Protein AF-A0A0G4I458-F1 (afdb_monomer_lite)

Structure (mmCIF, N/CA/C/O backbone):
data_AF-A0A0G4I458-F1
#
_entry.id   AF-A0A0G4I458-F1
#
loop_
_atom_site.group_PDB
_atom_site.id
_atom_site.type_symbol
_atom_site.label_atom_id
_atom_site.label_alt_id
_atom_site.label_comp_id
_atom_site.label_asym_id
_atom_site.label_entity_id
_atom_site.label_seq_id
_atom_site.pdbx_PDB_ins_code
_atom_site.Cartn_x
_atom_site.Cartn_y
_atom_site.Cartn_z
_atom_site.occupancy
_atom_site.B_iso_or_equiv
_atom_site.auth_seq_id
_atom_site.auth_comp_id
_atom_site.auth_asym_id
_atom_site.auth_atom_id
_atom_site.pdbx_PDB_model_num
ATOM 1 N N . MET A 1 1 ? -36.396 -2.769 13.447 1.00 34.28 1 MET A N 1
ATOM 2 C CA . MET A 1 1 ? -35.258 -3.711 13.504 1.00 34.28 1 MET A CA 1
ATOM 3 C C . MET A 1 1 ? -35.013 -4.013 14.973 1.00 34.28 1 MET A C 1
ATOM 5 O O . MET A 1 1 ? -35.301 -3.110 15.757 1.00 34.28 1 MET A O 1
ATOM 9 N N . PRO A 1 2 ? -34.596 -5.228 15.372 1.00 37.91 2 PRO A N 1
ATOM 10 C CA . PRO A 1 2 ? -34.142 -5.431 16.746 1.00 37.91 2 PRO A CA 1
ATOM 11 C C . PRO A 1 2 ? -33.061 -4.385 17.047 1.00 37.91 2 PRO A C 1
ATOM 13 O O . PRO A 1 2 ? -32.221 -4.089 16.198 1.00 37.91 2 PRO A O 1
ATOM 16 N N . ILE A 1 3 ? -33.201 -3.714 18.185 1.00 51.31 3 ILE A N 1
ATOM 17 C CA . ILE A 1 3 ? -32.282 -2.664 18.613 1.00 51.31 3 ILE A CA 1
ATOM 18 C C . ILE A 1 3 ? -31.000 -3.384 19.039 1.00 51.31 3 ILE A C 1
ATOM 20 O O . ILE A 1 3 ? -31.070 -4.309 19.843 1.00 51.31 3 ILE A O 1
ATOM 24 N N . SER A 1 4 ? -29.851 -3.032 18.452 1.00 72.88 4 SER A N 1
ATOM 25 C CA . SER A 1 4 ? -28.587 -3.673 18.834 1.00 72.88 4 SER A CA 1
ATOM 26 C C . SER A 1 4 ? -28.303 -3.411 20.320 1.00 72.88 4 SER A C 1
ATOM 28 O O . SER A 1 4 ? -28.588 -2.319 20.821 1.00 72.88 4 SER A O 1
ATOM 30 N N . CYS A 1 5 ? -27.695 -4.372 21.021 1.00 86.88 5 CYS A N 1
ATOM 31 C CA . CYS A 1 5 ? -27.302 -4.229 22.431 1.00 86.88 5 CYS A CA 1
ATOM 32 C C . CYS A 1 5 ? -26.432 -2.977 22.687 1.00 86.88 5 CYS A C 1
ATOM 34 O O . CYS A 1 5 ? -26.461 -2.394 23.773 1.00 86.88 5 CYS A O 1
ATOM 36 N N . LEU A 1 6 ? -25.694 -2.526 21.667 1.00 92.31 6 LEU A N 1
ATOM 37 C CA . LEU A 1 6 ? -24.929 -1.281 21.660 1.00 92.31 6 LEU A CA 1
ATOM 38 C C . LEU A 1 6 ? -25.853 -0.061 21.723 1.00 92.31 6 LEU A C 1
ATOM 40 O O . LEU A 1 6 ? -25.668 0.807 22.572 1.00 92.31 6 LEU A O 1
ATOM 44 N N . THR A 1 7 ? -26.875 0.003 20.869 1.00 89.69 7 THR A N 1
ATOM 45 C CA . THR A 1 7 ? -27.849 1.106 20.866 1.00 89.69 7 THR A CA 1
ATOM 46 C C . THR A 1 7 ? -28.587 1.197 22.202 1.00 89.69 7 THR A C 1
ATOM 48 O O . THR A 1 7 ? -28.723 2.292 22.751 1.00 89.69 7 THR A O 1
ATOM 51 N N . ASP A 1 8 ? -28.988 0.055 22.770 1.00 92.12 8 ASP A N 1
ATOM 52 C CA . ASP A 1 8 ? -29.615 -0.007 24.096 1.00 92.12 8 ASP A CA 1
ATOM 53 C C . ASP A 1 8 ? -28.680 0.501 25.196 1.00 92.12 8 ASP A C 1
ATOM 55 O O . ASP A 1 8 ? -29.097 1.249 26.086 1.00 92.12 8 ASP A O 1
ATOM 59 N N . ARG A 1 9 ? -27.390 0.150 25.123 1.00 95.44 9 ARG A N 1
ATOM 60 C CA . ARG A 1 9 ? -26.390 0.627 26.079 1.00 95.44 9 ARG A CA 1
ATOM 61 C C . ARG A 1 9 ? -26.231 2.146 26.017 1.00 95.44 9 ARG A C 1
ATOM 63 O O . ARG A 1 9 ? -26.295 2.786 27.064 1.00 95.44 9 ARG A O 1
ATOM 70 N N . PHE A 1 10 ? -26.105 2.736 24.827 1.00 96.00 10 PHE A N 1
ATOM 71 C CA . PHE A 1 10 ? -26.054 4.197 24.670 1.00 96.00 10 PHE A CA 1
ATOM 72 C C . PHE A 1 10 ? -27.336 4.878 25.175 1.00 96.00 10 PHE A C 1
ATOM 74 O O . PHE A 1 10 ? -27.265 5.901 25.861 1.00 96.00 10 PHE A O 1
ATOM 81 N N . ALA A 1 11 ? -28.508 4.303 24.889 1.00 94.38 11 ALA A N 1
ATOM 82 C CA . ALA A 1 11 ? -29.784 4.814 25.384 1.00 94.38 11 ALA A CA 1
ATOM 83 C C . ALA A 1 11 ? -29.857 4.788 26.920 1.00 94.38 11 ALA A C 1
ATOM 85 O O . ALA A 1 11 ? -30.306 5.762 27.530 1.00 94.38 11 ALA A O 1
ATOM 86 N N . LYS A 1 12 ? -29.354 3.719 27.552 1.00 95.25 12 LYS A N 1
ATOM 87 C CA . LYS A 1 12 ? -29.251 3.607 29.012 1.00 95.25 12 LYS A CA 1
ATOM 88 C C . LYS A 1 12 ? -28.327 4.674 29.602 1.00 95.25 12 LYS A C 1
ATOM 90 O O . LYS A 1 12 ? -28.746 5.375 30.518 1.00 95.25 12 LYS A O 1
ATOM 95 N N . CYS A 1 13 ? -27.120 4.858 29.059 1.00 95.88 13 CYS A N 1
ATOM 96 C CA . CYS A 1 13 ? -26.201 5.905 29.526 1.00 95.88 13 CYS A CA 1
ATOM 97 C C . CYS A 1 13 ? -26.860 7.291 29.450 1.00 95.88 13 CYS A C 1
ATOM 99 O O . CYS A 1 13 ? -26.828 8.058 30.414 1.00 95.88 13 CYS A O 1
ATOM 101 N N . LYS A 1 14 ? -27.541 7.581 28.333 1.00 94.19 14 LYS A N 1
ATOM 102 C CA . LYS A 1 14 ? -28.271 8.837 28.139 1.00 94.19 14 LYS A CA 1
ATOM 103 C C . LYS A 1 14 ? -29.393 9.027 29.164 1.00 94.19 14 LYS A C 1
ATOM 105 O O . LYS A 1 14 ? -29.543 10.130 29.683 1.00 94.19 14 LYS A O 1
ATOM 110 N N . ALA A 1 15 ? -30.151 7.975 29.483 1.00 94.69 15 ALA A N 1
ATOM 111 C CA . ALA A 1 15 ? -31.188 8.009 30.519 1.00 94.69 15 ALA A CA 1
ATOM 112 C C . ALA A 1 15 ? -30.614 8.268 31.926 1.00 94.69 15 ALA A C 1
ATOM 114 O O . ALA A 1 15 ? -31.266 8.899 32.753 1.00 94.69 15 ALA A O 1
ATOM 115 N N . GLU A 1 16 ? -29.375 7.844 32.176 1.00 94.31 16 GLU A N 1
ATOM 116 C CA . GLU A 1 16 ? -28.619 8.137 33.400 1.00 94.31 16 GLU A CA 1
ATOM 117 C C . GLU A 1 16 ? -27.947 9.526 33.386 1.00 94.31 16 GLU A C 1
ATOM 119 O O . GLU A 1 16 ? -27.228 9.876 34.324 1.00 94.31 16 GLU A O 1
ATOM 124 N N . GLY A 1 17 ? -28.154 10.324 32.332 1.00 94.06 17 GLY A N 1
ATOM 125 C CA . GLY A 1 17 ? -27.543 11.644 32.179 1.00 94.06 17 GLY A CA 1
ATOM 126 C C . GLY A 1 17 ? -26.034 11.590 31.932 1.00 94.06 17 GLY A C 1
ATOM 127 O O . GLY A 1 17 ? -25.322 12.521 32.307 1.00 94.06 17 GLY A O 1
ATOM 128 N N . LYS A 1 18 ? -25.523 10.507 31.333 1.00 95.88 18 LYS A N 1
ATOM 129 C CA . LYS A 1 18 ? -24.092 10.297 31.080 1.00 95.88 18 LYS A CA 1
ATOM 130 C C . LYS A 1 18 ? -23.820 9.944 29.621 1.00 95.88 18 LYS A C 1
ATOM 132 O O . LYS A 1 18 ? -24.577 9.213 28.991 1.00 95.88 18 LYS A O 1
ATOM 137 N N . ALA A 1 19 ? -22.689 10.403 29.104 1.00 96.94 19 ALA A N 1
ATOM 138 C CA . ALA A 1 19 ? -22.132 9.896 27.862 1.00 96.94 19 ALA A CA 1
ATOM 139 C C . ALA A 1 19 ? -21.605 8.462 28.059 1.00 96.94 19 ALA A C 1
ATOM 141 O O . ALA A 1 19 ? -21.102 8.110 29.138 1.00 96.94 19 ALA A O 1
ATOM 142 N N . ALA A 1 20 ? -21.727 7.637 27.019 1.00 98.00 20 ALA A N 1
ATOM 143 C CA . ALA A 1 20 ? -21.199 6.277 27.010 1.00 98.00 20 ALA A CA 1
ATOM 144 C C . ALA A 1 20 ? -19.664 6.292 26.934 1.00 98.00 20 ALA A C 1
ATOM 146 O O . ALA A 1 20 ? -19.082 7.004 26.115 1.00 98.00 20 ALA A O 1
ATOM 147 N N . PHE A 1 21 ? -19.005 5.505 27.779 1.00 98.06 21 PHE A N 1
ATOM 148 C CA . PHE A 1 21 ? -17.562 5.315 27.751 1.00 98.06 21 PHE A CA 1
ATOM 149 C C . PHE A 1 21 ? -17.222 4.047 26.964 1.00 98.06 21 PHE A C 1
ATOM 151 O O . PHE A 1 21 ? -17.558 2.942 27.388 1.00 98.06 21 PHE A O 1
ATOM 158 N N . VAL A 1 22 ? -16.531 4.211 25.838 1.00 98.06 22 VAL A N 1
ATOM 159 C CA . VAL A 1 22 ? -15.992 3.110 25.041 1.00 98.06 22 VAL A CA 1
ATOM 160 C C . VAL A 1 22 ? -14.493 2.973 25.326 1.00 98.06 22 VAL A C 1
ATOM 162 O O . VAL A 1 22 ? -13.706 3.878 25.035 1.00 98.06 22 VAL A O 1
ATOM 165 N N . ALA A 1 23 ? -14.085 1.867 25.942 1.00 97.88 23 ALA A N 1
ATOM 166 C CA . ALA A 1 23 ? -12.686 1.614 26.286 1.00 97.88 23 ALA A CA 1
ATOM 167 C C . ALA A 1 23 ? -12.037 0.691 25.252 1.00 97.88 23 ALA A C 1
ATOM 169 O O . ALA A 1 23 ? -12.555 -0.392 25.004 1.00 97.88 23 ALA A O 1
ATOM 170 N N . TYR A 1 24 ? -10.897 1.085 24.684 1.00 96.94 24 TYR A N 1
ATOM 171 C CA . TYR A 1 24 ? -10.135 0.240 23.762 1.00 96.94 24 TYR A CA 1
ATOM 172 C C . TYR A 1 24 ? -8.975 -0.466 24.475 1.00 96.94 24 TYR A C 1
ATOM 174 O O . TYR A 1 24 ? -8.211 0.172 25.202 1.00 96.94 24 TYR A O 1
ATOM 182 N N . LEU A 1 25 ? -8.795 -1.761 24.207 1.00 96.56 25 LEU A N 1
ATOM 183 C CA . LEU A 1 25 ? -7.683 -2.583 24.689 1.00 96.56 25 LEU A CA 1
ATOM 184 C C . LEU A 1 25 ? -7.138 -3.466 23.558 1.00 96.56 25 LEU A C 1
ATOM 186 O O . LEU A 1 25 ? -7.892 -4.217 22.949 1.00 96.56 25 LEU A O 1
ATOM 190 N N . THR A 1 26 ? -5.825 -3.453 23.319 1.00 97.56 26 THR A N 1
ATOM 191 C CA . THR A 1 26 ? -5.187 -4.409 22.396 1.00 97.56 26 THR A CA 1
ATOM 192 C C . THR A 1 26 ? -5.166 -5.811 23.018 1.00 97.56 26 THR A C 1
ATOM 194 O O . THR A 1 26 ? -4.577 -6.008 24.082 1.00 97.56 26 THR A O 1
ATOM 197 N N . ALA A 1 27 ? -5.783 -6.795 22.360 1.00 97.88 27 ALA A N 1
ATOM 198 C CA . ALA A 1 27 ? -5.809 -8.176 22.834 1.00 97.88 27 ALA A CA 1
ATOM 199 C C . ALA A 1 27 ? -4.397 -8.760 22.935 1.00 97.88 27 ALA A C 1
ATOM 201 O O . ALA A 1 27 ? -3.596 -8.630 22.014 1.00 97.88 27 ALA A O 1
ATOM 202 N N . GLY A 1 28 ? -4.103 -9.444 24.039 1.00 96.62 28 GLY A N 1
ATOM 203 C CA . GLY A 1 28 ? -2.816 -10.093 24.273 1.00 96.62 28 GLY A CA 1
ATOM 204 C C . GLY A 1 28 ? -1.656 -9.161 24.621 1.00 96.62 28 GLY A C 1
ATOM 205 O O . GLY A 1 28 ? -0.514 -9.623 24.663 1.00 96.62 28 GLY A O 1
ATOM 206 N N . PHE A 1 29 ? -1.944 -7.885 24.886 1.00 95.50 29 PHE A N 1
ATOM 207 C CA . PHE A 1 29 ? -1.009 -6.923 25.457 1.00 95.50 29 PHE A CA 1
ATOM 208 C C . PHE A 1 29 ? -1.325 -6.691 26.945 1.00 95.50 29 PHE A C 1
ATOM 210 O O . PHE A 1 29 ? -2.469 -6.434 27.310 1.00 95.50 29 PHE A O 1
ATOM 217 N N . ASP A 1 30 ? -0.369 -6.719 27.873 1.00 91.44 30 ASP A N 1
ATOM 218 C CA . ASP A 1 30 ? 1.082 -6.974 27.759 1.00 91.44 30 ASP A CA 1
ATOM 219 C C . ASP A 1 30 ? 1.429 -8.471 27.601 1.00 91.44 30 ASP A C 1
ATOM 221 O O . ASP A 1 30 ? 2.392 -8.844 26.935 1.00 91.44 30 ASP A O 1
ATOM 225 N N . THR A 1 31 ? 0.580 -9.344 28.149 1.00 93.94 31 THR A N 1
ATOM 226 C CA . THR A 1 31 ? 0.625 -10.801 27.952 1.00 93.94 31 THR A CA 1
ATOM 227 C C . THR A 1 31 ? -0.756 -11.318 27.557 1.00 93.94 31 THR A C 1
ATOM 229 O O . THR A 1 31 ? -1.763 -10.619 27.705 1.00 93.94 31 THR A O 1
ATOM 232 N N . ARG A 1 32 ? -0.838 -12.567 27.082 1.00 95.56 32 ARG A N 1
ATOM 233 C CA . ARG A 1 32 ? -2.116 -13.195 26.703 1.00 95.56 32 ARG A CA 1
ATOM 234 C C . ARG A 1 32 ? -3.088 -13.260 27.880 1.00 95.56 32 ARG A C 1
ATOM 236 O O . ARG A 1 32 ? -4.260 -12.920 27.729 1.00 95.56 32 ARG A O 1
ATOM 243 N N . GLU A 1 33 ? -2.581 -13.649 29.046 1.00 92.75 33 GLU A N 1
ATOM 244 C CA . GLU A 1 33 ? -3.345 -13.924 30.265 1.00 92.75 33 GLU A CA 1
ATOM 245 C C . GLU A 1 33 ? -3.986 -12.660 30.845 1.00 92.75 33 GLU A C 1
ATOM 247 O O . GLU A 1 33 ? -5.056 -12.740 31.445 1.00 92.75 33 GLU A O 1
ATOM 252 N N . LEU A 1 34 ? -3.367 -11.491 30.634 1.00 96.06 34 LEU A N 1
ATOM 253 C CA . LEU A 1 34 ? -3.886 -10.217 31.130 1.00 96.06 34 LEU A CA 1
ATOM 254 C C . LEU A 1 34 ? -5.216 -9.832 30.471 1.00 96.06 34 LEU A C 1
ATOM 256 O O . LEU A 1 34 ? -6.039 -9.188 31.115 1.00 96.06 34 LEU A O 1
ATOM 260 N N . THR A 1 35 ? -5.431 -10.218 29.208 1.00 97.62 35 THR A N 1
ATOM 261 C CA . THR A 1 35 ? -6.538 -9.714 28.378 1.00 97.62 35 THR A CA 1
ATOM 262 C C . THR A 1 35 ? -7.884 -9.842 29.079 1.00 97.62 35 THR A C 1
ATOM 264 O O . THR A 1 35 ? -8.575 -8.848 29.258 1.00 97.62 35 THR A O 1
ATOM 267 N N . VAL A 1 36 ? -8.243 -11.049 29.521 1.00 98.31 36 VAL A N 1
ATOM 268 C CA . VAL A 1 36 ? -9.568 -11.331 30.093 1.00 98.31 36 VAL A CA 1
ATOM 269 C C . VAL A 1 36 ? -9.812 -10.529 31.372 1.00 98.31 36 VAL A C 1
ATOM 271 O O . VAL A 1 36 ? -10.872 -9.926 31.526 1.00 98.31 36 VAL A O 1
ATOM 274 N N . ASP A 1 37 ? -8.830 -10.486 32.272 1.00 98.06 37 ASP A N 1
ATOM 275 C CA . ASP A 1 37 ? -8.970 -9.771 33.542 1.00 98.06 37 ASP A CA 1
ATOM 276 C C . ASP A 1 37 ? -8.947 -8.244 33.332 1.00 98.06 37 ASP A C 1
ATOM 278 O O . ASP A 1 37 ? -9.628 -7.512 34.046 1.00 98.06 37 ASP A O 1
ATOM 282 N N . ALA A 1 38 ? -8.243 -7.753 32.306 1.00 97.88 38 ALA A N 1
ATOM 283 C CA . ALA A 1 38 ? -8.285 -6.350 31.902 1.00 97.88 38 ALA A CA 1
ATOM 284 C C . ALA A 1 38 ? -9.655 -5.941 31.333 1.00 97.88 38 ALA A C 1
ATOM 286 O O . ALA A 1 38 ? -10.118 -4.844 31.639 1.00 97.88 38 ALA A O 1
ATOM 287 N N . LEU A 1 39 ? -10.337 -6.808 30.569 1.00 98.50 39 LEU A N 1
ATOM 288 C CA . LEU A 1 39 ? -11.711 -6.543 30.109 1.00 98.50 39 LEU A CA 1
ATOM 289 C C . LEU A 1 39 ? -12.666 -6.360 31.298 1.00 98.50 39 LEU A C 1
ATOM 291 O O . LEU A 1 39 ? -13.428 -5.397 31.338 1.00 98.50 39 LEU A O 1
ATOM 295 N N . LEU A 1 40 ? -12.585 -7.251 32.290 1.00 98.56 40 LEU A N 1
ATOM 296 C CA . LEU A 1 40 ? -13.398 -7.168 33.508 1.00 98.56 40 LEU A CA 1
ATOM 297 C C . LEU A 1 40 ? -13.055 -5.921 34.337 1.00 98.56 40 LEU A C 1
ATOM 299 O O . LEU A 1 40 ? -13.953 -5.233 34.812 1.00 98.56 40 LEU A O 1
ATOM 303 N N . GLY A 1 41 ? -11.767 -5.583 34.462 1.00 98.12 41 GLY A N 1
ATOM 304 C CA . GLY A 1 41 ? -11.326 -4.373 35.160 1.00 98.12 41 GLY A CA 1
ATOM 305 C C . GLY A 1 41 ? -11.792 -3.075 34.495 1.00 98.12 41 GLY A C 1
ATOM 306 O O . GLY A 1 41 ? -12.094 -2.104 35.184 1.00 98.12 41 GLY A O 1
ATOM 307 N N . LEU A 1 42 ? -11.897 -3.045 33.162 1.00 98.38 42 LEU A N 1
ATOM 308 C CA . LEU A 1 42 ? -12.470 -1.906 32.439 1.00 98.38 42 LEU A CA 1
ATOM 309 C C . LEU A 1 42 ? -13.981 -1.770 32.689 1.00 98.38 42 LEU A C 1
ATOM 311 O O . LEU A 1 42 ? -14.450 -0.648 32.888 1.00 98.38 42 LEU A O 1
ATOM 315 N N . GLU A 1 43 ? -14.733 -2.879 32.729 1.00 98.38 43 GLU A N 1
ATOM 316 C CA . GLU A 1 43 ? -16.162 -2.872 33.094 1.00 98.38 43 GLU A CA 1
ATOM 317 C C . GLU A 1 43 ? -16.372 -2.382 34.536 1.00 98.38 43 GLU A C 1
ATOM 319 O O . GLU A 1 43 ? -17.146 -1.451 34.754 1.00 98.38 43 GLU A O 1
ATOM 324 N N . GLU A 1 44 ? -15.628 -2.922 35.507 1.00 98.19 44 GLU A N 1
ATOM 325 C CA . GLU A 1 44 ? -15.647 -2.461 36.909 1.00 98.19 44 GLU A CA 1
ATOM 326 C C . GLU A 1 44 ? -15.211 -0.988 37.031 1.00 98.19 44 GLU A C 1
ATOM 328 O O . GLU A 1 44 ? -15.670 -0.224 37.886 1.00 98.19 44 GLU A O 1
ATOM 333 N N . GLY A 1 45 ? -14.349 -0.556 36.111 1.00 96.94 45 GLY A N 1
ATOM 334 C CA . GLY A 1 45 ? -13.925 0.822 35.934 1.00 96.94 45 GLY A CA 1
ATOM 335 C C . GLY A 1 45 ? -15.023 1.771 35.431 1.00 96.94 45 GLY A C 1
ATOM 336 O O . GLY A 1 45 ? -14.862 2.991 35.492 1.00 96.94 45 GLY A O 1
ATOM 337 N N . GLY A 1 46 ? -16.148 1.240 34.948 1.00 97.00 46 GLY A N 1
ATOM 338 C CA . GLY A 1 46 ? -17.270 2.006 34.412 1.00 97.00 46 GLY A CA 1
ATOM 339 C C . GLY A 1 46 ? -17.251 2.192 32.894 1.00 97.00 46 GLY A C 1
ATOM 340 O O . GLY A 1 46 ? -17.905 3.117 32.403 1.00 97.00 46 GLY A O 1
ATOM 341 N N . ALA A 1 47 ? -16.509 1.362 32.150 1.00 98.06 47 ALA A N 1
ATOM 342 C CA . ALA A 1 47 ? -16.692 1.254 30.705 1.00 98.06 47 ALA A CA 1
ATOM 343 C C . ALA A 1 47 ? -18.111 0.755 30.390 1.00 98.06 47 ALA A C 1
ATOM 345 O O . ALA A 1 47 ? -18.632 -0.142 31.048 1.00 98.06 47 ALA A O 1
ATOM 346 N N . ASP A 1 48 ? -18.744 1.340 29.378 1.00 98.38 48 ASP A N 1
ATOM 347 C CA . ASP A 1 48 ? -20.075 0.938 28.917 1.00 98.38 48 ASP A CA 1
ATOM 348 C C . ASP A 1 48 ? -20.005 0.010 27.707 1.00 98.38 48 ASP A C 1
ATOM 350 O O . ASP A 1 48 ? -20.925 -0.773 27.491 1.00 98.38 48 ASP A O 1
ATOM 354 N N . VAL A 1 49 ? -18.932 0.114 26.921 1.00 98.38 49 VAL A N 1
ATOM 355 C CA . VAL A 1 49 ? -18.607 -0.721 25.760 1.00 98.38 49 VAL A CA 1
ATOM 356 C C . VAL A 1 49 ? -17.095 -0.952 25.766 1.00 98.38 49 VAL A C 1
ATOM 358 O O . VAL A 1 49 ? -16.339 -0.047 26.127 1.00 98.38 49 VAL A O 1
ATOM 361 N N . ILE A 1 50 ? -16.642 -2.136 25.353 1.00 98.44 50 ILE A N 1
ATOM 362 C CA . ILE A 1 50 ? -15.213 -2.403 25.144 1.00 98.44 50 ILE A CA 1
ATOM 363 C C . ILE A 1 50 ? -14.924 -2.662 23.666 1.00 98.44 50 ILE A C 1
ATOM 365 O O . ILE A 1 50 ? -15.575 -3.484 23.031 1.00 98.44 50 ILE A O 1
ATOM 369 N N . GLU A 1 51 ? -13.904 -1.996 23.139 1.00 97.50 51 GLU A N 1
ATOM 370 C CA . GLU A 1 51 ? -13.278 -2.291 21.854 1.00 97.50 51 GLU A CA 1
ATOM 371 C C . GLU A 1 51 ? -12.027 -3.144 22.089 1.00 97.50 51 GLU A C 1
ATOM 373 O O . GLU A 1 51 ? -11.050 -2.709 22.697 1.00 97.50 51 GLU A O 1
ATOM 378 N N . VAL A 1 52 ? -12.040 -4.380 21.606 1.00 98.50 52 VAL A N 1
ATOM 379 C CA . VAL A 1 52 ? -10.884 -5.273 21.641 1.00 98.50 52 VAL A CA 1
ATOM 380 C C . VAL A 1 52 ? -10.132 -5.138 20.323 1.00 98.50 52 VAL A C 1
ATOM 382 O O . VAL A 1 52 ? -10.617 -5.543 19.267 1.00 98.50 52 VAL A O 1
ATOM 385 N N . GLY A 1 53 ? -8.938 -4.561 20.388 1.00 97.94 53 GLY A N 1
ATOM 386 C CA . GLY A 1 53 ? -8.030 -4.429 19.259 1.00 97.94 53 GLY A CA 1
ATOM 387 C C . GLY A 1 53 ? -7.423 -5.769 18.872 1.00 97.94 53 GLY A C 1
ATOM 388 O O . GLY A 1 53 ? -6.703 -6.383 19.662 1.00 97.94 53 GLY A O 1
ATOM 389 N N . VAL A 1 54 ? -7.699 -6.216 17.651 1.00 98.19 54 VAL A N 1
ATOM 390 C CA . VAL A 1 54 ? -7.086 -7.405 17.057 1.00 98.19 54 VAL A CA 1
ATOM 391 C C . VAL A 1 54 ? -5.738 -6.997 16.456 1.00 98.19 54 VAL A C 1
ATOM 393 O O . VAL A 1 54 ? -5.714 -6.109 15.601 1.00 98.19 54 VAL A O 1
ATOM 396 N N . PRO A 1 55 ? -4.620 -7.623 16.859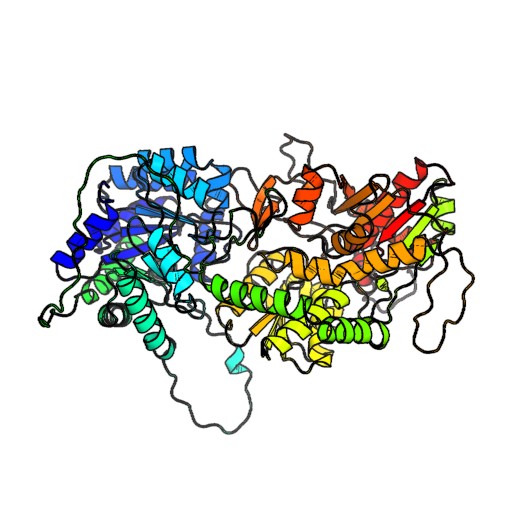 1.00 96.44 55 PRO A N 1
ATOM 397 C CA . PRO A 1 55 ? -3.310 -7.231 16.362 1.00 96.44 55 PRO A CA 1
ATOM 398 C C . PRO A 1 55 ? -3.146 -7.516 14.860 1.00 96.44 55 PRO A C 1
ATOM 400 O O . PRO A 1 55 ? -3.580 -8.553 14.347 1.00 96.44 55 PRO A O 1
ATOM 403 N N . PHE A 1 56 ? -2.489 -6.592 14.159 1.00 95.38 56 PHE A N 1
ATOM 404 C CA . PHE A 1 56 ? -2.245 -6.656 12.720 1.00 95.38 56 PHE A CA 1
ATOM 405 C C . PHE A 1 56 ? -0.819 -6.208 12.386 1.00 95.38 56 PHE A C 1
ATOM 407 O O . PHE A 1 56 ? -0.307 -5.278 13.004 1.00 95.38 56 PHE A O 1
ATOM 414 N N . SER A 1 57 ? -0.168 -6.883 11.435 1.00 91.25 57 SER A N 1
ATOM 415 C CA . SER A 1 57 ? 1.258 -6.700 11.119 1.00 91.25 57 SER A CA 1
ATOM 416 C C . SER A 1 57 ? 1.575 -5.469 10.265 1.00 91.25 57 SER A C 1
ATOM 418 O O . SER A 1 57 ? 2.749 -5.122 10.087 1.00 91.25 57 SER A O 1
ATOM 420 N N . ASP A 1 58 ? 0.551 -4.804 9.727 1.00 88.38 58 ASP A N 1
ATOM 421 C CA . ASP A 1 58 ? 0.712 -3.589 8.929 1.00 88.38 58 ASP A CA 1
ATOM 422 C C . ASP A 1 58 ? -0.375 -2.535 9.215 1.00 88.38 58 ASP A C 1
ATOM 424 O O . ASP A 1 58 ? -1.208 -2.223 8.363 1.00 88.38 58 ASP A O 1
ATOM 428 N N . PRO A 1 59 ? -0.433 -1.996 10.445 1.00 86.75 59 PRO A N 1
ATOM 429 C CA . PRO A 1 59 ? -1.536 -1.141 10.840 1.00 86.75 59 PRO A CA 1
ATOM 430 C C . PRO A 1 59 ? -1.386 0.294 10.303 1.00 86.75 59 PRO A C 1
ATOM 432 O O . PRO A 1 59 ? -0.540 1.075 10.753 1.00 86.75 59 PRO A O 1
ATOM 435 N N . MET A 1 60 ? -2.259 0.665 9.362 1.00 82.00 60 MET A N 1
ATOM 436 C CA . MET A 1 60 ? -2.289 1.994 8.731 1.00 82.00 60 MET A CA 1
ATOM 437 C C . MET A 1 60 ? -2.968 3.083 9.582 1.00 82.00 60 MET A C 1
ATOM 439 O O . MET A 1 60 ? -2.622 4.259 9.465 1.00 82.00 60 MET A O 1
ATOM 443 N N . ALA A 1 61 ? -3.953 2.717 10.405 1.00 84.25 61 ALA A N 1
ATOM 444 C CA . ALA A 1 61 ? -4.745 3.645 11.219 1.00 84.25 61 ALA A CA 1
ATOM 445 C C . ALA A 1 61 ? -4.191 3.826 12.643 1.00 84.25 61 ALA A C 1
ATOM 447 O O . ALA A 1 61 ? -4.532 4.798 13.325 1.00 84.25 61 ALA A O 1
ATOM 448 N N . ASP A 1 62 ? -3.348 2.901 13.101 1.00 85.94 62 ASP A N 1
ATOM 449 C CA . ASP A 1 62 ? -2.916 2.858 14.493 1.00 85.94 62 ASP A CA 1
ATOM 450 C C . ASP A 1 62 ? -1.847 3.919 14.764 1.00 85.94 62 ASP A C 1
ATOM 452 O O . ASP A 1 62 ? -0.887 4.101 14.012 1.00 85.94 62 ASP A O 1
ATOM 456 N N . GLY A 1 63 ? -1.993 4.616 15.892 1.00 81.56 63 GLY A N 1
ATOM 457 C CA . GLY A 1 63 ? -0.934 5.476 16.405 1.00 81.56 63 GLY A CA 1
ATOM 458 C C . GLY A 1 63 ? 0.239 4.655 16.967 1.00 81.56 63 GLY A C 1
ATOM 459 O O . GLY A 1 63 ? 0.050 3.496 17.344 1.00 81.56 63 GLY A O 1
ATOM 460 N N . PRO A 1 64 ? 1.426 5.263 17.160 1.00 82.25 64 PRO A N 1
ATOM 461 C CA . PRO A 1 64 ? 2.640 4.540 17.561 1.00 82.25 64 PRO A CA 1
ATOM 462 C C . PRO A 1 64 ? 2.517 3.717 18.852 1.00 82.25 64 PRO A C 1
ATOM 464 O O . PRO A 1 64 ? 3.220 2.729 19.027 1.00 82.25 64 PRO A O 1
ATOM 467 N N . VAL A 1 65 ? 1.662 4.137 19.792 1.00 88.12 65 VAL A N 1
ATOM 468 C CA . VAL A 1 65 ? 1.416 3.408 21.053 1.00 88.12 65 VAL A CA 1
ATOM 469 C C . VAL A 1 65 ? 0.637 2.116 20.800 1.00 88.12 65 VAL A C 1
ATOM 471 O O . VAL A 1 65 ? 1.010 1.066 21.315 1.00 88.12 65 VAL A O 1
ATOM 474 N N . ILE A 1 66 ? -0.423 2.186 19.991 1.00 91.06 66 ILE A N 1
ATOM 475 C CA . ILE A 1 66 ? -1.260 1.027 19.665 1.00 91.06 66 ILE A CA 1
ATOM 476 C C . ILE A 1 66 ? -0.483 0.062 18.766 1.00 91.06 66 ILE A C 1
ATOM 478 O O . ILE A 1 66 ? -0.496 -1.134 19.036 1.00 91.06 66 ILE A O 1
ATOM 482 N N . GLU A 1 67 ? 0.279 0.575 17.795 1.00 89.31 67 GLU A N 1
ATOM 483 C CA . GLU A 1 67 ? 1.162 -0.237 16.948 1.00 89.31 67 GLU A CA 1
ATOM 484 C C . GLU A 1 67 ? 2.171 -1.041 17.785 1.00 89.31 67 GLU A C 1
ATOM 486 O O . GLU A 1 67 ? 2.323 -2.245 17.583 1.00 89.31 67 GLU A O 1
ATOM 491 N N . ARG A 1 68 ? 2.835 -0.415 18.772 1.00 90.44 68 ARG A N 1
ATOM 492 C CA . ARG A 1 68 ? 3.753 -1.136 19.673 1.00 90.44 68 ARG A CA 1
ATOM 493 C C . ARG A 1 68 ? 3.045 -2.246 20.445 1.00 90.44 68 ARG A C 1
ATOM 495 O O . ARG A 1 68 ? 3.561 -3.359 20.497 1.00 90.44 68 ARG A O 1
ATOM 502 N N . ALA A 1 69 ? 1.875 -1.960 21.016 1.00 94.88 69 ALA A N 1
ATOM 503 C CA . ALA A 1 69 ? 1.083 -2.968 21.717 1.00 94.88 69 ALA A CA 1
ATOM 504 C C . ALA A 1 69 ? 0.649 -4.110 20.782 1.00 94.88 69 ALA A C 1
ATOM 506 O O . ALA A 1 69 ? 0.706 -5.275 21.170 1.00 94.88 69 ALA A O 1
ATOM 507 N N . GLY A 1 70 ? 0.276 -3.788 19.540 1.00 95.62 70 GLY A N 1
ATOM 508 C CA . GLY A 1 70 ? -0.042 -4.758 18.495 1.00 95.62 70 GLY A CA 1
ATOM 509 C C . GLY A 1 70 ? 1.144 -5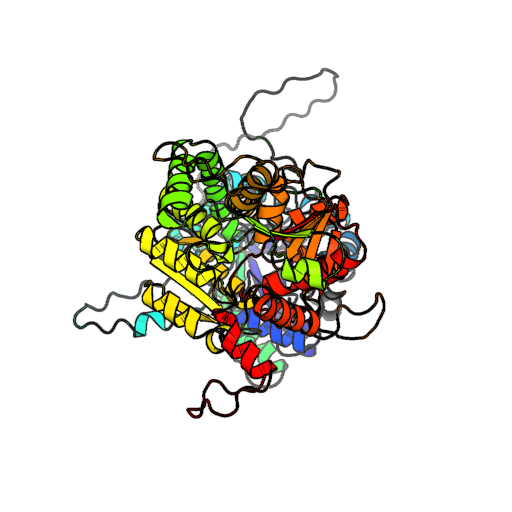.664 18.171 1.00 95.62 70 GLY A C 1
ATOM 510 O O . GLY A 1 70 ? 0.991 -6.880 18.155 1.00 95.62 70 GLY A O 1
ATOM 511 N N . ASN A 1 71 ? 2.345 -5.102 18.017 1.00 93.38 71 ASN A N 1
ATOM 512 C CA . ASN A 1 71 ? 3.568 -5.874 17.778 1.00 93.38 71 ASN A CA 1
ATOM 513 C C . ASN A 1 71 ? 3.899 -6.828 18.937 1.00 93.38 71 ASN A C 1
ATOM 515 O O . ASN A 1 71 ? 4.279 -7.973 18.696 1.00 93.38 71 ASN A O 1
ATOM 519 N N . VAL A 1 72 ? 3.715 -6.394 20.189 1.00 95.69 72 VAL A N 1
ATOM 520 C CA . VAL A 1 72 ? 3.864 -7.272 21.365 1.00 95.69 72 VAL A CA 1
ATOM 521 C C . VAL A 1 72 ? 2.825 -8.397 21.337 1.00 95.69 72 VAL A C 1
ATOM 523 O O . VAL A 1 72 ? 3.170 -9.560 21.530 1.00 95.69 72 VAL A O 1
ATOM 526 N N . ALA A 1 73 ? 1.567 -8.087 21.023 1.00 97.19 73 ALA A N 1
ATOM 527 C CA . ALA A 1 73 ? 0.514 -9.090 20.901 1.00 97.19 73 ALA A CA 1
ATOM 528 C C . ALA A 1 73 ? 0.780 -10.109 19.771 1.00 97.19 73 ALA A C 1
ATOM 530 O O . ALA A 1 73 ? 0.586 -11.310 19.972 1.00 97.19 73 ALA A O 1
ATOM 531 N N . LEU A 1 74 ? 1.292 -9.669 18.614 1.00 95.62 74 LEU A N 1
ATOM 532 C CA . LEU A 1 74 ? 1.735 -10.563 17.534 1.00 95.62 74 LEU A CA 1
ATOM 533 C C . LEU A 1 74 ? 2.897 -11.456 17.979 1.00 95.62 74 LEU A C 1
ATOM 535 O O . LEU A 1 74 ? 2.890 -12.652 17.691 1.00 95.62 74 LEU A O 1
ATOM 539 N N . ALA A 1 75 ? 3.871 -10.909 18.715 1.00 95.19 75 ALA A N 1
ATOM 540 C CA . ALA A 1 75 ? 4.974 -11.686 19.283 1.00 95.19 75 ALA A CA 1
ATOM 541 C C . ALA A 1 75 ? 4.484 -12.723 20.312 1.00 95.19 75 ALA A C 1
ATOM 543 O O . ALA A 1 75 ? 5.024 -13.826 20.387 1.00 95.19 75 ALA A O 1
ATOM 544 N N . ASN A 1 76 ? 3.398 -12.413 21.025 1.00 96.44 76 ASN A N 1
ATOM 545 C CA . ASN A 1 76 ? 2.664 -13.341 21.889 1.00 96.44 76 ASN A CA 1
ATOM 546 C C . ASN A 1 76 ? 1.786 -14.343 21.100 1.00 96.44 76 ASN A C 1
ATOM 548 O O . ASN A 1 76 ? 1.016 -15.107 21.690 1.00 96.44 76 ASN A O 1
ATOM 552 N N . GLY A 1 77 ? 1.861 -14.353 19.766 1.00 95.94 77 GLY A N 1
ATOM 553 C CA . GLY A 1 77 ? 1.143 -15.283 18.894 1.00 95.94 77 GLY A CA 1
ATOM 554 C C . GLY A 1 77 ? -0.372 -15.083 18.880 1.00 95.94 77 GLY A C 1
ATOM 555 O O . GLY A 1 77 ? -1.101 -16.043 18.640 1.00 95.94 77 GLY A O 1
ATOM 556 N N . VAL A 1 78 ? -0.857 -13.883 19.208 1.00 97.88 78 VAL A N 1
ATOM 557 C CA . VAL A 1 78 ? -2.292 -13.576 19.274 1.00 97.88 78 VAL A CA 1
ATOM 558 C C . VAL A 1 78 ? -2.861 -13.429 17.868 1.00 97.88 78 VAL A C 1
ATOM 560 O O . VAL A 1 78 ? -2.313 -12.714 17.030 1.00 97.88 78 VAL A O 1
ATOM 563 N N . LYS A 1 79 ? -3.984 -14.102 17.626 1.00 96.50 79 LYS A N 1
ATOM 564 C CA . LYS A 1 79 ? -4.724 -14.109 16.360 1.00 96.50 79 LYS A CA 1
ATOM 565 C C . LYS A 1 79 ? -6.169 -13.661 16.562 1.00 96.50 79 LYS A C 1
ATOM 567 O O . LYS A 1 79 ? -6.676 -13.660 17.681 1.00 96.50 79 LYS A O 1
ATOM 572 N N . LEU A 1 80 ? -6.886 -13.402 15.465 1.00 97.88 80 LEU A N 1
ATOM 573 C CA . LEU A 1 80 ? -8.327 -13.114 15.506 1.00 97.88 80 LEU A CA 1
ATOM 574 C C . LEU A 1 80 ? -9.124 -14.213 16.238 1.00 97.88 80 LEU A C 1
ATOM 576 O O . LEU A 1 80 ? -10.007 -13.910 17.037 1.00 97.88 80 LEU A O 1
ATOM 580 N N . ALA A 1 81 ? -8.775 -15.486 16.019 1.00 97.81 81 ALA A N 1
ATOM 581 C CA . ALA A 1 81 ? -9.400 -16.616 16.707 1.00 97.81 81 ALA A CA 1
ATOM 582 C C . ALA A 1 81 ? -9.248 -16.550 18.239 1.00 97.81 81 ALA A C 1
ATOM 584 O O . ALA A 1 81 ? -10.184 -16.889 18.964 1.00 97.81 81 ALA A O 1
ATOM 585 N N . ASP A 1 82 ? -8.091 -16.089 18.723 1.00 98.25 82 ASP A N 1
ATOM 586 C CA . ASP A 1 82 ? -7.829 -15.923 20.153 1.00 98.25 82 ASP A CA 1
ATOM 587 C C . ASP A 1 82 ? -8.667 -14.787 20.740 1.00 98.25 82 ASP A C 1
ATOM 589 O O . ASP A 1 82 ? -9.166 -14.913 21.853 1.00 98.25 82 ASP A O 1
ATOM 593 N N . CYS A 1 83 ? -8.881 -13.702 19.986 1.00 98.56 83 CYS A N 1
ATOM 594 C CA . CYS A 1 83 ? -9.730 -12.595 20.425 1.00 98.56 83 CYS A CA 1
ATOM 595 C C . CYS A 1 83 ? -11.164 -13.060 20.711 1.00 98.56 83 CYS A C 1
ATOM 597 O O . CYS A 1 83 ? -11.730 -12.687 21.737 1.00 98.56 83 CYS A O 1
ATOM 599 N N . PHE A 1 84 ? -11.733 -13.928 19.867 1.00 98.69 84 PHE A N 1
ATOM 600 C CA . PHE A 1 84 ? -13.034 -14.545 20.147 1.00 98.69 84 PHE A CA 1
ATOM 601 C C . PHE A 1 84 ? -13.018 -15.360 21.444 1.00 98.69 84 PHE A C 1
ATOM 603 O O . PHE A 1 84 ? -13.944 -15.272 22.248 1.00 98.69 84 PHE A O 1
ATOM 610 N N . GLU A 1 85 ? -11.957 -16.131 21.670 1.00 98.56 85 GLU A N 1
ATOM 611 C CA . GLU A 1 85 ? -11.821 -16.951 22.870 1.00 98.56 85 GLU A CA 1
ATOM 612 C C . GLU A 1 85 ? -11.646 -16.098 24.138 1.00 98.56 85 GLU A C 1
ATOM 614 O O . GLU A 1 85 ? -12.277 -16.383 25.154 1.00 98.56 85 GLU A O 1
ATOM 619 N N . PHE A 1 86 ? -10.891 -14.996 24.080 1.00 98.69 86 PHE A N 1
ATOM 620 C CA . PHE A 1 86 ? -10.779 -14.049 25.192 1.00 98.69 86 PHE A CA 1
ATOM 621 C C . PHE A 1 86 ? -12.131 -13.436 25.562 1.00 98.69 86 PHE A C 1
ATOM 623 O O . PHE A 1 86 ? -12.475 -13.385 26.743 1.00 98.69 86 PHE A O 1
ATOM 630 N N . VAL A 1 87 ? -12.926 -13.016 24.572 1.00 98.69 87 VAL A N 1
ATOM 631 C CA . VAL A 1 87 ? -14.269 -12.472 24.826 1.00 98.69 87 VAL A CA 1
ATOM 632 C C . VAL A 1 87 ? -15.172 -13.541 25.431 1.00 98.69 87 VAL A C 1
ATOM 634 O O . VAL A 1 87 ? -15.810 -13.293 26.453 1.00 98.69 87 VAL A O 1
ATOM 637 N N . LYS A 1 88 ? -15.159 -14.762 24.890 1.00 98.69 88 LYS A N 1
ATOM 638 C CA . LYS A 1 88 ? -15.933 -15.884 25.431 1.00 98.69 88 LYS A CA 1
ATOM 639 C C . LYS A 1 88 ? -15.575 -16.187 26.890 1.00 98.69 88 LYS A C 1
ATOM 641 O O . LYS A 1 88 ? -16.470 -16.376 27.714 1.00 98.69 88 LYS A O 1
ATOM 646 N N . GLN A 1 89 ? -14.288 -16.195 27.232 1.00 98.62 89 GLN A N 1
ATOM 647 C CA . GLN A 1 89 ? -13.823 -16.388 28.609 1.00 98.62 89 GLN A CA 1
ATOM 648 C C . GLN A 1 89 ? -14.234 -15.230 29.524 1.00 98.62 89 GLN A C 1
ATOM 650 O O . GLN A 1 89 ? -14.655 -15.465 30.656 1.00 98.62 89 GLN A O 1
ATOM 655 N N . ALA A 1 90 ? -14.175 -13.986 29.042 1.00 98.56 90 ALA A N 1
ATOM 656 C CA . ALA A 1 90 ? -14.638 -12.828 29.802 1.00 98.56 90 ALA A CA 1
ATOM 657 C C . ALA A 1 90 ? -16.148 -12.902 30.082 1.00 98.56 90 ALA A C 1
ATOM 659 O O . ALA A 1 90 ? -16.566 -12.696 31.220 1.00 98.56 90 ALA A O 1
ATOM 660 N N . ARG A 1 91 ? -16.963 -13.298 29.091 1.00 98.19 91 ARG A N 1
ATOM 661 C CA . ARG A 1 91 ? -18.405 -13.556 29.266 1.00 98.19 91 ARG A CA 1
ATOM 662 C C . ARG A 1 91 ? -18.661 -14.622 30.334 1.00 98.19 91 ARG A C 1
ATOM 664 O O . ARG A 1 91 ? -19.496 -14.417 31.209 1.00 98.19 91 ARG A O 1
ATOM 671 N N . GLN A 1 92 ? -17.911 -15.728 30.319 1.00 98.38 92 GLN A N 1
ATOM 672 C CA . GLN A 1 92 ? -18.017 -16.791 31.333 1.00 98.38 92 GLN A CA 1
ATOM 673 C C . GLN A 1 92 ? -17.636 -16.323 32.744 1.00 98.38 92 GLN A C 1
ATOM 675 O O . GLN A 1 92 ? -18.187 -16.824 33.722 1.00 98.38 92 GLN A O 1
ATOM 680 N N . LYS A 1 93 ? -16.715 -15.360 32.853 1.00 98.19 93 LYS A N 1
ATOM 681 C CA . LYS A 1 93 ? -16.320 -14.728 34.119 1.00 98.19 93 LYS A CA 1
ATOM 682 C C . LYS A 1 93 ? -17.230 -13.568 34.549 1.00 98.19 93 LYS A C 1
ATOM 684 O O . LYS A 1 93 ? -17.007 -13.013 35.620 1.00 98.19 93 LYS A O 1
ATOM 689 N N . GLY A 1 94 ? -18.256 -13.231 33.765 1.00 97.94 94 GLY A N 1
ATOM 690 C CA . GLY A 1 94 ? -19.289 -12.268 34.149 1.00 97.94 94 GLY A CA 1
ATOM 691 C C . GLY A 1 94 ? -19.295 -10.946 33.386 1.00 97.94 94 GLY A C 1
ATOM 692 O O . GLY A 1 94 ? -20.071 -10.080 33.767 1.00 97.94 94 GLY A O 1
ATOM 693 N N . LEU A 1 95 ? -18.505 -10.782 32.316 1.00 98.25 95 LEU A N 1
ATOM 694 C CA . LEU A 1 95 ? -18.531 -9.561 31.501 1.00 98.25 95 LEU A CA 1
ATOM 695 C C . LEU A 1 95 ? -19.928 -9.342 30.891 1.00 98.25 95 LEU A C 1
ATOM 697 O O . LEU A 1 95 ? -20.386 -10.179 30.109 1.00 98.25 95 LEU A O 1
ATOM 701 N N . THR A 1 96 ? -20.585 -8.211 31.163 1.00 97.31 96 THR A N 1
ATOM 702 C CA . THR A 1 96 ? -21.976 -7.952 30.720 1.00 97.31 96 THR A CA 1
ATOM 703 C C . THR A 1 96 ? -22.127 -6.845 29.679 1.00 97.31 96 THR A C 1
ATOM 705 O O . THR A 1 96 ? -23.125 -6.801 28.957 1.00 97.31 96 THR A O 1
ATOM 708 N N . ILE A 1 97 ? -21.166 -5.928 29.592 1.00 97.75 97 ILE A N 1
ATOM 709 C CA . ILE A 1 97 ? -21.191 -4.815 28.634 1.00 97.75 97 ILE A CA 1
ATOM 710 C C . ILE A 1 97 ? -20.901 -5.268 27.192 1.00 97.75 97 ILE A C 1
ATOM 712 O O . ILE A 1 97 ? -20.172 -6.244 27.007 1.00 97.75 97 ILE A O 1
ATOM 716 N N . PRO A 1 98 ? -21.437 -4.593 26.156 1.00 98.12 98 PRO A N 1
ATOM 717 C CA . PRO A 1 98 ? -21.141 -4.927 24.763 1.00 98.12 98 PRO A CA 1
ATOM 718 C C . PRO A 1 98 ? -19.642 -4.899 24.428 1.00 98.12 98 PRO A C 1
ATOM 720 O O . PRO A 1 98 ? -18.901 -4.057 24.943 1.00 98.12 98 PRO A O 1
ATOM 723 N N . VAL A 1 99 ? -19.209 -5.802 23.547 1.00 98.44 99 VAL A N 1
ATOM 724 C CA . VAL A 1 99 ? -17.821 -5.933 23.084 1.00 98.44 99 VAL A CA 1
ATOM 725 C C . VAL A 1 99 ? -17.744 -5.870 21.562 1.00 98.44 99 VAL A C 1
ATOM 727 O O . VAL A 1 99 ? -18.413 -6.621 20.857 1.00 98.44 99 VAL A O 1
ATOM 730 N N . LEU A 1 100 ? -16.871 -5.008 21.054 1.00 97.94 100 LEU A N 1
ATOM 731 C CA . LEU A 1 100 ? -16.549 -4.856 19.640 1.00 97.94 100 LEU A CA 1
ATOM 732 C C . LEU A 1 100 ? -15.151 -5.408 19.361 1.00 97.94 100 LEU A C 1
ATOM 734 O O . LEU A 1 100 ? -14.264 -5.263 20.198 1.00 97.94 100 LEU A O 1
ATOM 738 N N . LEU A 1 101 ? -14.921 -5.969 18.174 1.00 98.44 101 LEU A N 1
ATOM 739 C CA . LEU A 1 101 ? -13.566 -6.215 17.676 1.00 98.44 101 LEU A CA 1
ATOM 740 C C . LEU A 1 101 ? -13.157 -5.110 16.698 1.00 98.44 101 LEU A C 1
ATOM 742 O O . LEU A 1 101 ? -13.749 -4.969 15.627 1.00 98.44 101 LEU A O 1
ATOM 746 N N . MET A 1 102 ? -12.127 -4.344 17.050 1.00 97.44 102 MET A N 1
ATOM 747 C CA . MET A 1 102 ? -11.510 -3.358 16.161 1.00 97.44 102 MET A CA 1
ATOM 748 C C . MET A 1 102 ? -10.327 -4.010 15.446 1.00 97.44 102 MET A C 1
ATOM 750 O O . MET A 1 102 ? -9.444 -4.575 16.091 1.00 97.44 102 MET A O 1
ATOM 754 N N . THR A 1 103 ? -10.334 -4.011 14.115 1.00 96.12 103 THR A N 1
ATOM 755 C CA . THR A 1 103 ? -9.381 -4.787 13.307 1.00 96.12 103 THR A CA 1
ATOM 756 C C . THR A 1 103 ? -9.188 -4.182 11.913 1.00 96.12 103 THR A C 1
ATOM 758 O O . THR A 1 103 ? -9.749 -3.136 11.600 1.00 96.12 103 THR A O 1
ATOM 761 N N . TYR A 1 104 ? -8.393 -4.853 11.085 1.00 96.00 104 TYR A N 1
ATOM 762 C CA . TYR A 1 104 ? -8.239 -4.599 9.654 1.00 96.00 104 TYR A CA 1
ATOM 763 C C . TYR A 1 104 ? -8.988 -5.683 8.874 1.00 96.00 104 TYR A C 1
ATOM 765 O O . TYR A 1 104 ? -9.280 -6.759 9.406 1.00 96.00 104 TYR A O 1
ATOM 773 N N . LEU A 1 105 ? -9.316 -5.427 7.611 1.00 96.38 105 LEU A N 1
ATOM 774 C CA . LEU A 1 105 ? -10.193 -6.315 6.853 1.00 96.38 105 LEU A CA 1
ATOM 775 C C . LEU A 1 105 ? -9.565 -7.695 6.575 1.00 96.38 105 LEU A C 1
ATOM 777 O O . LEU A 1 105 ? -10.287 -8.691 6.521 1.00 96.38 105 LEU A O 1
ATOM 781 N N . ASN A 1 106 ? -8.237 -7.791 6.453 1.00 97.00 106 ASN A N 1
ATOM 782 C CA . ASN A 1 106 ? -7.552 -9.045 6.105 1.00 97.00 106 ASN A CA 1
ATOM 783 C C . ASN A 1 106 ? -7.820 -10.203 7.072 1.00 97.00 106 ASN A C 1
ATOM 785 O O . ASN A 1 106 ? -8.279 -11.240 6.595 1.00 97.00 106 ASN A O 1
ATOM 789 N N . PRO A 1 107 ? -7.616 -10.067 8.399 1.00 97.31 107 PRO A N 1
ATOM 790 C CA . PRO A 1 107 ? -7.997 -11.112 9.345 1.00 97.31 107 PRO A CA 1
ATOM 791 C C . PRO A 1 107 ? -9.435 -11.619 9.162 1.00 97.31 107 PRO A C 1
ATOM 793 O O . PRO A 1 107 ? -9.675 -12.823 9.238 1.00 97.31 107 PRO A O 1
ATOM 796 N N . ILE A 1 108 ? -10.391 -10.730 8.863 1.00 97.75 108 ILE A N 1
ATOM 797 C CA . ILE A 1 108 ? -11.793 -11.102 8.612 1.00 97.75 108 ILE A CA 1
ATOM 798 C C . ILE A 1 108 ? -11.922 -11.876 7.288 1.00 97.75 108 ILE A C 1
ATOM 800 O O . ILE A 1 108 ? -12.608 -12.899 7.243 1.00 97.75 108 ILE A O 1
ATOM 804 N N . LEU A 1 109 ? -11.265 -11.420 6.215 1.00 96.44 109 LEU A N 1
ATOM 805 C CA . LEU A 1 109 ? -11.283 -12.086 4.907 1.00 96.44 109 LEU A CA 1
ATOM 806 C C . LEU A 1 109 ? -10.665 -13.485 4.967 1.00 96.44 109 LEU A C 1
ATOM 808 O O . LEU A 1 109 ? -11.269 -14.429 4.458 1.00 96.44 109 LEU A O 1
ATOM 812 N N . SER A 1 110 ? -9.517 -13.633 5.629 1.00 95.75 110 SER A N 1
ATOM 813 C CA . SER A 1 110 ? -8.828 -14.916 5.794 1.00 95.75 110 SER A CA 1
ATOM 814 C C . SER A 1 110 ? -9.627 -15.900 6.651 1.00 95.75 110 SER A C 1
ATOM 816 O O . SER A 1 110 ? -9.647 -17.095 6.360 1.00 95.75 110 SER A O 1
ATOM 818 N N . PHE A 1 111 ? -10.353 -15.410 7.663 1.00 96.94 111 PHE A N 1
ATOM 819 C CA . PHE A 1 111 ? -11.280 -16.230 8.454 1.00 96.94 111 PHE A CA 1
ATOM 820 C C . PHE A 1 111 ? -12.550 -16.612 7.663 1.00 96.94 111 PHE A C 1
ATOM 822 O O . PHE A 1 111 ? -13.164 -17.659 7.895 1.00 96.94 111 PHE A O 1
ATOM 829 N N . GLY A 1 112 ? -12.931 -15.764 6.705 1.00 97.19 112 GLY A N 1
ATOM 830 C CA . GLY A 1 112 ? -14.150 -15.836 5.908 1.00 97.19 112 GLY A CA 1
ATOM 831 C C . GLY A 1 112 ? -15.278 -15.011 6.529 1.00 97.19 112 GLY A C 1
ATOM 832 O O . GLY A 1 112 ? -15.651 -15.241 7.676 1.00 97.19 112 GLY A O 1
ATOM 833 N N . LEU A 1 113 ? -15.866 -14.091 5.751 1.00 96.44 113 LEU A N 1
ATOM 834 C CA . LEU A 1 113 ? -16.828 -13.081 6.231 1.00 96.44 113 LEU A CA 1
ATOM 835 C C . LEU A 1 113 ? -17.964 -13.666 7.089 1.00 96.44 113 LEU A C 1
ATOM 837 O O . LEU A 1 113 ? -18.158 -13.256 8.232 1.00 96.44 113 LEU A O 1
ATOM 841 N N . GLU A 1 114 ? -18.699 -14.651 6.560 1.00 97.56 114 GLU A N 1
ATOM 842 C CA . GLU A 1 114 ? -19.828 -15.257 7.277 1.00 97.56 114 GLU A CA 1
ATOM 843 C C . GLU A 1 114 ? -19.379 -16.067 8.497 1.00 97.56 114 GLU A C 1
ATOM 845 O O . GLU A 1 114 ? -19.952 -15.913 9.572 1.00 97.56 114 GLU A O 1
ATOM 850 N N . LYS A 1 115 ? -18.326 -16.884 8.354 1.00 98.00 115 LYS A N 1
ATOM 851 C CA . LYS A 1 115 ? -17.774 -17.690 9.457 1.00 98.00 115 LYS A CA 1
ATOM 852 C C . LYS A 1 115 ? -17.262 -16.809 10.593 1.00 98.00 115 LYS A C 1
ATOM 854 O O . LYS A 1 115 ? -17.406 -17.162 11.759 1.00 98.00 115 LYS A O 1
ATOM 859 N N . CYS A 1 116 ? -16.670 -15.669 10.252 1.00 97.94 116 CYS A N 1
ATOM 860 C CA . CYS A 1 116 ? -16.185 -14.681 11.202 1.00 97.94 116 CYS A CA 1
ATOM 861 C C . CYS A 1 116 ? -17.351 -14.066 11.988 1.00 97.94 116 CYS A C 1
ATOM 863 O O . CYS A 1 116 ? -17.311 -14.042 13.216 1.00 97.94 116 CYS A O 1
ATOM 865 N N . CYS A 1 117 ? -18.427 -13.656 11.304 1.00 97.88 117 CYS A N 1
ATOM 866 C CA . CYS A 1 117 ? -19.625 -13.109 11.951 1.00 97.88 117 CYS A CA 1
ATOM 867 C C . CYS A 1 117 ? -20.357 -14.148 12.816 1.00 97.88 117 CYS A C 1
ATOM 869 O O . CYS A 1 117 ? -20.778 -13.840 13.929 1.00 97.88 117 CYS A O 1
ATOM 871 N N . GLU A 1 118 ? -20.468 -15.393 12.348 1.00 98.19 118 GLU A N 1
ATOM 872 C CA . GLU A 1 118 ? -21.025 -16.498 13.133 1.00 98.19 118 GLU A CA 1
ATOM 873 C C . GLU A 1 118 ? -20.208 -16.744 14.407 1.00 98.19 118 GLU A C 1
ATOM 875 O O . GLU A 1 118 ? -20.754 -16.792 15.510 1.00 98.19 118 GLU A O 1
ATOM 880 N N . LYS A 1 119 ? -18.878 -16.826 14.270 1.00 98.31 119 LYS A N 1
ATOM 881 C CA . LYS A 1 119 ? -17.974 -17.034 15.401 1.00 98.31 119 LYS A CA 1
ATOM 882 C C . LYS A 1 119 ? -18.009 -15.871 16.392 1.00 98.31 119 LYS A C 1
ATOM 884 O O . LYS A 1 119 ? -17.933 -16.120 17.597 1.00 98.31 119 LYS A O 1
ATOM 889 N N . ALA A 1 120 ? -18.136 -14.638 15.905 1.00 98.00 120 ALA A N 1
ATOM 890 C CA . ALA A 1 120 ? -18.309 -13.447 16.728 1.00 98.00 120 ALA A CA 1
ATOM 891 C C . ALA A 1 120 ? -19.554 -13.574 17.615 1.00 98.00 120 ALA A C 1
ATOM 893 O O . ALA A 1 120 ? -19.432 -13.535 18.842 1.00 98.00 120 ALA A O 1
ATOM 894 N N . ARG A 1 121 ? -20.713 -13.855 17.004 1.00 96.81 121 ARG A N 1
ATOM 895 C CA . ARG A 1 121 ? -21.989 -14.055 17.708 1.00 96.81 121 ARG A CA 1
ATOM 896 C C . ARG A 1 121 ? -21.865 -15.134 18.781 1.00 96.81 121 ARG A C 1
ATOM 898 O O . ARG A 1 121 ? -22.188 -14.902 19.942 1.00 96.81 121 ARG A O 1
ATOM 905 N N . ASP A 1 122 ? -21.342 -16.300 18.408 1.00 97.81 122 ASP A N 1
ATOM 906 C CA . ASP A 1 122 ? -21.239 -17.461 19.302 1.00 97.81 122 ASP A CA 1
ATOM 907 C C . ASP A 1 122 ? -20.258 -17.247 20.467 1.00 97.81 122 ASP A C 1
ATOM 909 O O . ASP A 1 122 ? -20.312 -17.953 21.476 1.00 97.81 122 ASP A O 1
ATOM 913 N N . SER A 1 123 ? -19.348 -16.282 20.330 1.00 98.00 123 SER A N 1
ATOM 914 C CA . SER A 1 123 ? -18.358 -15.931 21.352 1.00 98.00 123 SER A CA 1
ATOM 915 C C . SER A 1 123 ? -18.789 -14.734 22.209 1.00 98.00 123 SER A C 1
ATOM 917 O O . SER A 1 123 ? -18.093 -14.395 23.163 1.00 98.00 123 SER A O 1
ATOM 919 N N . GLY A 1 124 ? -19.936 -14.115 21.905 1.00 97.38 124 GLY A N 1
ATOM 920 C CA . GLY A 1 124 ? -20.457 -12.947 22.619 1.00 97.38 124 GLY A CA 1
ATOM 921 C C . GLY A 1 124 ? -19.808 -11.619 22.218 1.00 97.38 124 GLY A C 1
ATOM 922 O O . GLY A 1 124 ? -19.767 -10.706 23.045 1.00 97.38 124 GLY A O 1
ATOM 923 N N . VAL A 1 125 ? -19.276 -11.541 20.992 1.00 98.06 125 VAL A N 1
ATOM 924 C CA . VAL A 1 125 ? -18.882 -10.292 20.324 1.00 98.06 125 VAL A CA 1
ATOM 925 C C . VAL A 1 125 ? -20.114 -9.692 19.652 1.00 98.06 125 VAL A C 1
ATOM 927 O O . VAL A 1 125 ? -20.836 -10.383 18.940 1.00 98.06 125 VAL A O 1
ATOM 930 N N . ASP A 1 126 ? -20.314 -8.395 19.847 1.00 97.31 126 ASP A N 1
ATOM 931 C CA . ASP A 1 126 ? -21.514 -7.659 19.448 1.00 97.31 126 ASP A CA 1
ATOM 932 C C . ASP A 1 126 ? -21.325 -6.851 18.151 1.00 97.31 126 ASP A C 1
ATOM 934 O O . ASP A 1 126 ? -22.288 -6.379 17.541 1.00 97.31 126 ASP A O 1
ATOM 938 N N . GLY A 1 127 ? -20.082 -6.670 17.705 1.00 96.69 127 GLY A N 1
ATOM 939 C CA . GLY A 1 127 ? -19.801 -5.909 16.496 1.00 96.69 127 GLY A CA 1
ATOM 940 C C . GLY A 1 127 ? -18.339 -5.861 16.082 1.00 96.69 127 GLY A C 1
ATOM 941 O O . GLY A 1 127 ? -17.444 -6.312 16.796 1.00 96.69 127 GLY A O 1
ATOM 942 N N . PHE A 1 128 ? -18.114 -5.266 14.918 1.00 97.50 128 PHE A N 1
ATOM 943 C CA . PHE A 1 128 ? -16.803 -5.045 14.328 1.00 97.50 128 PHE A CA 1
ATOM 944 C C . PHE A 1 128 ? -16.578 -3.576 13.976 1.00 97.50 128 PHE A C 1
ATOM 946 O O . PHE A 1 128 ? -17.513 -2.844 13.637 1.00 97.50 128 PHE A O 1
ATOM 953 N N . ILE A 1 129 ? -15.302 -3.193 13.991 1.00 96.50 129 ILE A N 1
ATOM 954 C CA . ILE A 1 129 ? -14.786 -1.944 13.433 1.00 96.50 129 ILE A CA 1
ATOM 955 C C . ILE A 1 129 ? -13.593 -2.286 12.519 1.00 96.50 129 ILE A C 1
ATOM 957 O O . ILE A 1 129 ? -12.457 -2.318 13.001 1.00 96.50 129 ILE A O 1
ATOM 961 N N . PRO A 1 130 ? -13.808 -2.592 11.225 1.00 95.19 130 PRO A N 1
ATOM 962 C CA . PRO A 1 130 ? -12.721 -2.728 10.262 1.00 95.19 130 PRO A CA 1
ATOM 963 C C . PRO A 1 130 ? -12.261 -1.332 9.823 1.00 95.19 130 PRO A C 1
ATOM 965 O O . PRO A 1 130 ? -12.958 -0.631 9.090 1.00 95.19 130 PRO A O 1
ATOM 968 N N . VAL A 1 131 ? -11.105 -0.893 10.317 1.00 93.69 131 VAL A N 1
ATOM 969 C CA . VAL A 1 131 ? -10.668 0.514 10.222 1.00 93.69 131 VAL A CA 1
ATOM 970 C C . VAL A 1 131 ? -10.252 0.949 8.816 1.00 93.69 131 VAL A C 1
ATOM 972 O O . VAL A 1 131 ? -10.164 2.143 8.541 1.00 93.69 131 VAL A O 1
ATOM 975 N N . ASP A 1 132 ? -9.995 -0.015 7.939 1.00 93.38 132 ASP A N 1
ATOM 976 C CA . ASP A 1 132 ? -9.616 0.130 6.537 1.00 93.38 132 ASP A CA 1
ATOM 977 C C . ASP A 1 132 ? -10.773 -0.194 5.573 1.00 93.38 132 ASP A C 1
ATOM 979 O O . ASP A 1 132 ? -10.565 -0.227 4.364 1.00 93.38 132 ASP A O 1
ATOM 983 N N . LEU A 1 133 ? -11.997 -0.407 6.072 1.00 94.19 133 LEU A N 1
ATOM 984 C CA . LEU A 1 133 ? -13.189 -0.604 5.244 1.00 94.19 133 LEU A CA 1
ATOM 985 C C . LEU A 1 133 ? -14.139 0.599 5.376 1.00 94.19 133 LEU A C 1
ATOM 987 O O . LEU A 1 133 ? -15.025 0.603 6.235 1.00 94.19 133 LEU A O 1
ATOM 991 N N . PRO A 1 134 ? -13.981 1.642 4.543 1.00 91.56 134 PRO A N 1
ATOM 992 C CA . PRO A 1 134 ? -14.863 2.796 4.586 1.00 91.56 134 PRO A CA 1
ATOM 993 C C . PRO A 1 134 ? -16.274 2.405 4.141 1.00 91.56 134 PRO A C 1
ATOM 995 O O . PRO A 1 134 ? -16.485 1.895 3.043 1.00 91.56 134 PRO A O 1
ATOM 998 N N . HIS A 1 135 ? -17.258 2.706 4.985 1.00 91.81 135 HIS A N 1
ATOM 999 C CA . HIS A 1 135 ? -18.658 2.406 4.697 1.00 91.81 135 HIS A CA 1
ATOM 1000 C C . HIS A 1 135 ? -19.214 3.252 3.543 1.00 91.81 135 HIS A C 1
ATOM 1002 O O . HIS A 1 135 ? -18.766 4.379 3.314 1.00 91.81 135 HIS A O 1
ATOM 1008 N N . GLY A 1 136 ? -20.247 2.755 2.863 1.00 86.88 136 GLY A N 1
ATOM 1009 C CA . GLY A 1 136 ? -20.997 3.519 1.861 1.00 86.88 136 GLY A CA 1
ATOM 1010 C C . GLY A 1 136 ? -20.237 3.755 0.553 1.00 86.88 136 GLY A C 1
ATOM 1011 O O . GLY A 1 136 ? -20.552 4.708 -0.165 1.00 86.88 136 GLY A O 1
ATOM 1012 N N . GLU A 1 137 ? -19.240 2.913 0.270 1.00 85.62 137 GLU A N 1
ATOM 1013 C CA . GLU A 1 137 ? -18.487 2.876 -0.994 1.00 85.62 137 GLU A CA 1
ATOM 1014 C C . GLU A 1 137 ? -18.846 1.650 -1.860 1.00 85.62 137 GLU A C 1
ATOM 1016 O O . GLU A 1 137 ? -18.330 1.496 -2.967 1.00 85.62 137 GLU A O 1
ATOM 1021 N N . GLY A 1 138 ? -19.714 0.757 -1.369 1.00 84.50 138 GLY A N 1
ATOM 1022 C CA . GLY A 1 138 ? -20.157 -0.465 -2.053 1.00 84.50 138 GLY A CA 1
ATOM 1023 C C . GLY A 1 138 ? -19.180 -1.639 -1.915 1.00 84.50 138 GLY A C 1
ATOM 1024 O O . GLY A 1 138 ? -19.562 -2.792 -2.091 1.00 84.50 138 GLY A O 1
ATOM 1025 N N . GLN A 1 139 ? -17.924 -1.377 -1.540 1.00 87.88 139 GLN A N 1
ATOM 1026 C CA . GLN A 1 139 ? -16.923 -2.411 -1.218 1.00 87.88 139 GLN A CA 1
ATOM 1027 C C . GLN A 1 139 ? -17.238 -3.136 0.101 1.00 87.88 139 GLN A C 1
ATOM 1029 O O . GLN A 1 139 ? -16.785 -4.254 0.333 1.00 87.88 139 GLN A O 1
ATOM 1034 N N . ASP A 1 140 ? -18.037 -2.504 0.955 1.00 90.38 140 ASP A N 1
ATOM 1035 C CA . ASP A 1 140 ? -18.491 -2.982 2.253 1.00 90.38 140 ASP A CA 1
ATOM 1036 C C . ASP A 1 140 ? -19.739 -3.878 2.179 1.00 90.38 140 ASP A C 1
ATOM 1038 O O . ASP A 1 140 ? -20.030 -4.588 3.140 1.00 90.38 140 ASP A O 1
ATOM 1042 N N . ASP A 1 141 ? -20.440 -3.926 1.040 1.00 91.69 141 ASP A N 1
ATOM 1043 C CA . ASP A 1 141 ? -21.739 -4.601 0.889 1.00 91.69 141 ASP A CA 1
ATOM 1044 C C . ASP A 1 141 ? -21.724 -6.069 1.343 1.00 91.69 141 ASP A C 1
ATOM 1046 O O . ASP A 1 141 ? -22.629 -6.522 2.054 1.00 91.69 141 ASP A O 1
ATOM 1050 N N . ALA A 1 142 ? -20.689 -6.825 0.962 1.00 93.19 142 ALA A N 1
ATOM 1051 C CA . ALA A 1 142 ? -20.552 -8.231 1.339 1.00 93.19 142 ALA A CA 1
ATOM 1052 C C . ALA A 1 142 ? -20.336 -8.400 2.852 1.00 93.19 142 ALA A C 1
ATOM 1054 O O . ALA A 1 142 ? -20.912 -9.299 3.470 1.00 93.19 142 ALA A O 1
ATOM 1055 N N . PHE A 1 143 ? -19.544 -7.513 3.457 1.00 95.06 143 PHE A N 1
ATOM 1056 C CA . PHE A 1 143 ? -19.286 -7.516 4.892 1.00 95.06 143 PHE A CA 1
ATOM 1057 C C . PHE A 1 143 ? -20.530 -7.104 5.685 1.00 95.06 143 PHE A C 1
ATOM 1059 O O . PHE A 1 143 ? -20.948 -7.828 6.586 1.00 95.06 143 PHE A O 1
ATOM 1066 N N . LEU A 1 144 ? -21.192 -6.010 5.297 1.00 94.38 144 LEU A N 1
ATOM 1067 C CA . LEU A 1 144 ? -22.429 -5.549 5.932 1.00 94.38 144 LEU A CA 1
ATOM 1068 C C . LEU A 1 144 ? -23.554 -6.583 5.821 1.00 94.38 144 LEU A C 1
ATOM 1070 O O . LEU A 1 144 ? -24.315 -6.777 6.770 1.00 94.38 144 LEU A O 1
ATOM 1074 N N . SER A 1 145 ? -23.641 -7.286 4.689 1.00 95.06 145 SER A N 1
ATOM 1075 C CA . SER A 1 145 ? -24.602 -8.378 4.502 1.00 95.06 145 SER A CA 1
ATOM 1076 C C . SER A 1 145 ? -24.333 -9.546 5.452 1.00 95.06 145 SER A C 1
ATOM 1078 O O . SER A 1 145 ? -25.277 -10.073 6.047 1.00 95.06 145 SER A O 1
ATOM 1080 N N . ALA A 1 146 ? -23.064 -9.925 5.642 1.00 96.31 146 ALA A N 1
ATOM 1081 C CA . ALA A 1 146 ? -22.676 -10.946 6.612 1.00 96.31 146 ALA A CA 1
ATOM 1082 C C . ALA A 1 146 ? -22.991 -10.500 8.051 1.00 96.31 146 ALA A C 1
ATOM 1084 O O . ALA A 1 146 ? -23.660 -11.232 8.778 1.00 96.31 146 ALA A O 1
ATOM 1085 N N . CYS A 1 147 ? -22.620 -9.277 8.434 1.00 95.81 147 CYS A N 1
ATOM 1086 C CA . CYS A 1 147 ? -22.934 -8.703 9.743 1.00 95.81 147 CYS A CA 1
ATOM 1087 C C . CYS A 1 147 ? -24.443 -8.743 10.035 1.00 95.81 147 CYS A C 1
ATOM 1089 O O . CYS A 1 147 ? -24.877 -9.298 11.044 1.00 95.81 147 CYS A O 1
ATOM 1091 N N . LYS A 1 148 ? -25.266 -8.274 9.088 1.00 94.31 148 LYS A N 1
ATOM 1092 C CA . LYS A 1 148 ? -26.732 -8.293 9.197 1.00 94.31 148 LYS A CA 1
ATOM 1093 C C . LYS A 1 148 ? -27.304 -9.705 9.346 1.00 94.31 148 LYS A C 1
ATOM 1095 O O . LYS A 1 148 ? -28.264 -9.895 10.088 1.00 94.31 148 LYS A O 1
ATOM 1100 N N . LYS A 1 149 ? -26.751 -10.694 8.637 1.00 95.44 149 LYS A N 1
ATOM 1101 C CA . LYS A 1 149 ? -27.207 -12.095 8.688 1.00 95.44 149 LYS A CA 1
ATOM 1102 C C . LYS A 1 149 ? -27.051 -12.709 10.083 1.00 95.44 149 LYS A C 1
ATOM 1104 O O . LYS A 1 149 ? -27.881 -13.529 10.468 1.00 95.44 149 LYS A O 1
ATOM 1109 N N . PHE A 1 150 ? -26.012 -12.322 10.820 1.00 95.25 150 PHE A N 1
ATOM 1110 C CA . PHE A 1 150 ? -25.682 -12.884 12.134 1.00 95.25 150 PHE A CA 1
ATOM 1111 C C . PHE A 1 150 ? -25.984 -11.946 13.310 1.00 95.25 150 PHE A C 1
ATOM 1113 O O . PHE A 1 150 ? -25.600 -12.265 14.430 1.00 95.25 150 PHE A O 1
ATOM 1120 N N . ASP A 1 151 ? -26.697 -10.841 13.061 1.00 92.62 151 ASP A N 1
ATOM 1121 C CA . ASP A 1 151 ? -27.027 -9.810 14.058 1.00 92.62 151 ASP A CA 1
ATOM 1122 C C . ASP A 1 151 ? -25.783 -9.200 14.732 1.00 92.62 151 ASP A C 1
ATOM 1124 O O . ASP A 1 151 ? -25.749 -8.929 15.928 1.00 92.62 151 ASP A O 1
ATOM 1128 N N . ILE A 1 152 ? -24.731 -9.002 13.936 1.00 95.38 152 ILE A N 1
ATOM 1129 C CA . ILE A 1 152 ? -23.483 -8.360 14.341 1.00 95.38 152 ILE A CA 1
ATOM 1130 C C . ILE A 1 152 ? -23.504 -6.910 13.864 1.00 95.38 152 ILE A C 1
ATOM 1132 O O . ILE A 1 152 ? -23.814 -6.627 12.705 1.00 95.38 152 ILE A O 1
ATOM 1136 N N . SER A 1 153 ? -23.158 -5.971 14.742 1.00 95.00 153 SER A N 1
ATOM 1137 C CA . SER A 1 153 ? -23.056 -4.563 14.364 1.00 95.00 153 SER A CA 1
ATOM 1138 C C . SER A 1 153 ? -21.796 -4.293 13.535 1.00 95.00 153 SER A C 1
ATOM 1140 O O . SER A 1 153 ? -20.714 -4.765 13.870 1.00 95.00 153 SER A O 1
ATOM 1142 N N . SER A 1 154 ? -21.899 -3.428 12.524 1.00 94.38 154 SER A N 1
ATOM 1143 C CA . SER A 1 154 ? -20.734 -2.789 11.895 1.00 94.38 154 SER A CA 1
ATOM 1144 C C . SER A 1 154 ? -20.743 -1.309 12.239 1.00 94.38 154 SER A C 1
ATOM 1146 O O . SER A 1 154 ? -21.708 -0.616 11.913 1.00 94.38 154 SER A O 1
ATOM 1148 N N . VAL A 1 155 ? -19.715 -0.829 12.937 1.00 95.38 155 VAL A N 1
ATOM 1149 C CA . VAL A 1 155 ? -19.645 0.572 13.372 1.00 95.38 155 VAL A CA 1
ATOM 1150 C C . VAL A 1 155 ? -18.914 1.394 12.308 1.00 95.38 155 VAL A C 1
ATOM 1152 O O . VAL A 1 155 ? -17.706 1.218 12.138 1.00 95.38 155 VAL A O 1
ATOM 1155 N N . PRO A 1 156 ? -19.599 2.308 11.598 1.00 94.81 156 PRO A N 1
ATOM 1156 C CA . PRO A 1 156 ? -18.932 3.192 10.657 1.00 94.81 156 PRO A CA 1
ATOM 1157 C C . PRO A 1 156 ? -18.087 4.251 11.364 1.00 94.81 156 PRO A C 1
ATOM 1159 O O . PRO A 1 156 ? -18.464 4.775 12.419 1.00 94.81 156 PRO A O 1
ATOM 1162 N N . LEU A 1 157 ? -16.999 4.646 10.703 1.00 94.12 157 LEU A N 1
ATOM 1163 C CA . LEU A 1 157 ? -16.197 5.802 11.081 1.00 94.12 157 LEU A CA 1
ATOM 1164 C C . LEU A 1 157 ? -16.580 7.030 10.240 1.00 94.12 157 LEU A C 1
ATOM 1166 O O . LEU A 1 157 ? -16.844 6.921 9.045 1.00 94.12 157 LEU A O 1
ATOM 1170 N N . LEU A 1 158 ? -16.568 8.206 10.866 1.00 92.56 158 LEU A N 1
ATOM 1171 C CA . LEU A 1 158 ? -16.630 9.528 10.234 1.00 92.56 158 LEU A CA 1
ATOM 1172 C C . LEU A 1 158 ? -15.533 10.426 10.806 1.00 92.56 158 LEU A C 1
ATOM 1174 O O . LEU A 1 158 ? -15.106 10.243 11.945 1.00 92.56 158 LEU A O 1
ATOM 1178 N N . SER A 1 159 ? -15.079 11.409 10.029 1.00 88.19 159 SER A N 1
ATOM 1179 C CA . SER A 1 159 ? -14.012 12.330 10.433 1.00 88.19 159 SER A CA 1
ATOM 1180 C C . SER A 1 159 ? -14.395 13.799 10.212 1.00 88.19 159 SER A C 1
ATOM 1182 O O . SER A 1 159 ? -15.336 14.082 9.466 1.00 88.19 159 SER A O 1
ATOM 1184 N N . PRO A 1 160 ? -13.664 14.768 10.797 1.00 83.75 160 PRO A N 1
ATOM 1185 C CA . PRO A 1 160 ? -13.959 16.185 10.609 1.00 83.75 160 PRO A CA 1
ATOM 1186 C C . PRO A 1 160 ? -13.707 16.686 9.183 1.00 83.75 160 PRO A C 1
ATOM 1188 O O . PRO A 1 160 ? -14.174 17.761 8.814 1.00 83.75 160 PRO A O 1
ATOM 1191 N N . THR A 1 161 ? -12.977 15.915 8.373 1.00 82.44 161 THR A N 1
ATOM 1192 C CA . THR A 1 161 ? -12.736 16.205 6.956 1.00 82.44 161 THR A CA 1
ATOM 1193 C C . THR A 1 161 ? -13.833 15.641 6.049 1.00 82.44 161 THR A C 1
ATOM 1195 O O . THR A 1 161 ? -13.904 16.027 4.882 1.00 82.44 161 THR A O 1
ATOM 1198 N N . SER A 1 162 ? -14.713 14.770 6.558 1.00 86.56 162 SER A N 1
ATOM 1199 C CA . SER A 1 162 ? -15.809 14.178 5.788 1.00 86.56 162 SER A CA 1
ATOM 1200 C C . SER A 1 162 ? -16.832 15.261 5.397 1.00 86.56 162 SER A C 1
ATOM 1202 O O . SER A 1 162 ? -17.361 15.979 6.246 1.00 86.56 162 SER A O 1
ATOM 1204 N N . GLY A 1 163 ? -17.115 15.391 4.096 1.00 84.31 163 GLY A N 1
ATOM 1205 C CA . GLY A 1 163 ? -18.115 16.334 3.575 1.00 84.31 163 GLY A CA 1
ATOM 1206 C C . GLY A 1 163 ? -19.561 15.891 3.839 1.00 84.31 163 GLY A C 1
ATOM 1207 O O . GLY A 1 163 ? -19.805 14.731 4.165 1.00 84.31 163 GLY A O 1
ATOM 1208 N N . GLU A 1 164 ? -20.534 16.791 3.651 1.00 85.12 164 GLU A N 1
ATOM 1209 C CA . GLU A 1 164 ? -21.956 16.523 3.952 1.00 85.12 164 GLU A CA 1
ATOM 1210 C C . GLU A 1 164 ? -22.501 15.276 3.234 1.00 85.12 164 GLU A C 1
ATOM 1212 O O . GLU A 1 164 ? -23.095 14.409 3.876 1.00 85.12 164 GLU A O 1
ATOM 1217 N N . ASP A 1 165 ? -22.222 15.123 1.936 1.00 87.12 165 ASP A N 1
ATOM 1218 C CA . ASP A 1 165 ? -22.667 13.957 1.162 1.00 87.12 165 ASP A CA 1
ATOM 1219 C C . ASP A 1 165 ? -22.079 12.643 1.699 1.00 87.12 165 ASP A C 1
ATOM 1221 O O . ASP A 1 165 ? -22.755 11.613 1.710 1.00 87.12 165 ASP A O 1
ATOM 1225 N N . ARG A 1 166 ? -20.814 12.663 2.145 1.00 90.12 166 ARG A N 1
ATOM 1226 C CA . ARG A 1 166 ? -20.134 11.499 2.737 1.00 90.12 166 ARG A CA 1
ATOM 1227 C C . ARG A 1 166 ? -20.777 11.144 4.074 1.00 90.12 166 ARG A C 1
ATOM 1229 O O . ARG A 1 166 ? -21.115 9.983 4.285 1.00 90.12 166 ARG A O 1
ATOM 1236 N N . ILE A 1 167 ? -21.011 12.144 4.927 1.00 90.62 167 ILE A N 1
ATOM 1237 C CA . ILE A 1 167 ? -21.693 11.974 6.216 1.00 90.62 167 ILE A CA 1
ATOM 1238 C C . ILE A 1 167 ? -23.065 11.332 6.010 1.00 90.62 167 ILE A C 1
ATOM 1240 O O . ILE A 1 167 ? -23.365 10.344 6.672 1.00 90.62 167 ILE A O 1
ATOM 1244 N N . ALA A 1 168 ? -23.873 11.836 5.073 1.00 87.88 168 ALA A N 1
ATOM 1245 C CA . ALA A 1 168 ? -25.202 11.294 4.802 1.00 87.88 168 ALA A CA 1
ATOM 1246 C C . ALA A 1 168 ? -25.160 9.830 4.325 1.00 87.88 168 ALA A C 1
ATOM 1248 O O . ALA A 1 168 ? -25.931 9.005 4.818 1.00 87.88 168 ALA A O 1
ATOM 1249 N N . ARG A 1 169 ? -24.241 9.483 3.408 1.00 89.25 169 ARG A N 1
ATOM 1250 C CA . ARG A 1 169 ? -24.077 8.099 2.925 1.00 89.25 169 ARG A CA 1
ATOM 1251 C C . ARG A 1 169 ? -23.656 7.148 4.040 1.00 89.25 169 ARG A C 1
ATOM 1253 O O . ARG A 1 169 ? -24.283 6.111 4.220 1.00 89.25 169 ARG A O 1
ATOM 1260 N N . VAL A 1 170 ? -22.625 7.509 4.802 1.00 91.00 170 VAL A N 1
ATOM 1261 C CA . VAL A 1 170 ? -22.102 6.669 5.887 1.00 91.00 170 VAL A CA 1
ATOM 1262 C C . VAL A 1 170 ? -23.136 6.520 7.005 1.00 91.00 170 VAL A C 1
ATOM 1264 O O . VAL A 1 170 ? -23.391 5.405 7.459 1.00 91.00 170 VAL A O 1
ATOM 1267 N N . ALA A 1 171 ? -23.799 7.611 7.395 1.00 88.25 171 ALA A N 1
ATOM 1268 C CA . ALA A 1 171 ? -24.853 7.603 8.406 1.00 88.25 171 ALA A CA 1
ATOM 1269 C C . ALA A 1 171 ? -26.013 6.657 8.063 1.00 88.25 171 ALA A C 1
ATOM 1271 O O . ALA A 1 171 ? -26.576 6.045 8.969 1.00 88.25 171 ALA A O 1
ATOM 1272 N N . ALA A 1 172 ? -26.349 6.505 6.778 1.00 87.06 172 ALA A N 1
ATOM 1273 C CA . ALA A 1 172 ? -27.397 5.592 6.326 1.00 87.06 172 ALA A CA 1
ATOM 1274 C C . ALA A 1 172 ? -27.037 4.103 6.500 1.00 87.06 172 ALA A C 1
ATOM 1276 O O . ALA A 1 172 ? -27.930 3.259 6.504 1.00 87.06 172 ALA A O 1
ATOM 1277 N N . THR A 1 173 ? -25.749 3.777 6.654 1.00 88.44 173 THR A N 1
ATOM 1278 C CA . THR A 1 173 ? -25.269 2.401 6.893 1.00 88.44 173 THR A CA 1
ATOM 1279 C C . THR A 1 173 ? -25.144 2.051 8.378 1.00 88.44 173 THR A C 1
ATOM 1281 O O . THR A 1 173 ? -24.996 0.880 8.717 1.00 88.44 173 THR A O 1
ATOM 1284 N N . ALA A 1 174 ? -25.179 3.049 9.268 1.00 88.50 174 ALA A N 1
ATOM 1285 C CA . ALA A 1 174 ? -24.947 2.860 10.695 1.00 88.50 174 ALA A CA 1
ATOM 1286 C C . ALA A 1 174 ? -26.079 2.049 11.346 1.00 88.50 174 ALA A C 1
ATOM 1288 O O . ALA A 1 174 ? -27.252 2.404 11.231 1.00 88.50 174 ALA A O 1
ATOM 1289 N N . THR A 1 175 ? -25.727 0.985 12.071 1.00 85.94 175 THR A N 1
ATOM 1290 C CA . THR A 1 175 ? -26.702 0.109 12.748 1.00 85.94 175 THR A CA 1
ATOM 1291 C C . THR A 1 175 ? -26.759 0.292 14.261 1.00 85.94 175 THR A C 1
ATOM 1293 O O . THR A 1 175 ? -27.733 -0.138 14.876 1.00 85.94 175 THR A O 1
ATOM 1296 N N . SER A 1 176 ? -25.734 0.896 14.872 1.00 93.06 176 SER A N 1
ATOM 1297 C CA . SER A 1 176 ? -25.618 1.007 16.333 1.00 93.06 176 SER A CA 1
ATOM 1298 C C . SER A 1 176 ? -25.259 2.408 16.820 1.00 93.06 176 SER A C 1
ATOM 1300 O O . SER A 1 176 ? -26.079 3.050 17.473 1.00 93.06 176 SER A O 1
ATOM 1302 N N . PHE A 1 177 ? -24.053 2.873 16.504 1.00 95.25 177 PHE A N 1
ATOM 1303 C CA . PHE A 1 177 ? -23.559 4.229 16.723 1.00 95.25 177 PHE A CA 1
ATOM 1304 C C . PHE A 1 177 ? -22.571 4.595 15.610 1.00 95.25 177 PHE A C 1
ATOM 1306 O O . PHE A 1 177 ? -22.137 3.740 14.838 1.00 95.25 177 PHE A O 1
ATOM 1313 N N . ILE A 1 178 ? -22.234 5.875 15.514 1.00 95.44 178 ILE A N 1
ATOM 1314 C CA . ILE A 1 178 ? -21.236 6.396 14.581 1.00 95.44 178 ILE A CA 1
ATOM 1315 C C . ILE A 1 178 ? -19.986 6.760 15.378 1.00 95.44 178 ILE A C 1
ATOM 1317 O O . ILE A 1 178 ? -20.056 7.561 16.317 1.00 95.44 178 ILE A O 1
ATOM 1321 N N . TYR A 1 179 ? -18.841 6.206 14.985 1.00 95.38 179 TYR A N 1
ATOM 1322 C CA . TYR A 1 179 ? -17.548 6.575 15.545 1.00 95.38 179 TYR A CA 1
ATOM 1323 C C . TYR A 1 179 ? -17.037 7.827 14.823 1.00 95.38 179 TYR A C 1
ATOM 1325 O O . TYR A 1 179 ? -16.615 7.773 13.671 1.00 95.38 179 TYR A O 1
ATOM 1333 N N . CYS A 1 180 ? -17.018 8.973 15.499 1.00 92.81 180 CYS A N 1
ATOM 1334 C CA . CYS A 1 180 ? -16.384 10.187 14.996 1.00 92.81 180 CYS A CA 1
ATOM 1335 C C . CYS A 1 180 ? -14.928 10.256 15.478 1.00 92.81 180 CYS A C 1
ATOM 1337 O O . CYS A 1 180 ? -14.663 10.457 16.665 1.00 92.81 180 CYS A O 1
ATOM 1339 N N . VAL A 1 181 ? -13.958 10.122 14.576 1.00 86.88 181 VAL A N 1
ATOM 1340 C CA . VAL A 1 181 ? -12.548 10.350 14.927 1.00 86.88 181 VAL A CA 1
ATOM 1341 C C . VAL A 1 181 ? -12.327 11.848 15.172 1.00 86.88 181 VAL A C 1
ATOM 1343 O O . VAL A 1 181 ? -12.812 12.678 14.413 1.00 86.88 181 VAL A O 1
ATOM 1346 N N . SER A 1 182 ? -11.635 12.233 16.245 1.00 67.75 182 SER A N 1
ATOM 1347 C CA . SER A 1 182 ? -11.452 13.651 16.622 1.00 67.75 182 SER A CA 1
ATOM 1348 C C . SER A 1 182 ? -10.379 14.380 15.813 1.00 67.75 182 SER A C 1
ATOM 1350 O O . SER A 1 182 ? -10.203 15.593 15.942 1.00 67.75 182 SER A O 1
ATOM 1352 N N . LEU A 1 183 ? -9.616 13.635 15.019 1.00 61.62 183 LEU A N 1
ATOM 1353 C CA . LEU A 1 183 ? -8.332 14.077 14.524 1.00 61.62 183 LEU A CA 1
ATOM 1354 C C . LEU A 1 183 ? -8.387 14.699 13.136 1.00 61.62 183 LEU A C 1
ATOM 1356 O O . LEU A 1 183 ? -8.977 14.161 12.202 1.00 61.62 183 LEU A O 1
ATOM 1360 N N . THR A 1 184 ? -7.588 15.756 13.014 1.00 49.62 184 THR A N 1
ATOM 1361 C CA . THR A 1 184 ? -6.856 16.130 11.800 1.00 49.62 184 THR A CA 1
ATOM 1362 C C . THR A 1 184 ? -5.374 15.680 11.866 1.00 49.62 184 THR A C 1
ATOM 1364 O O . THR A 1 184 ? -4.539 16.331 11.257 1.00 49.62 184 THR A O 1
ATOM 1367 N N . GLY A 1 185 ? -5.011 14.640 12.647 1.00 40.06 185 GLY A N 1
ATOM 1368 C CA . GLY A 1 185 ? -3.659 14.023 12.748 1.00 40.06 185 GLY A CA 1
ATOM 1369 C C . GLY A 1 185 ? -3.417 13.109 13.974 1.00 40.06 185 GLY A C 1
ATOM 1370 O O . GLY A 1 185 ? -3.996 13.357 15.016 1.00 40.06 185 GLY A O 1
ATOM 1371 N N . VAL A 1 186 ? -2.584 12.056 13.898 1.00 34.88 186 VAL A N 1
ATOM 1372 C CA . VAL A 1 186 ? -2.440 10.992 14.941 1.00 34.88 186 VAL A CA 1
ATOM 1373 C C . VAL A 1 186 ? -1.936 11.459 16.323 1.00 34.88 186 VAL A C 1
ATOM 1375 O O . VAL A 1 186 ? -1.093 12.345 16.455 1.00 34.88 186 VAL A O 1
ATOM 1378 N N . THR A 1 187 ? -2.415 10.811 17.395 1.00 33.19 187 THR A N 1
ATOM 1379 C CA . THR A 1 187 ? -2.030 11.116 18.785 1.00 33.19 187 THR A CA 1
ATOM 1380 C C . THR A 1 187 ? -0.580 10.736 19.098 1.00 33.19 187 THR A C 1
ATOM 1382 O O . THR A 1 187 ? -0.221 9.564 18.995 1.00 33.19 187 THR A O 1
ATOM 1385 N N . GLY A 1 188 ? 0.213 11.689 19.603 1.00 35.00 188 GLY A N 1
ATOM 1386 C CA . GLY A 1 188 ? 1.440 11.401 20.364 1.00 35.00 188 GLY A CA 1
ATOM 1387 C C . GLY A 1 188 ? 2.773 11.819 19.735 1.00 35.00 188 GLY A C 1
ATOM 1388 O O . GLY A 1 188 ? 3.789 11.737 20.421 1.00 35.00 188 GLY A O 1
ATOM 1389 N N . MET A 1 189 ? 2.812 12.324 18.497 1.00 27.59 189 MET A N 1
ATOM 1390 C CA . MET A 1 189 ? 4.053 12.881 17.944 1.00 27.59 189 MET A CA 1
ATOM 1391 C C . MET A 1 189 ? 4.267 14.329 18.400 1.00 27.59 189 MET A C 1
ATOM 1393 O O . MET A 1 189 ? 3.767 15.275 17.799 1.00 27.59 189 MET A O 1
ATOM 1397 N N . LYS A 1 190 ? 5.094 14.513 19.433 1.00 26.38 190 LYS A N 1
ATOM 1398 C CA . LYS A 1 190 ? 6.024 15.648 19.435 1.00 26.38 190 LYS A CA 1
ATOM 1399 C C . LYS A 1 190 ? 7.185 15.237 18.539 1.00 26.38 190 LYS A C 1
ATOM 1401 O O . LYS A 1 190 ? 8.060 14.494 18.974 1.00 26.38 190 LYS A O 1
ATOM 1406 N N . THR A 1 191 ? 7.187 15.650 17.280 1.00 26.59 191 THR A N 1
ATOM 1407 C CA . THR A 1 191 ? 8.385 15.503 16.457 1.00 26.59 191 THR A CA 1
ATOM 1408 C C . THR A 1 191 ? 9.484 16.388 17.044 1.00 26.59 191 THR A C 1
ATOM 1410 O O . THR A 1 191 ? 9.281 17.576 17.293 1.00 26.59 191 THR A O 1
ATOM 1413 N N . ASN A 1 192 ? 10.693 15.840 17.181 1.00 26.75 192 ASN A N 1
ATOM 1414 C CA . ASN A 1 192 ? 11.949 16.574 17.409 1.00 26.75 192 ASN A CA 1
ATOM 1415 C C . ASN A 1 192 ? 12.260 17.627 16.308 1.00 26.75 192 ASN A C 1
ATOM 1417 O O . ASN A 1 192 ? 13.373 18.137 16.223 1.00 26.75 192 ASN A O 1
ATOM 1421 N N . SER A 1 193 ? 11.301 17.965 15.439 1.00 31.72 193 SER A N 1
ATOM 1422 C CA . SER A 1 193 ? 11.431 18.938 14.356 1.00 31.72 193 SER A CA 1
ATOM 1423 C C . SER A 1 193 ? 11.444 20.389 14.835 1.00 31.72 193 SER A C 1
ATOM 1425 O O . SER A 1 193 ? 11.991 21.230 14.128 1.00 31.72 193 SER A O 1
ATOM 1427 N N . ASP A 1 194 ? 10.898 20.686 16.019 1.00 27.31 194 ASP A N 1
ATOM 1428 C CA . ASP A 1 194 ? 10.929 22.047 16.574 1.00 27.31 194 ASP A CA 1
ATOM 1429 C C . ASP A 1 194 ? 12.267 22.393 17.248 1.00 27.31 194 ASP A C 1
ATOM 1431 O O . ASP A 1 194 ? 12.609 23.567 17.355 1.00 27.31 194 ASP A O 1
ATOM 1435 N N . GLN A 1 195 ? 13.082 21.399 17.628 1.00 26.69 195 GLN A N 1
ATOM 1436 C CA . GLN A 1 195 ? 14.385 21.643 18.268 1.00 26.69 195 GLN A CA 1
ATOM 1437 C C . GLN A 1 195 ? 15.512 22.019 17.292 1.00 26.69 195 GLN A C 1
ATOM 1439 O O . GLN A 1 195 ? 16.570 22.457 17.731 1.00 26.69 195 GLN A O 1
ATOM 1444 N N . LEU A 1 196 ? 15.301 21.906 15.976 1.00 29.47 196 LEU A N 1
ATOM 1445 C CA . LEU A 1 196 ? 16.298 22.291 14.964 1.00 29.47 196 LEU A CA 1
ATOM 1446 C C . LEU A 1 196 ? 16.085 23.703 14.395 1.00 29.47 196 LEU A C 1
ATOM 1448 O O . LEU A 1 196 ? 16.849 24.143 13.538 1.00 29.47 196 LEU A O 1
ATOM 1452 N N . ARG A 1 197 ? 15.093 24.456 14.891 1.00 32.12 197 ARG A N 1
ATOM 1453 C CA . ARG A 1 197 ? 14.947 25.893 14.605 1.00 32.12 197 ARG A CA 1
ATOM 1454 C C . ARG A 1 197 ? 15.821 26.721 15.552 1.00 32.12 197 ARG A C 1
ATOM 1456 O O . ARG A 1 197 ? 15.328 27.485 16.373 1.00 32.12 197 ARG A O 1
ATOM 1463 N N . GLY A 1 198 ? 17.136 26.563 15.433 1.00 29.56 198 GLY A N 1
ATOM 1464 C CA . GLY A 1 198 ? 18.108 27.476 16.031 1.00 29.56 198 GLY A CA 1
ATOM 1465 C C . GLY A 1 198 ? 18.255 28.728 15.168 1.00 29.56 198 GLY A C 1
ATOM 1466 O O . GLY A 1 198 ? 19.071 28.751 14.253 1.00 29.56 198 GLY A O 1
ATOM 1467 N N . GLY A 1 199 ? 17.449 29.753 15.445 1.00 25.88 199 GLY A N 1
ATOM 1468 C CA . GLY A 1 199 ? 17.593 31.100 14.893 1.00 25.88 199 GLY A CA 1
ATOM 1469 C C . GLY A 1 199 ? 17.195 32.116 15.958 1.00 25.88 199 GLY A C 1
ATOM 1470 O O . GLY A 1 199 ? 16.070 32.083 16.453 1.00 25.88 199 GLY A O 1
ATOM 1471 N N . GLU A 1 200 ? 18.144 32.955 16.362 1.00 32.16 200 GLU A N 1
ATOM 1472 C CA . GLU A 1 200 ? 18.014 33.918 17.455 1.00 32.16 200 GLU A CA 1
ATOM 1473 C C . GLU A 1 200 ? 16.858 34.911 17.234 1.00 32.16 200 GLU A C 1
ATOM 1475 O O . GLU A 1 200 ? 16.742 35.532 16.180 1.00 32.16 200 GLU A O 1
ATOM 1480 N N . GLY A 1 201 ? 16.032 35.096 18.272 1.00 35.31 201 GLY A N 1
ATOM 1481 C CA . GLY A 1 201 ? 15.076 36.202 18.383 1.00 35.31 201 GLY A CA 1
ATOM 1482 C C . GLY A 1 201 ? 13.631 35.873 17.989 1.00 35.31 201 GLY A C 1
ATOM 1483 O O . GLY A 1 201 ? 13.174 36.222 16.906 1.00 35.31 201 GLY A O 1
ATOM 1484 N N . GLY A 1 202 ? 12.849 35.299 18.908 1.00 25.16 202 GLY A N 1
ATOM 1485 C CA . GLY A 1 202 ? 11.407 35.127 18.711 1.00 25.16 202 GLY A CA 1
ATOM 1486 C C . GLY A 1 202 ? 10.671 34.881 20.021 1.00 25.16 202 GLY A C 1
ATOM 1487 O O . GLY A 1 202 ? 10.924 33.894 20.699 1.00 25.16 202 GLY A O 1
ATOM 1488 N N . LYS A 1 203 ? 9.769 35.800 20.379 1.00 26.25 203 LYS A N 1
ATOM 1489 C CA . LYS A 1 203 ? 8.910 35.748 21.569 1.00 26.25 203 LYS A CA 1
ATOM 1490 C C . LYS A 1 203 ? 8.225 34.385 21.709 1.00 26.25 203 LYS A C 1
ATOM 1492 O O . LYS A 1 203 ? 7.656 33.879 20.743 1.00 26.25 203 LYS A O 1
ATOM 1497 N N . GLU A 1 204 ? 8.244 33.862 22.929 1.00 27.06 204 GLU A N 1
ATOM 1498 C CA . GLU A 1 204 ? 7.541 32.664 23.385 1.00 27.06 204 GLU A CA 1
ATOM 1499 C C . GLU A 1 204 ? 6.055 32.750 22.984 1.00 27.06 204 GLU A C 1
ATOM 1501 O O . GLU A 1 204 ? 5.253 33.468 23.584 1.00 27.06 204 GLU A O 1
ATOM 1506 N N . LYS A 1 205 ? 5.685 32.096 21.877 1.00 28.38 205 LYS A N 1
ATOM 1507 C CA . LYS A 1 205 ? 4.287 31.969 21.459 1.00 28.38 205 LYS A CA 1
ATOM 1508 C C . LYS A 1 205 ? 3.659 30.948 22.400 1.00 28.38 205 LYS A C 1
ATOM 1510 O O . LYS A 1 205 ? 4.051 29.785 22.377 1.00 28.38 205 LYS A O 1
ATOM 1515 N N . ALA A 1 206 ? 2.715 31.392 23.229 1.00 27.20 206 ALA A N 1
ATOM 1516 C CA . ALA A 1 206 ? 1.946 30.517 24.105 1.00 27.20 206 ALA A CA 1
ATOM 1517 C C . ALA A 1 206 ? 1.425 29.303 23.315 1.00 27.20 206 ALA A C 1
ATOM 1519 O O . ALA A 1 206 ? 0.746 29.453 22.296 1.00 27.20 206 ALA A O 1
ATOM 1520 N N . LEU A 1 207 ? 1.803 28.111 23.775 1.00 29.14 207 LEU A N 1
ATOM 1521 C CA . LEU A 1 207 ? 1.404 26.824 23.218 1.00 29.14 207 LEU A CA 1
ATOM 1522 C C . LEU A 1 207 ? -0.120 26.692 23.311 1.00 29.14 207 LEU A C 1
ATOM 1524 O O . LEU A 1 207 ? -0.672 26.524 24.396 1.00 29.14 207 LEU A O 1
ATOM 1528 N N . VAL A 1 208 ? -0.805 26.776 22.173 1.00 35.69 208 VAL A N 1
ATOM 1529 C CA . VAL A 1 208 ? -2.214 26.388 22.081 1.00 35.69 208 VAL A CA 1
ATOM 1530 C C . VAL A 1 208 ? -2.251 24.864 22.138 1.00 35.69 208 VAL A C 1
ATOM 1532 O O . VAL A 1 208 ? -1.621 24.205 21.314 1.00 35.69 208 VAL A O 1
ATOM 1535 N N . ASP A 1 209 ? -2.959 24.306 23.120 1.00 44.19 209 ASP A N 1
ATOM 1536 C CA . ASP A 1 209 ? -3.233 22.868 23.203 1.00 44.19 209 ASP A CA 1
ATOM 1537 C C . ASP A 1 209 ? -3.775 22.377 21.842 1.00 44.19 209 ASP A C 1
ATOM 1539 O O . ASP A 1 209 ? -4.773 22.941 21.377 1.00 44.19 209 ASP A O 1
ATOM 1543 N N . PRO A 1 210 ? -3.155 21.377 21.179 1.00 44.22 210 PRO A N 1
ATOM 1544 C CA . PRO A 1 210 ? -3.592 20.879 19.872 1.00 44.22 210 PRO A CA 1
ATOM 1545 C C . PRO A 1 210 ? -5.061 20.432 19.856 1.00 44.22 210 PRO A C 1
ATOM 1547 O O . PRO A 1 210 ? -5.709 20.495 18.813 1.00 44.22 210 PRO A O 1
ATOM 1550 N N . PHE A 1 211 ? -5.634 20.086 21.013 1.00 51.50 211 PHE A N 1
ATOM 1551 C CA . PHE A 1 211 ? -7.058 19.786 21.133 1.00 51.50 211 PHE A CA 1
ATOM 1552 C C . PHE A 1 211 ? -7.959 21.024 20.917 1.00 51.50 211 PHE A C 1
ATOM 1554 O O . PHE A 1 211 ? -9.127 20.902 20.548 1.00 51.50 211 PHE A O 1
ATOM 1561 N N . THR A 1 212 ? -7.433 22.244 21.089 1.00 50.09 212 THR A N 1
ATOM 1562 C CA . THR A 1 212 ? -8.214 23.490 21.076 1.00 50.09 212 THR A CA 1
ATOM 1563 C C . THR A 1 212 ? -8.570 24.009 19.688 1.00 50.09 212 THR A C 1
ATOM 1565 O O . THR A 1 212 ? -9.702 24.451 19.494 1.00 50.09 212 THR A O 1
ATOM 1568 N N . ALA A 1 213 ? -7.675 23.893 18.705 1.00 48.34 213 ALA A N 1
ATOM 1569 C CA . ALA A 1 213 ? -7.972 24.276 17.321 1.00 48.34 213 ALA A CA 1
ATOM 1570 C C . ALA A 1 213 ? -8.944 23.295 16.629 1.00 48.34 213 ALA A C 1
ATOM 1572 O O . ALA A 1 213 ? -9.788 23.720 15.844 1.00 48.34 213 ALA A O 1
ATOM 1573 N N . ALA A 1 214 ? -8.891 22.004 16.982 1.00 60.97 214 ALA A N 1
ATOM 1574 C CA . ALA A 1 214 ? -9.749 20.954 16.419 1.00 60.97 214 ALA A CA 1
ATOM 1575 C C . ALA A 1 214 ? -11.207 20.984 16.934 1.00 60.97 214 ALA A C 1
ATOM 1577 O O . ALA A 1 214 ? -12.112 20.433 16.311 1.00 60.97 214 ALA A O 1
ATOM 1578 N N . THR A 1 215 ? -11.463 21.660 18.058 1.00 69.75 215 THR A N 1
ATOM 1579 C CA . THR A 1 215 ? -12.755 21.627 18.771 1.00 69.75 215 THR A CA 1
ATOM 1580 C C . THR A 1 215 ? -13.919 22.211 17.962 1.00 69.75 215 THR A C 1
ATOM 1582 O O . THR A 1 215 ? -15.030 21.689 18.021 1.00 69.75 215 THR A O 1
ATOM 1585 N N . ALA A 1 216 ? -13.688 23.285 17.198 1.00 73.69 216 ALA A N 1
ATOM 1586 C CA . ALA A 1 216 ? -14.753 23.944 16.437 1.00 73.69 216 ALA A CA 1
ATOM 1587 C C . ALA A 1 216 ? -15.187 23.133 15.205 1.00 73.69 216 ALA A C 1
ATOM 1589 O O . ALA A 1 216 ? -16.377 23.074 14.902 1.00 73.69 216 ALA A O 1
ATOM 1590 N N . GLU A 1 217 ? -14.241 22.508 14.496 1.00 77.06 217 GLU A N 1
ATOM 1591 C CA . GLU A 1 217 ? -14.560 21.618 13.372 1.00 77.06 217 GLU A CA 1
ATOM 1592 C C . GLU A 1 217 ? -15.262 20.358 13.874 1.00 77.06 217 GLU A C 1
ATOM 1594 O O . GLU A 1 217 ? -16.323 20.010 13.364 1.00 77.06 217 GLU A O 1
ATOM 1599 N N . LEU A 1 218 ? -14.750 19.758 14.950 1.00 83.50 218 LEU A N 1
ATOM 1600 C CA . LEU A 1 218 ? -15.357 18.592 15.582 1.00 83.50 218 LEU A CA 1
ATOM 1601 C C . LEU A 1 218 ? -16.809 18.848 16.022 1.00 83.50 218 LEU A C 1
ATOM 1603 O O . LEU A 1 218 ? -17.690 18.048 15.717 1.00 83.50 218 LEU A O 1
ATOM 1607 N N . GLY A 1 219 ? -17.091 19.985 16.671 1.00 86.88 219 GLY A N 1
ATOM 1608 C CA . GLY A 1 219 ? -18.457 20.359 17.055 1.00 86.88 219 GLY A CA 1
ATOM 1609 C C . GLY A 1 219 ? -19.405 20.518 15.860 1.00 86.88 219 GLY A C 1
ATOM 1610 O O . GLY A 1 219 ? -20.561 20.089 15.918 1.00 86.88 219 GLY A O 1
ATOM 1611 N N . LYS A 1 220 ? -18.914 21.077 14.742 1.00 86.12 220 LYS A N 1
ATOM 1612 C CA . LYS A 1 220 ? -19.681 21.148 13.487 1.00 86.12 220 LYS A CA 1
ATOM 1613 C C . LYS A 1 220 ? -19.968 19.753 12.947 1.00 86.12 220 LYS A C 1
ATOM 1615 O O . LYS A 1 220 ? -21.117 19.472 12.627 1.00 86.12 220 LYS A O 1
ATOM 1620 N N . THR A 1 221 ? -18.966 18.880 12.884 1.00 87.38 221 THR A N 1
ATOM 1621 C CA . THR A 1 221 ? -19.122 17.504 12.396 1.00 87.38 221 THR A CA 1
ATOM 1622 C C . THR A 1 221 ? -20.136 16.725 13.226 1.00 87.38 221 THR A C 1
ATOM 1624 O O . THR A 1 221 ? -21.057 16.154 12.651 1.00 87.38 221 THR A O 1
ATOM 1627 N N . ILE A 1 222 ? -20.054 16.775 14.561 1.00 91.06 222 ILE A N 1
ATOM 1628 C CA . ILE A 1 222 ? -21.041 16.139 15.453 1.00 91.06 222 ILE A CA 1
ATOM 1629 C C . ILE A 1 222 ? -22.450 16.669 15.158 1.00 91.06 222 ILE A C 1
ATOM 1631 O O . ILE A 1 222 ? -23.384 15.889 14.973 1.00 91.06 222 ILE A O 1
ATOM 1635 N N . SER A 1 223 ? -22.601 17.992 15.052 1.00 89.50 223 SER A N 1
ATOM 1636 C CA . SER A 1 223 ? -23.889 18.625 14.745 1.00 89.50 223 SER A CA 1
ATOM 1637 C C . SER A 1 223 ? -24.439 18.189 13.383 1.00 89.50 223 SER A C 1
ATOM 1639 O O . SER A 1 223 ? -25.634 17.925 13.249 1.00 89.50 223 SER A O 1
ATOM 1641 N N . PHE A 1 224 ? -23.578 18.074 12.369 1.00 86.50 224 PHE A N 1
ATOM 1642 C CA . PHE A 1 224 ? -23.962 17.614 11.036 1.00 86.50 224 PHE A CA 1
ATOM 1643 C C . PHE A 1 224 ? -24.354 16.142 11.011 1.00 86.50 224 PHE A C 1
ATOM 1645 O O . PHE A 1 224 ? -25.355 15.810 10.375 1.00 86.50 224 PHE A O 1
ATOM 1652 N N . ILE A 1 225 ? -23.622 15.276 11.716 1.00 90.38 225 ILE A N 1
ATOM 1653 C CA . ILE A 1 225 ? -23.984 13.863 11.863 1.00 90.38 225 ILE A CA 1
ATOM 1654 C C . ILE A 1 225 ? -25.375 13.762 12.494 1.00 90.38 225 ILE A C 1
ATOM 1656 O O . ILE A 1 225 ? -26.264 13.145 11.914 1.00 90.38 225 ILE A O 1
ATOM 1660 N N . LYS A 1 226 ? -25.609 14.463 13.610 1.00 91.12 226 LYS A N 1
ATOM 1661 C CA . LYS A 1 226 ? -26.898 14.471 14.326 1.00 91.12 226 LYS A CA 1
ATOM 1662 C C . LYS A 1 226 ? -28.061 15.079 13.539 1.00 91.12 226 LYS A C 1
ATOM 1664 O O . LYS A 1 226 ? -29.220 14.838 13.860 1.00 91.12 226 LYS A O 1
ATOM 1669 N N . LYS A 1 227 ? -27.778 15.886 12.514 1.00 89.31 227 LYS A N 1
ATOM 1670 C CA . LYS A 1 227 ? -28.797 16.403 11.590 1.00 89.31 227 LYS A CA 1
ATOM 1671 C C . LYS A 1 227 ? -29.247 15.347 10.572 1.00 89.31 227 LYS A C 1
ATOM 1673 O O . LYS A 1 227 ? -30.379 15.419 10.103 1.00 89.31 227 LYS A O 1
ATOM 1678 N N . HIS A 1 228 ? -28.373 14.402 10.223 1.00 86.00 228 HIS A N 1
ATOM 1679 C CA . HIS A 1 228 ? -28.603 13.399 9.175 1.00 86.00 228 HIS A CA 1
ATOM 1680 C C . HIS A 1 228 ? -28.786 11.974 9.714 1.00 86.00 228 HIS A C 1
ATOM 1682 O O . HIS A 1 228 ? -29.115 11.073 8.948 1.00 86.00 228 HIS A O 1
ATOM 1688 N N . SER A 1 229 ? -28.582 11.763 11.014 1.00 87.88 229 SER A N 1
ATOM 1689 C CA . SER A 1 229 ? -28.741 10.479 11.684 1.00 87.88 229 SER A CA 1
ATOM 1690 C C . SER A 1 229 ? -29.299 10.670 13.086 1.00 87.88 229 SER A C 1
ATOM 1692 O O . SER A 1 229 ? -28.869 11.566 13.811 1.00 87.88 229 SER A O 1
ATOM 1694 N N . ASP A 1 230 ? -30.200 9.777 13.486 1.00 89.00 230 ASP A N 1
ATOM 1695 C CA . ASP A 1 230 ? -30.632 9.640 14.881 1.00 89.00 230 ASP A CA 1
ATOM 1696 C C . ASP A 1 230 ? -29.692 8.718 15.690 1.00 89.00 230 ASP A C 1
ATOM 1698 O O . ASP A 1 230 ? -29.920 8.496 16.881 1.00 89.00 230 ASP A O 1
ATOM 1702 N N . MET A 1 231 ? -28.642 8.169 15.063 1.00 91.94 231 MET A N 1
ATOM 1703 C CA . MET A 1 231 ? -27.685 7.290 15.736 1.00 91.94 231 MET A CA 1
ATOM 1704 C C . MET A 1 231 ? -26.814 8.064 16.738 1.00 91.94 231 MET A C 1
ATOM 1706 O O . MET A 1 231 ? -26.411 9.197 16.451 1.00 91.94 231 MET A O 1
ATOM 1710 N N . PRO A 1 232 ? -26.470 7.459 17.892 1.00 95.25 232 PRO A N 1
ATOM 1711 C CA . PRO A 1 232 ? -25.514 8.039 18.826 1.00 95.25 232 PRO A CA 1
ATOM 1712 C C . PRO A 1 232 ? -24.163 8.314 18.161 1.00 95.25 232 PRO A C 1
ATOM 1714 O O . PRO A 1 232 ? -23.706 7.539 17.318 1.00 95.25 232 PRO A O 1
ATOM 1717 N N . VAL A 1 233 ? -23.498 9.390 18.577 1.00 95.56 233 VAL A N 1
ATOM 1718 C CA . VAL A 1 233 ? -22.153 9.743 18.106 1.00 95.56 233 VAL A CA 1
ATOM 1719 C C . VAL A 1 233 ? -21.145 9.546 19.231 1.00 95.56 233 VAL A C 1
ATOM 1721 O O . VAL A 1 233 ? -21.207 10.241 20.248 1.00 95.56 233 VAL A O 1
ATOM 1724 N N . ALA A 1 234 ? -20.198 8.627 19.039 1.00 96.00 234 ALA A N 1
ATOM 1725 C CA . ALA A 1 234 ? -19.073 8.429 19.946 1.00 96.00 234 ALA A CA 1
ATOM 1726 C C . ALA A 1 234 ? -17.821 9.097 19.377 1.00 96.00 234 ALA A C 1
ATOM 1728 O O . ALA A 1 234 ? -17.442 8.831 18.240 1.00 96.00 234 ALA A O 1
ATOM 1729 N N . VAL A 1 235 ? -17.178 9.971 20.148 1.00 93.50 235 VAL A N 1
ATOM 1730 C CA . VAL A 1 235 ? -15.977 10.686 19.699 1.00 93.50 235 VAL A CA 1
ATOM 1731 C C . VAL A 1 235 ? -14.728 10.009 20.241 1.00 93.50 235 VAL A C 1
ATOM 1733 O O . VAL A 1 235 ? -14.560 9.901 21.453 1.00 93.50 235 VAL A O 1
ATOM 1736 N N . GLY A 1 236 ? -13.829 9.591 19.357 1.00 87.44 236 GLY A N 1
ATOM 1737 C CA . GLY A 1 236 ? -12.567 8.955 19.733 1.00 87.44 236 GLY A CA 1
ATOM 1738 C C . GLY A 1 236 ? -11.330 9.751 19.349 1.00 87.44 236 GLY A C 1
ATOM 1739 O O . GLY A 1 236 ? -11.419 10.738 18.629 1.00 87.44 236 GLY A O 1
ATOM 1740 N N . PHE A 1 237 ? -10.164 9.255 19.774 1.00 68.31 237 PHE A N 1
ATOM 1741 C CA . PHE A 1 237 ? -8.822 9.831 19.589 1.00 68.31 237 PHE A CA 1
ATOM 1742 C C . PHE A 1 237 ? -8.525 11.092 20.420 1.00 68.31 237 PHE A C 1
ATOM 1744 O O . PHE A 1 237 ? -9.330 12.008 20.549 1.00 68.31 237 PHE A O 1
ATOM 1751 N N . GLY A 1 238 ? -7.325 11.146 21.003 1.00 70.81 238 GLY A N 1
ATOM 1752 C CA . GLY A 1 238 ? -6.829 12.307 21.757 1.00 70.81 238 GLY A CA 1
ATOM 1753 C C . GLY A 1 238 ? -7.456 12.507 23.141 1.00 70.81 238 GLY A C 1
ATOM 1754 O O . GLY A 1 238 ? -7.131 13.481 23.815 1.00 70.81 238 GLY A O 1
ATOM 1755 N N . ILE A 1 239 ? -8.324 11.599 23.587 1.00 84.19 239 ILE A N 1
ATOM 1756 C CA . ILE A 1 239 ? -8.937 11.623 24.917 1.00 84.19 239 ILE A CA 1
ATOM 1757 C C . ILE A 1 239 ? -8.063 10.797 25.857 1.00 84.19 239 ILE A C 1
ATOM 1759 O O . ILE A 1 239 ? -7.840 9.612 25.629 1.00 84.19 239 ILE A O 1
ATOM 1763 N N . SER A 1 240 ? -7.523 11.433 26.892 1.00 87.56 240 SER A N 1
ATOM 1764 C CA . SER A 1 240 ? -6.662 10.769 27.881 1.00 87.56 240 SER A CA 1
ATOM 1765 C C . SER A 1 240 ? -6.878 11.249 29.311 1.00 87.56 240 SER A C 1
ATOM 1767 O O . SER A 1 240 ? -6.309 10.675 30.237 1.00 87.56 240 SER A O 1
ATOM 1769 N N . LYS A 1 241 ? -7.686 12.297 29.497 1.00 89.75 241 LYS A N 1
ATOM 1770 C CA . LYS A 1 241 ? -7.944 12.927 30.789 1.00 89.75 241 LYS A CA 1
ATOM 1771 C C . LYS A 1 241 ? -9.417 13.321 30.928 1.00 89.75 241 LYS A C 1
ATOM 1773 O O . LYS A 1 241 ? -10.074 13.534 29.902 1.00 89.75 241 LYS A O 1
ATOM 1778 N N . PRO A 1 242 ? -9.926 13.470 32.163 1.00 93.06 242 PRO A N 1
ATOM 1779 C CA . PRO A 1 242 ? -11.301 13.897 32.427 1.00 93.06 242 PRO A CA 1
ATOM 1780 C C . PRO A 1 242 ? -11.696 15.211 31.732 1.00 93.06 242 PRO A C 1
ATOM 1782 O O . PRO A 1 242 ? -12.825 15.350 31.266 1.00 93.06 242 PRO A O 1
ATOM 1785 N N . GLU A 1 243 ? -10.773 16.165 31.585 1.00 90.12 243 GLU A N 1
ATOM 1786 C CA . GLU A 1 243 ? -11.052 17.448 30.924 1.00 90.12 243 GLU A CA 1
ATOM 1787 C C . GLU A 1 243 ? -11.364 17.268 29.431 1.00 90.12 243 GLU A C 1
ATOM 1789 O O . GLU A 1 243 ? -12.246 17.938 28.889 1.00 90.12 243 GLU A O 1
ATOM 1794 N N . ASN A 1 244 ? -10.684 16.326 28.768 1.00 89.19 244 ASN A N 1
ATOM 1795 C CA . ASN A 1 244 ? -10.936 15.980 27.370 1.00 89.19 244 ASN A CA 1
ATOM 1796 C C . ASN A 1 244 ? -12.325 15.346 27.214 1.00 89.19 244 ASN A C 1
ATOM 1798 O O . ASN A 1 244 ? -13.039 15.684 26.271 1.00 89.19 244 ASN A O 1
ATOM 1802 N N . VAL A 1 245 ? -12.714 14.469 28.152 1.00 91.81 245 VAL A N 1
ATOM 1803 C CA . VAL A 1 245 ? -14.048 13.842 28.192 1.00 91.81 245 VAL A CA 1
ATOM 1804 C C . VAL A 1 245 ? -15.122 14.916 28.304 1.00 91.81 245 VAL A C 1
ATOM 1806 O O . VAL A 1 245 ? -16.002 14.999 27.448 1.00 91.81 245 VAL A O 1
ATOM 1809 N N . LYS A 1 246 ? -15.005 15.801 29.302 1.00 90.69 246 LYS A N 1
ATOM 1810 C CA . LYS A 1 246 ? -15.959 16.895 29.493 1.00 90.69 246 LYS A CA 1
ATOM 1811 C C . LYS A 1 246 ? -16.099 17.745 28.229 1.00 90.69 246 LYS A C 1
ATOM 1813 O O . LYS A 1 246 ? -17.206 18.079 27.825 1.00 90.69 246 LYS A O 1
ATOM 1818 N N . ARG A 1 247 ? -14.984 18.052 27.571 1.00 88.50 247 ARG A N 1
ATOM 1819 C CA . ARG A 1 247 ? -14.972 18.881 26.367 1.00 88.50 247 ARG A CA 1
ATOM 1820 C C . ARG A 1 247 ? -15.715 18.255 25.188 1.00 88.50 247 ARG A C 1
ATOM 1822 O O . ARG A 1 247 ? -16.461 18.965 24.525 1.00 88.50 247 ARG A O 1
ATOM 1829 N N . VAL A 1 248 ? -15.532 16.962 24.908 1.00 89.94 248 VAL A N 1
ATOM 1830 C CA . VAL A 1 248 ? -16.266 16.306 23.804 1.00 89.94 248 VAL A CA 1
ATOM 1831 C C . VAL A 1 248 ? -17.748 16.128 24.129 1.00 89.94 248 VAL A C 1
ATOM 1833 O O . VAL A 1 248 ? -18.589 16.251 23.241 1.00 89.94 248 VAL A O 1
ATOM 1836 N N . VAL A 1 249 ? -18.078 15.920 25.405 1.00 91.81 249 VAL A N 1
ATOM 1837 C CA . VAL A 1 249 ? -19.464 15.874 25.882 1.00 91.81 249 VAL A CA 1
ATOM 1838 C C . VAL A 1 249 ? -20.144 17.238 25.735 1.00 91.81 249 VAL A C 1
ATOM 1840 O O . VAL A 1 249 ? -21.254 17.309 25.212 1.00 91.81 249 VAL A O 1
ATOM 1843 N N . ASP A 1 250 ? -19.462 18.327 26.097 1.00 90.31 250 ASP A N 1
ATOM 1844 C CA . ASP A 1 250 ? -19.966 19.698 25.942 1.00 90.31 250 ASP A CA 1
ATOM 1845 C C . ASP A 1 250 ? -20.172 20.081 24.455 1.00 90.31 250 ASP A C 1
ATOM 1847 O O . ASP A 1 250 ? -21.009 20.927 24.147 1.00 90.31 250 ASP A O 1
ATOM 1851 N N . LEU A 1 251 ? -19.464 19.433 23.516 1.00 90.12 251 LEU A N 1
ATOM 1852 C CA . LEU A 1 251 ? -19.702 19.555 22.065 1.00 90.12 251 LEU A CA 1
ATOM 1853 C C . LEU A 1 251 ? -20.914 18.753 21.563 1.00 90.12 251 LEU A C 1
ATOM 1855 O O . LEU A 1 251 ? -21.259 18.834 20.383 1.00 90.12 251 LEU A O 1
ATOM 1859 N N . GLY A 1 252 ? -21.551 17.973 22.435 1.00 91.62 252 GLY A N 1
ATOM 1860 C CA . GLY A 1 252 ? -22.731 17.182 22.120 1.00 91.62 252 GLY A CA 1
ATOM 1861 C C . GLY A 1 252 ? -22.442 15.744 21.698 1.00 91.62 252 GLY A C 1
ATOM 1862 O O . GLY A 1 252 ? -23.299 15.157 21.044 1.00 91.62 252 GLY A O 1
ATOM 1863 N N . ALA A 1 253 ? -21.289 15.157 22.029 1.00 94.06 253 ALA A N 1
ATOM 1864 C CA . ALA A 1 253 ? -21.067 13.721 21.834 1.00 94.06 253 ALA A CA 1
ATOM 1865 C C . ALA A 1 253 ? -21.961 12.878 22.770 1.00 94.06 253 ALA A C 1
ATOM 1867 O O . ALA A 1 253 ? -22.141 13.223 23.937 1.00 94.06 253 ALA A O 1
ATOM 1868 N N . ASP A 1 254 ? -22.506 11.763 22.274 1.00 96.44 254 ASP A N 1
ATOM 1869 C CA . ASP A 1 254 ? -23.289 10.808 23.082 1.00 96.44 254 ASP A CA 1
ATOM 1870 C C . ASP A 1 254 ? -22.391 9.767 23.772 1.00 96.44 254 ASP A C 1
ATOM 1872 O O . ASP A 1 254 ? -22.803 9.111 24.729 1.00 96.44 254 ASP A O 1
ATOM 1876 N N . GLY A 1 255 ? -21.150 9.628 23.303 1.00 96.62 255 GLY A N 1
ATOM 1877 C CA . GLY A 1 255 ? -20.119 8.801 23.915 1.00 96.62 255 GLY A CA 1
ATOM 1878 C C . GLY A 1 255 ? -18.709 9.283 23.592 1.00 96.62 255 GLY A C 1
ATOM 1879 O O . GLY A 1 255 ? -18.505 10.160 22.751 1.00 96.62 255 GLY A O 1
ATOM 1880 N N . PHE A 1 256 ? -17.724 8.697 24.260 1.00 96.06 256 PHE A N 1
ATOM 1881 C CA . PHE A 1 256 ? -16.311 8.991 24.059 1.00 96.06 256 PHE A CA 1
ATOM 1882 C C . PHE A 1 256 ? -15.481 7.706 24.056 1.00 96.06 256 PHE A C 1
ATOM 1884 O O . PHE A 1 256 ? -15.759 6.787 24.827 1.00 96.06 256 PHE A O 1
ATOM 1891 N N . VAL A 1 257 ? -14.459 7.658 23.199 1.00 95.62 257 VAL A N 1
ATOM 1892 C CA . VAL A 1 257 ? -13.600 6.482 23.008 1.00 95.62 257 VAL A CA 1
ATOM 1893 C C . VAL A 1 257 ? -12.181 6.759 23.494 1.00 95.62 257 VAL A C 1
ATOM 1895 O O . VAL A 1 257 ? -11.569 7.766 23.118 1.00 95.62 257 VAL A O 1
ATOM 1898 N N . VAL A 1 258 ? -11.634 5.857 24.313 1.00 94.69 258 VAL A N 1
ATOM 1899 C CA . VAL A 1 258 ? -10.286 5.979 24.891 1.00 94.69 258 VAL A CA 1
ATOM 1900 C C . VAL A 1 258 ? -9.473 4.714 24.633 1.00 94.69 258 VAL A C 1
ATOM 1902 O O . VAL A 1 258 ? -9.720 3.684 25.250 1.00 94.69 258 VAL A O 1
ATOM 1905 N N . GLY A 1 259 ? -8.464 4.816 23.762 1.00 92.69 259 GLY A N 1
ATOM 1906 C CA . GLY A 1 259 ? -7.526 3.721 23.472 1.00 92.69 259 GLY A CA 1
ATOM 1907 C C . GLY A 1 259 ? -6.107 3.982 23.951 1.00 92.69 259 GLY A C 1
ATOM 1908 O O . GLY A 1 259 ? -5.635 3.333 24.878 1.00 92.69 259 GLY A O 1
ATOM 1909 N N . THR A 1 260 ? -5.425 4.979 23.379 1.00 90.50 260 THR A N 1
ATOM 1910 C CA . THR A 1 260 ? -4.009 5.268 23.680 1.00 90.50 260 THR A CA 1
ATOM 1911 C C . THR A 1 260 ? -3.710 5.397 25.178 1.00 90.50 260 THR A C 1
ATOM 1913 O O . THR A 1 260 ? -2.681 4.909 25.631 1.00 90.50 260 THR A O 1
ATOM 1916 N N . ALA A 1 261 ? -4.595 6.024 25.964 1.00 92.62 261 ALA A N 1
ATOM 1917 C CA . ALA A 1 261 ? -4.396 6.170 27.409 1.00 92.62 261 ALA A CA 1
ATOM 1918 C C . ALA A 1 261 ? -4.564 4.849 28.179 1.00 92.62 261 ALA A C 1
ATOM 1920 O O . ALA A 1 261 ? -3.833 4.618 29.137 1.00 92.62 261 ALA A O 1
ATOM 1921 N N . VAL A 1 262 ? -5.477 3.976 27.738 1.00 94.50 262 VAL A N 1
ATOM 1922 C CA . VAL A 1 262 ? -5.677 2.633 28.306 1.00 94.50 262 VAL A CA 1
ATOM 1923 C C . VAL A 1 262 ? -4.441 1.773 28.042 1.00 94.50 262 VAL A C 1
ATOM 1925 O O . VAL A 1 262 ? -3.856 1.232 28.977 1.00 94.50 262 VAL A O 1
ATOM 1928 N N . VAL A 1 263 ? -3.964 1.734 26.793 1.00 93.88 263 VAL A N 1
ATOM 1929 C CA . VAL A 1 263 ? -2.742 1.000 26.420 1.00 93.88 263 VAL A CA 1
ATOM 1930 C C . VAL A 1 263 ? -1.519 1.543 27.169 1.00 93.88 263 VAL A C 1
ATOM 1932 O O . VAL A 1 263 ? -0.771 0.776 27.769 1.00 93.88 263 VAL A O 1
ATOM 1935 N N . ALA A 1 264 ? -1.344 2.867 27.216 1.00 93.94 264 ALA A N 1
ATOM 1936 C CA . ALA A 1 264 ? -0.238 3.488 27.944 1.00 93.94 264 ALA A CA 1
ATOM 1937 C C . ALA A 1 264 ? -0.310 3.237 29.461 1.00 93.94 264 ALA A C 1
ATOM 1939 O O . ALA A 1 264 ? 0.726 3.176 30.117 1.00 93.94 264 ALA A O 1
ATOM 1940 N N . CYS A 1 265 ? -1.503 3.090 30.043 1.00 95.00 265 CYS A N 1
ATOM 1941 C CA . CYS A 1 265 ? -1.655 2.727 31.451 1.00 95.00 265 CYS A CA 1
ATOM 1942 C C . CYS A 1 265 ? -1.096 1.324 31.725 1.00 95.00 265 CYS A C 1
ATOM 1944 O O . CYS A 1 265 ? -0.340 1.149 32.681 1.00 95.00 265 CYS A O 1
ATOM 1946 N N . VAL A 1 266 ? -1.375 0.354 30.849 1.00 94.69 266 VAL A N 1
ATOM 1947 C CA . VAL A 1 266 ? -0.815 -1.009 30.930 1.00 94.69 266 VAL A CA 1
ATOM 1948 C C . VAL A 1 266 ? 0.702 -1.015 30.711 1.00 94.69 266 VAL A C 1
ATOM 1950 O O . VAL A 1 266 ? 1.417 -1.713 31.434 1.00 94.69 266 VAL A O 1
ATOM 1953 N N . GLU A 1 267 ? 1.192 -0.233 29.741 1.00 92.81 267 GLU A N 1
ATOM 1954 C CA . GLU A 1 267 ? 2.623 -0.104 29.406 1.00 92.81 267 GLU A CA 1
ATOM 1955 C C . GLU A 1 267 ? 3.419 0.495 30.581 1.00 92.81 267 GLU A C 1
ATOM 1957 O O . GLU A 1 267 ? 4.477 -0.013 30.943 1.00 92.81 267 GLU A O 1
ATOM 1962 N N . ASN A 1 268 ? 2.888 1.542 31.223 1.00 93.44 268 ASN A N 1
ATOM 1963 C CA . ASN A 1 268 ? 3.592 2.283 32.276 1.00 93.44 268 ASN A CA 1
ATOM 1964 C C . ASN A 1 268 ? 3.400 1.713 33.690 1.00 93.44 268 ASN A C 1
ATOM 1966 O O . ASN A 1 268 ? 4.091 2.137 34.619 1.00 93.44 268 ASN A O 1
ATOM 1970 N N . THR A 1 269 ? 2.473 0.773 33.885 1.00 94.12 269 THR A N 1
ATOM 1971 C CA . THR A 1 269 ? 2.258 0.143 35.192 1.00 94.12 269 THR A CA 1
ATOM 1972 C C . THR A 1 269 ? 3.175 -1.065 35.342 1.00 94.12 269 THR A C 1
ATOM 1974 O O . THR A 1 269 ? 2.955 -2.113 34.736 1.00 94.12 269 THR A O 1
ATOM 1977 N N . ALA A 1 270 ? 4.206 -0.930 36.174 1.00 89.75 270 ALA A N 1
ATOM 1978 C CA . ALA A 1 270 ? 5.070 -2.043 36.549 1.00 89.75 270 ALA A CA 1
ATOM 1979 C C . ALA A 1 270 ? 4.378 -2.974 37.560 1.00 89.75 270 ALA A C 1
ATOM 1981 O O . ALA A 1 270 ? 3.574 -2.535 38.383 1.00 89.75 270 ALA A O 1
ATOM 1982 N N . GLY A 1 271 ? 4.746 -4.256 37.542 1.00 89.31 271 GLY A N 1
ATOM 1983 C CA . GLY A 1 271 ? 4.269 -5.247 38.508 1.00 89.31 271 GLY A CA 1
ATOM 1984 C C . GLY A 1 271 ? 3.383 -6.339 37.896 1.00 89.31 271 GLY A C 1
ATOM 1985 O O . GLY A 1 271 ? 3.309 -6.465 36.673 1.00 89.31 271 GLY A O 1
ATOM 1986 N N . PRO A 1 272 ? 2.753 -7.176 38.743 1.00 92.19 272 PRO A N 1
ATOM 1987 C CA . PRO A 1 272 ? 1.969 -8.326 38.296 1.00 92.19 272 PRO A CA 1
ATOM 1988 C C . PRO A 1 272 ? 0.686 -7.901 37.556 1.00 92.19 272 PRO A C 1
ATOM 1990 O O . PRO A 1 272 ? 0.226 -6.772 37.746 1.00 92.19 272 PRO A O 1
ATOM 1993 N N . PRO A 1 273 ? 0.041 -8.809 36.791 1.00 92.50 273 PRO A N 1
ATOM 1994 C CA . PRO A 1 273 ? -1.205 -8.529 36.068 1.00 92.50 273 PRO A CA 1
ATOM 1995 C C . PRO A 1 273 ? -2.277 -7.817 36.907 1.00 92.50 273 PRO A C 1
ATOM 1997 O O . PRO A 1 273 ? -2.853 -6.832 36.457 1.00 92.50 273 PRO A O 1
ATOM 2000 N N . ALA A 1 274 ? -2.465 -8.226 38.166 1.00 94.06 274 ALA A N 1
ATOM 2001 C CA . ALA A 1 274 ? -3.427 -7.606 39.080 1.00 94.06 274 ALA A CA 1
ATOM 2002 C C . ALA A 1 274 ? -3.177 -6.102 39.321 1.00 94.06 274 ALA A C 1
ATOM 2004 O O . ALA A 1 274 ? -4.129 -5.333 39.427 1.00 94.06 274 ALA A O 1
ATOM 2005 N N . ALA A 1 275 ? -1.913 -5.659 39.368 1.00 95.88 275 ALA A N 1
ATOM 2006 C CA . ALA A 1 275 ? -1.581 -4.242 39.525 1.00 95.88 275 ALA A CA 1
ATOM 2007 C C . ALA A 1 275 ? -1.952 -3.436 38.270 1.00 95.88 275 ALA A C 1
ATOM 2009 O O . ALA A 1 275 ? -2.464 -2.323 38.379 1.00 95.88 275 ALA A O 1
ATOM 2010 N N . LYS A 1 276 ? -1.749 -4.022 37.082 1.00 96.19 276 LYS A N 1
ATOM 2011 C CA . LYS A 1 276 ? -2.146 -3.414 35.804 1.00 96.19 276 LYS A CA 1
ATOM 2012 C C . LYS A 1 276 ? -3.667 -3.299 35.689 1.00 96.19 276 LYS A C 1
ATOM 2014 O O . LYS A 1 276 ? -4.160 -2.244 35.306 1.00 96.19 276 LYS A O 1
ATOM 2019 N N . VAL A 1 277 ? -4.407 -4.339 36.084 1.00 97.25 277 VAL A N 1
ATOM 2020 C CA . VAL A 1 277 ? -5.882 -4.320 36.125 1.00 97.25 277 VAL A CA 1
ATOM 2021 C C . VAL A 1 277 ? -6.395 -3.238 37.081 1.00 97.25 277 VAL A C 1
ATOM 2023 O O . VAL A 1 277 ? -7.245 -2.444 36.692 1.00 97.25 277 VAL A O 1
ATOM 2026 N N . ALA A 1 278 ? -5.830 -3.128 38.288 1.00 97.31 278 ALA A N 1
ATOM 2027 C CA . ALA A 1 278 ? -6.216 -2.082 39.239 1.00 97.31 278 ALA A CA 1
ATOM 2028 C C . ALA A 1 278 ? -5.929 -0.660 38.712 1.00 97.31 278 ALA A C 1
ATOM 2030 O O . ALA A 1 278 ? -6.717 0.261 38.927 1.00 97.31 278 ALA A O 1
ATOM 2031 N N . ALA A 1 279 ? -4.816 -0.470 37.994 1.00 97.00 279 ALA A N 1
ATOM 2032 C CA . ALA A 1 279 ? -4.496 0.808 37.360 1.00 97.00 279 ALA A CA 1
ATOM 2033 C C . ALA A 1 279 ? -5.479 1.158 36.228 1.00 97.00 279 ALA A C 1
ATOM 2035 O O . ALA A 1 279 ? -5.917 2.308 36.132 1.00 97.00 279 ALA A O 1
ATOM 2036 N N . LEU A 1 280 ? -5.871 0.168 35.417 1.00 96.88 280 LEU A N 1
ATOM 2037 C CA . LEU A 1 280 ? -6.899 0.321 34.385 1.00 96.88 280 LEU A CA 1
ATOM 2038 C C . LEU A 1 280 ? -8.249 0.722 34.980 1.00 96.88 280 LEU A C 1
ATOM 2040 O O . LEU A 1 280 ? -8.862 1.679 34.509 1.00 96.88 280 LEU A O 1
ATOM 2044 N N . GLU A 1 281 ? -8.679 0.031 36.033 1.00 97.75 281 GLU A N 1
ATOM 2045 C CA . GLU A 1 281 ? -9.922 0.321 36.747 1.00 97.75 281 GLU A CA 1
ATOM 2046 C C . GLU A 1 281 ? -9.922 1.758 37.297 1.00 97.75 281 GLU A C 1
ATOM 2048 O O . GLU A 1 281 ? -10.887 2.504 37.118 1.00 97.75 281 GLU A O 1
ATOM 2053 N N . ALA A 1 282 ? -8.813 2.192 37.907 1.00 97.50 282 ALA A N 1
ATOM 2054 C CA . ALA A 1 282 ? -8.667 3.547 38.435 1.00 97.50 282 ALA A CA 1
ATOM 2055 C C . ALA A 1 282 ? -8.714 4.623 37.334 1.00 97.50 282 ALA A C 1
ATOM 2057 O O .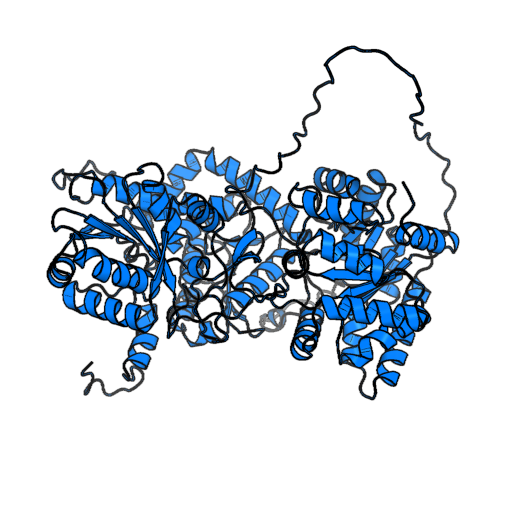 ALA A 1 282 ? -9.387 5.648 37.494 1.00 97.50 282 ALA A O 1
ATOM 2058 N N . LEU A 1 283 ? -8.032 4.395 36.205 1.00 96.75 283 LEU A N 1
ATOM 2059 C CA . LEU A 1 283 ? -8.075 5.292 35.048 1.00 96.75 283 LEU A CA 1
ATOM 2060 C C . LEU A 1 283 ? -9.497 5.389 34.477 1.00 96.75 283 LEU A C 1
ATOM 2062 O O . LEU A 1 283 ? -10.002 6.492 34.261 1.00 96.75 283 LEU A O 1
ATOM 2066 N N . ALA A 1 284 ? -10.148 4.246 34.264 1.00 97.12 284 ALA A N 1
ATOM 2067 C CA . ALA A 1 284 ? -11.512 4.165 33.756 1.00 97.12 284 ALA A CA 1
ATOM 2068 C C . ALA A 1 284 ? -12.501 4.918 34.663 1.00 97.12 284 ALA A C 1
ATOM 2070 O O . ALA A 1 284 ? -13.254 5.762 34.169 1.00 97.12 284 ALA A O 1
ATOM 2071 N N . LYS A 1 285 ? -12.413 4.728 35.990 1.00 97.50 285 LYS A N 1
ATOM 2072 C CA . LYS A 1 285 ? -13.242 5.447 36.977 1.00 97.50 285 LYS A CA 1
ATOM 2073 C C . LYS A 1 285 ? -13.055 6.956 36.881 1.00 97.50 285 LYS A C 1
ATOM 2075 O O . LYS A 1 285 ? -14.034 7.704 36.884 1.00 97.50 285 LYS A O 1
ATOM 2080 N N . SER A 1 286 ? -11.806 7.409 36.758 1.00 96.56 286 SER A N 1
ATOM 2081 C CA . SER A 1 286 ? -11.481 8.831 36.613 1.00 96.56 286 SER A CA 1
ATOM 2082 C C . SER A 1 286 ? -12.106 9.442 35.354 1.00 96.56 286 SER A C 1
ATOM 2084 O O . SER A 1 286 ? -12.702 10.517 35.425 1.00 96.56 286 SER A O 1
ATOM 2086 N N . LEU A 1 287 ? -12.022 8.751 34.216 1.00 95.50 287 LEU A N 1
ATOM 2087 C CA . LEU A 1 287 ? -12.582 9.222 32.948 1.00 95.50 287 LEU A CA 1
ATOM 2088 C C . LEU A 1 287 ? -14.114 9.227 32.972 1.00 95.50 287 LEU A C 1
ATOM 2090 O O . LEU A 1 287 ? -14.736 10.224 32.599 1.00 95.50 287 LEU A O 1
ATOM 2094 N N . LYS A 1 288 ? -14.731 8.146 33.464 1.00 95.31 288 LYS A N 1
ATOM 2095 C CA . LYS A 1 288 ? -16.191 8.013 33.543 1.00 95.31 288 LYS A CA 1
ATOM 2096 C C . LYS A 1 288 ? -16.826 9.061 34.460 1.00 95.31 288 LYS A C 1
ATOM 2098 O O . LYS A 1 288 ? -17.942 9.506 34.189 1.00 95.31 288 LYS A O 1
ATOM 2103 N N . ALA A 1 289 ? -16.124 9.509 35.501 1.00 93.88 289 ALA A N 1
ATOM 2104 C CA . ALA A 1 289 ? -16.603 10.562 36.398 1.00 93.88 289 ALA A CA 1
ATOM 2105 C C . ALA A 1 289 ? -16.842 11.915 35.695 1.00 93.88 289 ALA A C 1
ATOM 2107 O O . ALA A 1 289 ? -17.679 12.693 36.149 1.00 93.88 289 ALA A O 1
ATOM 2108 N N . ALA A 1 290 ? -16.164 12.190 34.575 1.00 92.00 290 ALA A N 1
ATOM 2109 C CA . ALA A 1 290 ? -16.345 13.415 33.789 1.00 92.00 290 ALA A CA 1
ATOM 2110 C C . ALA A 1 290 ? -17.376 13.295 32.652 1.00 92.00 290 ALA A C 1
ATOM 2112 O O . ALA A 1 290 ? -17.535 14.229 31.869 1.00 92.00 290 ALA A O 1
ATOM 2113 N N . ALA A 1 291 ? -18.093 12.171 32.560 1.00 93.00 291 ALA A N 1
ATOM 2114 C CA . ALA A 1 291 ? -19.007 11.871 31.457 1.00 93.00 291 ALA A CA 1
ATOM 2115 C C . ALA A 1 291 ? -20.417 12.480 31.595 1.00 93.00 291 ALA A C 1
ATOM 2117 O O . ALA A 1 291 ? -21.299 12.134 30.812 1.00 93.00 291 ALA A O 1
ATOM 2118 N N . SER A 1 292 ? -20.678 13.326 32.594 1.00 91.94 292 SER A N 1
ATOM 2119 C CA . SER A 1 292 ? -22.012 13.900 32.827 1.00 91.94 292 SER A CA 1
ATOM 2120 C C . SER A 1 292 ? -22.467 14.772 31.653 1.00 91.94 292 SER A C 1
ATOM 2122 O O . SER A 1 292 ? -21.765 15.704 31.261 1.00 91.94 292 SER A O 1
ATOM 2124 N N . LEU A 1 293 ? -23.660 14.494 31.122 1.00 83.06 293 LEU A N 1
ATOM 2125 C CA . LEU A 1 293 ? -24.284 15.289 30.066 1.00 83.06 293 LEU A CA 1
ATOM 2126 C C . LEU A 1 293 ? -24.781 16.636 30.626 1.00 83.06 293 LEU A C 1
ATOM 2128 O O . LEU A 1 293 ? -25.211 16.698 31.783 1.00 83.06 293 LEU A O 1
ATOM 2132 N N . PRO A 1 294 ? -24.775 17.717 29.823 1.00 73.94 294 PRO A N 1
ATOM 2133 C CA . PRO A 1 294 ? -25.403 18.976 30.209 1.00 73.94 294 PRO A CA 1
ATOM 2134 C C . PRO A 1 294 ? -26.895 18.775 30.510 1.00 73.94 294 PRO A C 1
ATOM 2136 O O . PRO A 1 294 ? -27.585 18.041 29.800 1.00 73.94 294 PRO A O 1
ATOM 2139 N N . ILE A 1 295 ? -27.409 19.452 31.540 1.00 61.78 295 ILE A N 1
ATOM 2140 C CA . ILE A 1 295 ? -28.848 19.470 31.831 1.00 61.78 295 ILE A CA 1
ATOM 2141 C C . ILE A 1 295 ? -29.545 20.143 30.645 1.00 61.78 295 ILE A C 1
ATOM 2143 O O . ILE A 1 295 ? -29.261 21.301 30.339 1.00 61.78 295 ILE A O 1
ATOM 2147 N N . ALA A 1 296 ? -30.438 19.421 29.967 1.00 54.09 296 ALA A N 1
ATOM 2148 C CA . ALA A 1 296 ? -31.196 19.966 28.850 1.00 54.09 296 ALA A CA 1
ATOM 2149 C C . ALA A 1 296 ? -32.065 21.140 29.333 1.00 54.09 296 ALA A C 1
ATOM 2151 O O . ALA A 1 296 ? -33.000 20.950 30.108 1.00 54.09 296 ALA A O 1
ATOM 2152 N N . THR A 1 297 ? -31.771 22.356 28.873 1.00 37.62 297 THR A N 1
ATOM 2153 C CA . THR A 1 297 ? -32.734 23.459 28.910 1.00 37.62 297 THR A CA 1
ATOM 2154 C C . THR A 1 297 ? -33.750 23.203 27.803 1.00 37.62 297 THR A C 1
ATOM 2156 O O . THR A 1 297 ? -33.369 23.142 26.635 1.00 37.62 297 THR A O 1
ATOM 2159 N N . GLU A 1 298 ? -35.019 22.999 28.155 1.00 32.62 298 GLU A N 1
ATOM 2160 C CA . GLU A 1 298 ? -36.102 22.824 27.184 1.00 32.62 298 GLU A CA 1
ATOM 2161 C C . GLU A 1 298 ? -36.179 24.039 26.241 1.00 32.62 298 GLU A C 1
ATOM 2163 O O . GLU A 1 298 ? -36.667 25.103 26.620 1.00 32.62 298 GLU A O 1
ATOM 2168 N N . GLU A 1 299 ? -35.715 23.893 24.998 1.00 31.31 299 GLU A N 1
ATOM 2169 C CA . GLU A 1 299 ? -36.143 24.765 23.902 1.00 31.31 299 GLU A CA 1
ATOM 2170 C C . GLU A 1 299 ? -37.445 24.214 23.293 1.00 31.31 299 GLU A C 1
ATOM 2172 O O . GLU A 1 299 ? -37.586 22.994 23.141 1.00 31.31 299 GLU A O 1
ATOM 2177 N N . PRO A 1 300 ? -38.417 25.069 22.917 1.00 32.34 300 PRO A N 1
ATOM 2178 C CA . PRO A 1 300 ? -39.701 24.606 22.410 1.00 32.34 300 PRO A CA 1
ATOM 2179 C C . PRO A 1 300 ? -39.519 23.857 21.089 1.00 32.34 300 PRO A C 1
ATOM 2181 O O . PRO A 1 300 ? -38.920 24.369 20.143 1.00 32.34 300 PRO A O 1
ATOM 2184 N N . ALA A 1 301 ? -40.087 22.655 21.008 1.00 32.94 301 ALA A N 1
ATOM 2185 C CA . ALA A 1 301 ? -40.051 21.808 19.825 1.00 32.94 301 ALA A CA 1
ATOM 2186 C C . ALA A 1 301 ? -40.583 22.538 18.574 1.00 32.94 301 ALA A C 1
ATOM 2188 O O . ALA A 1 301 ? -41.793 22.667 18.367 1.00 32.94 301 ALA A O 1
ATOM 2189 N N . ALA A 1 302 ? -39.683 22.964 17.687 1.00 33.88 302 ALA A N 1
ATOM 2190 C CA . ALA A 1 302 ? -40.049 23.326 16.326 1.00 33.88 302 ALA A CA 1
ATOM 2191 C C . ALA A 1 302 ? -40.513 22.057 15.588 1.00 33.88 302 ALA A C 1
ATOM 2193 O O . ALA A 1 302 ? -39.826 21.034 15.585 1.00 33.88 302 ALA A O 1
ATOM 2194 N N . LYS A 1 303 ? -41.713 22.126 14.997 1.00 31.78 303 LYS A N 1
ATOM 2195 C CA . LYS A 1 303 ? -42.416 21.043 14.287 1.00 31.78 303 LYS A CA 1
ATOM 2196 C C . LYS A 1 303 ? -41.478 20.205 13.401 1.00 31.78 303 LYS A C 1
ATOM 2198 O O . LYS A 1 303 ? -41.196 20.578 12.265 1.00 31.78 303 LYS A O 1
ATOM 2203 N N . ARG A 1 304 ? -41.078 19.024 13.882 1.00 34.22 304 ARG A N 1
ATOM 2204 C CA . ARG A 1 304 ? -40.566 17.937 13.036 1.00 34.22 304 ARG A CA 1
ATOM 2205 C C . ARG A 1 304 ? -41.752 17.342 12.270 1.00 34.22 304 ARG A C 1
ATOM 2207 O O . ARG A 1 304 ? -42.713 16.869 12.878 1.00 34.22 304 ARG A O 1
ATOM 2214 N N . LEU A 1 305 ? -41.712 17.422 10.941 1.00 29.67 305 LEU A N 1
ATOM 2215 C CA . LEU A 1 305 ? -42.698 16.807 10.050 1.00 29.67 305 LEU A CA 1
ATOM 2216 C C . LEU A 1 305 ? -42.706 15.288 10.272 1.00 29.67 305 LEU A C 1
ATOM 2218 O O . LEU A 1 305 ? -41.719 14.608 10.009 1.00 29.67 305 LEU A O 1
ATOM 2222 N N . LYS A 1 306 ? -43.832 14.765 10.765 1.00 26.59 306 LYS A N 1
ATOM 2223 C CA . LYS A 1 306 ? -44.107 13.327 10.819 1.00 26.59 306 LYS A CA 1
ATOM 2224 C C . LYS A 1 306 ? -44.451 12.847 9.411 1.00 26.59 306 LYS A C 1
ATOM 2226 O O . LYS A 1 306 ? -45.487 13.238 8.877 1.00 26.59 306 LYS A O 1
ATOM 2231 N N . ALA A 1 307 ? -43.632 11.974 8.839 1.00 30.50 307 ALA A N 1
ATOM 2232 C CA . ALA A 1 307 ? -44.046 11.154 7.710 1.00 30.50 307 ALA A CA 1
ATOM 2233 C C . ALA A 1 307 ? -44.820 9.945 8.257 1.00 30.50 307 ALA A C 1
ATOM 2235 O O . ALA A 1 307 ? -44.223 8.954 8.657 1.00 30.50 307 ALA A O 1
ATOM 2236 N N . ASN A 1 308 ? -46.149 10.050 8.309 1.00 29.95 308 ASN A N 1
ATOM 2237 C CA . ASN A 1 308 ? -47.033 8.891 8.409 1.00 29.95 308 ASN A CA 1
ATOM 2238 C C . ASN A 1 308 ? -47.974 8.912 7.208 1.00 29.95 308 ASN A C 1
ATOM 2240 O O . ASN A 1 308 ? -48.756 9.845 7.043 1.00 29.95 308 ASN A O 1
ATOM 2244 N N . GLY A 1 309 ? -47.903 7.860 6.402 1.00 27.89 309 GLY A N 1
ATOM 2245 C CA . GLY A 1 309 ? -48.829 7.591 5.315 1.00 27.89 309 GLY A CA 1
ATOM 2246 C C . GLY A 1 309 ? -48.780 6.113 4.962 1.00 27.89 309 GLY A C 1
ATOM 2247 O O . GLY A 1 309 ? -48.022 5.706 4.092 1.00 27.89 309 GLY A O 1
ATOM 2248 N N . THR A 1 310 ? -49.573 5.307 5.661 1.00 29.81 310 THR A N 1
ATOM 2249 C CA . THR A 1 310 ? -49.991 3.979 5.205 1.00 29.81 310 THR A CA 1
ATOM 2250 C C . THR A 1 310 ? -50.952 4.134 4.029 1.00 29.81 310 THR A C 1
ATOM 2252 O O . THR A 1 310 ? -51.939 4.851 4.165 1.00 29.81 310 THR A O 1
ATOM 2255 N N . THR A 1 311 ? -50.716 3.440 2.916 1.00 26.92 311 THR A N 1
ATOM 2256 C CA . THR A 1 311 ? -51.769 3.008 1.977 1.00 26.92 311 THR A CA 1
ATOM 2257 C C . THR A 1 311 ? -51.332 1.733 1.259 1.00 26.92 311 THR A C 1
ATOM 2259 O O . THR A 1 311 ? -50.206 1.616 0.782 1.00 26.92 311 THR A O 1
ATOM 2262 N N . GLU A 1 312 ? -52.242 0.765 1.241 1.00 26.41 312 GLU A N 1
ATOM 2263 C CA . GLU A 1 312 ? -52.170 -0.483 0.492 1.00 26.41 312 GLU A CA 1
ATOM 2264 C C . GLU A 1 312 ? -52.348 -0.250 -1.023 1.00 26.41 312 GLU A C 1
ATOM 2266 O O . GLU A 1 312 ? -53.090 0.635 -1.438 1.00 26.41 312 GLU A O 1
ATOM 2271 N N . GLY A 1 313 ? -51.699 -1.107 -1.822 1.00 29.17 313 GLY A N 1
ATOM 2272 C CA . GLY A 1 313 ? -52.149 -1.631 -3.121 1.00 29.17 313 GLY A CA 1
ATOM 2273 C C . GLY A 1 313 ? -52.526 -0.676 -4.266 1.00 29.17 313 GLY A C 1
ATOM 2274 O O . GLY A 1 313 ? -53.655 -0.208 -4.344 1.00 29.17 313 GLY A O 1
ATOM 2275 N N . SER A 1 314 ? -51.664 -0.566 -5.285 1.00 22.72 314 SER A N 1
ATOM 2276 C CA . SER A 1 314 ? -52.037 -0.790 -6.701 1.00 22.72 314 SER A CA 1
ATOM 2277 C C . SER A 1 314 ? -50.828 -0.688 -7.647 1.00 22.72 314 SER A C 1
ATOM 2279 O O . SER A 1 314 ? -49.902 0.090 -7.436 1.00 22.72 314 SER A O 1
ATOM 2281 N N . ASN A 1 315 ? -50.845 -1.529 -8.685 1.00 30.42 315 ASN A N 1
ATOM 2282 C CA . ASN A 1 315 ? -49.921 -1.557 -9.820 1.00 30.42 315 ASN A CA 1
ATOM 2283 C C . ASN A 1 315 ? -49.813 -0.200 -10.538 1.00 30.42 315 ASN A C 1
ATOM 2285 O O . ASN A 1 315 ? -50.833 0.416 -10.835 1.00 30.42 315 ASN A O 1
ATOM 2289 N N . GLY A 1 316 ? -48.606 0.178 -10.970 1.00 22.89 316 GLY A N 1
ATOM 2290 C CA . GLY A 1 316 ? -48.413 1.250 -11.953 1.00 22.89 316 GLY A CA 1
ATOM 2291 C C . GLY A 1 316 ? -46.973 1.747 -12.000 1.00 22.89 316 GLY A C 1
ATOM 2292 O O . GLY A 1 316 ? -46.463 2.262 -11.014 1.00 22.89 316 GLY A O 1
ATOM 2293 N N . GLY A 1 317 ? -46.303 1.538 -13.131 1.00 24.38 317 GLY A N 1
ATOM 2294 C CA . GLY A 1 317 ? -44.876 1.781 -13.306 1.00 24.38 317 GLY A CA 1
ATOM 2295 C C . GLY A 1 317 ? -44.422 3.245 -13.242 1.00 24.38 317 GLY A C 1
ATOM 2296 O O . GLY A 1 317 ? -45.169 4.171 -13.531 1.00 24.38 317 GLY A O 1
ATOM 2297 N N . ALA A 1 318 ? -43.133 3.369 -12.913 1.00 30.98 318 ALA A N 1
ATOM 2298 C CA . ALA A 1 318 ? -42.159 4.362 -13.364 1.00 30.98 318 ALA A CA 1
ATOM 2299 C C . ALA A 1 318 ? -42.602 5.833 -13.495 1.00 30.98 318 ALA A C 1
ATOM 2301 O O . ALA A 1 318 ? -43.138 6.238 -14.520 1.00 30.98 318 ALA A O 1
ATOM 2302 N N . ALA A 1 319 ? -42.190 6.653 -12.522 1.00 24.98 319 ALA A N 1
ATOM 2303 C CA . ALA A 1 319 ? -41.360 7.849 -12.731 1.00 24.98 319 ALA A CA 1
ATOM 2304 C C . ALA A 1 319 ? -41.155 8.562 -11.382 1.00 24.98 319 ALA A C 1
ATOM 2306 O O . ALA A 1 319 ? -42.098 9.116 -10.823 1.00 24.98 319 ALA A O 1
ATOM 2307 N N . ILE A 1 320 ? -39.921 8.568 -10.863 1.00 26.77 320 ILE A N 1
ATOM 2308 C CA . ILE A 1 320 ? -39.511 9.456 -9.766 1.00 26.77 320 ILE A CA 1
ATOM 2309 C C . ILE A 1 320 ? -38.435 10.412 -10.282 1.00 26.77 320 ILE A C 1
ATOM 2311 O O . ILE A 1 320 ? -37.576 10.067 -11.090 1.00 26.77 320 ILE A O 1
ATOM 2315 N N . VAL A 1 321 ? -38.599 11.640 -9.814 1.00 24.81 321 VAL A N 1
ATOM 2316 C CA . VAL A 1 321 ? -38.019 12.918 -10.201 1.00 24.81 321 VAL A CA 1
ATOM 2317 C C . VAL A 1 321 ? -36.512 12.995 -9.917 1.00 24.81 321 VAL A C 1
ATOM 2319 O O . VAL A 1 321 ? -36.026 12.519 -8.896 1.00 24.81 321 VAL A O 1
ATOM 2322 N N . ASN A 1 322 ? -35.796 13.641 -10.841 1.00 27.06 322 ASN A N 1
ATOM 2323 C CA . ASN A 1 322 ? -34.365 13.941 -10.810 1.00 27.06 322 ASN A CA 1
ATOM 2324 C C . ASN A 1 322 ? -33.942 14.779 -9.587 1.00 27.06 322 ASN A C 1
ATOM 2326 O O . ASN A 1 322 ? -34.331 15.939 -9.461 1.00 27.06 322 ASN A O 1
ATOM 2330 N N . GLY A 1 323 ? -33.046 14.219 -8.772 1.00 23.64 323 GLY A N 1
ATOM 2331 C CA . GLY A 1 323 ? -32.182 14.913 -7.814 1.00 23.64 323 GLY A CA 1
ATOM 2332 C C . GLY A 1 323 ? -30.823 14.212 -7.817 1.00 23.64 323 GLY A C 1
ATOM 2333 O O . GLY A 1 323 ? -30.724 13.047 -7.446 1.00 23.64 323 GLY A O 1
ATOM 2334 N N . GLY A 1 324 ? -29.804 14.877 -8.362 1.00 25.66 324 GLY A N 1
ATOM 2335 C CA . GLY A 1 324 ? -28.531 14.278 -8.762 1.00 25.66 324 GLY A CA 1
ATOM 2336 C C . GLY A 1 324 ? -27.638 13.842 -7.603 1.00 25.66 324 GLY A C 1
ATOM 2337 O O . GLY A 1 324 ? -26.860 14.632 -7.088 1.00 25.66 324 GLY A O 1
ATOM 2338 N N . GLY A 1 325 ? -27.682 12.551 -7.294 1.00 25.84 325 GLY A N 1
ATOM 2339 C CA . GLY A 1 325 ? -26.633 11.809 -6.605 1.00 25.84 325 GLY A CA 1
ATOM 2340 C C . GLY A 1 325 ? -26.666 10.382 -7.131 1.00 25.84 325 GLY A C 1
ATOM 2341 O O . GLY A 1 325 ? -27.388 9.544 -6.599 1.00 25.84 325 GLY A O 1
ATOM 2342 N N . LYS A 1 326 ? -25.969 10.101 -8.240 1.00 28.83 326 LYS A N 1
ATOM 2343 C CA . LYS A 1 326 ? -25.816 8.713 -8.696 1.00 28.83 326 LYS A CA 1
ATOM 2344 C C . LYS A 1 326 ? -25.057 7.966 -7.602 1.00 28.83 326 LYS A C 1
ATOM 2346 O O . LYS A 1 326 ? -23.912 8.315 -7.331 1.00 28.83 326 LYS A O 1
ATOM 2351 N N . ALA A 1 327 ? -25.676 6.943 -7.015 1.00 32.03 327 ALA A N 1
ATOM 2352 C CA . ALA A 1 327 ? -24.933 5.886 -6.347 1.00 32.03 327 ALA A CA 1
ATOM 2353 C C . ALA A 1 327 ? -23.861 5.406 -7.336 1.00 32.03 327 ALA A C 1
ATOM 2355 O O . ALA A 1 327 ? -24.189 4.971 -8.445 1.00 32.03 327 ALA A O 1
ATOM 2356 N N . LEU A 1 328 ? -22.587 5.597 -6.995 1.00 39.22 328 LEU A N 1
ATOM 2357 C CA . LEU A 1 328 ? -21.491 5.025 -7.763 1.00 39.22 328 LEU A CA 1
ATOM 2358 C C . LEU A 1 328 ? -21.679 3.509 -7.666 1.00 39.22 328 LEU A C 1
ATOM 2360 O O . LEU A 1 328 ? -21.655 2.956 -6.573 1.00 39.22 328 LEU A O 1
ATOM 2364 N N . GLY A 1 329 ? -21.992 2.852 -8.785 1.00 38.66 329 GLY A N 1
ATOM 2365 C CA . GLY A 1 329 ? -22.132 1.397 -8.795 1.00 38.66 329 GLY A CA 1
ATOM 2366 C C . GLY A 1 329 ? -20.841 0.739 -8.301 1.00 38.66 329 GLY A C 1
ATOM 2367 O O . GLY A 1 329 ? -19.761 1.288 -8.512 1.00 38.66 329 GLY A O 1
ATOM 2368 N N . ALA A 1 330 ? -20.950 -0.448 -7.703 1.00 45.41 330 ALA A N 1
ATOM 2369 C CA . ALA A 1 330 ? -19.871 -1.192 -7.034 1.00 45.41 330 ALA A CA 1
ATOM 2370 C C . ALA A 1 330 ? -18.582 -1.453 -7.862 1.00 45.41 330 ALA A C 1
ATOM 2372 O O . ALA A 1 330 ? -17.612 -1.981 -7.333 1.00 45.41 330 ALA A O 1
ATOM 2373 N N . ASN A 1 331 ? -18.535 -1.055 -9.140 1.00 55.31 331 ASN A N 1
ATOM 2374 C CA . ASN A 1 331 ? -17.461 -1.353 -10.092 1.00 55.31 331 ASN A CA 1
ATOM 2375 C C . ASN A 1 331 ? -16.721 -0.123 -10.659 1.00 55.31 331 ASN A C 1
ATOM 2377 O O . ASN A 1 331 ? -15.932 -0.282 -11.585 1.00 55.31 331 ASN A O 1
ATOM 2381 N N . VAL A 1 332 ? -16.956 1.110 -10.183 1.00 65.62 332 VAL A N 1
ATOM 2382 C CA . VAL A 1 332 ? -16.361 2.306 -10.837 1.00 65.62 332 VAL A CA 1
ATOM 2383 C C . VAL A 1 332 ? -14.854 2.465 -10.561 1.00 65.62 332 VAL A C 1
ATOM 2385 O O . VAL A 1 332 ? -14.154 3.077 -11.363 1.00 65.62 332 VAL A O 1
ATOM 2388 N N . TRP A 1 333 ? -14.328 1.891 -9.473 1.00 84.31 333 TRP A N 1
ATOM 2389 C CA . TRP A 1 333 ? -12.929 2.074 -9.031 1.00 84.31 333 TRP A CA 1
ATOM 2390 C C . TRP A 1 333 ? -12.095 0.789 -9.013 1.00 84.31 333 TRP A C 1
ATOM 2392 O O . TRP A 1 333 ? -11.026 0.743 -8.394 1.00 84.31 333 TRP A O 1
ATOM 2402 N N . CYS A 1 334 ? -12.595 -0.263 -9.656 1.00 89.31 334 CYS A N 1
ATOM 2403 C CA . CYS A 1 334 ? -11.983 -1.582 -9.638 1.00 89.31 334 CYS A CA 1
ATOM 2404 C C . CYS A 1 334 ? -11.627 -2.049 -11.055 1.00 89.31 334 CYS A C 1
ATOM 2406 O O . CYS A 1 334 ? -12.338 -1.793 -12.025 1.00 89.31 334 CYS A O 1
ATOM 2408 N N . PHE A 1 335 ? -10.523 -2.779 -11.159 1.00 92.69 335 PHE A N 1
ATOM 2409 C CA . PHE A 1 335 ? -10.152 -3.588 -12.309 1.00 92.69 335 PHE A CA 1
ATOM 2410 C C . PHE A 1 335 ? -10.639 -5.012 -12.046 1.00 92.69 335 PHE A C 1
ATOM 2412 O O . PHE A 1 335 ? -9.986 -5.776 -11.334 1.00 92.69 335 PHE A O 1
ATOM 2419 N N . GLY A 1 336 ? -11.818 -5.352 -12.569 1.00 91.00 336 GLY A N 1
ATOM 2420 C CA . GLY A 1 336 ? -12.514 -6.565 -12.142 1.00 91.00 336 GLY A CA 1
ATOM 2421 C C . GLY A 1 336 ? -12.729 -6.532 -10.628 1.00 91.00 336 GLY A C 1
ATOM 2422 O O . GLY A 1 336 ? -13.339 -5.605 -10.107 1.00 91.00 336 GLY A O 1
ATOM 2423 N N . ASP A 1 337 ? -12.148 -7.502 -9.938 1.00 91.62 337 ASP A N 1
ATOM 2424 C CA . ASP A 1 337 ? -12.261 -7.703 -8.495 1.00 91.62 337 ASP A CA 1
ATOM 2425 C C . ASP A 1 337 ? -11.290 -6.855 -7.644 1.00 91.62 337 ASP A C 1
ATOM 2427 O O . ASP A 1 337 ? -11.402 -6.818 -6.416 1.00 91.62 337 ASP A O 1
ATOM 2431 N N . PHE A 1 338 ? -10.315 -6.191 -8.269 1.00 96.62 338 PHE A N 1
ATOM 2432 C CA . PHE A 1 338 ? -9.174 -5.573 -7.586 1.00 96.62 338 PHE A CA 1
ATOM 2433 C C . PHE A 1 338 ? -9.199 -4.049 -7.675 1.00 96.62 338 PHE A C 1
ATOM 2435 O O . PHE A 1 338 ? -9.642 -3.488 -8.669 1.00 96.62 338 PHE A O 1
ATOM 2442 N N . GLY A 1 339 ? -8.651 -3.357 -6.679 1.00 95.69 339 GLY A N 1
ATOM 2443 C CA . GLY A 1 339 ? -8.642 -1.895 -6.604 1.00 95.69 339 GLY A CA 1
ATOM 2444 C C . GLY A 1 339 ? -9.457 -1.391 -5.423 1.00 95.69 339 GLY A C 1
ATOM 2445 O O . GLY A 1 339 ? -9.304 -1.901 -4.314 1.00 95.69 339 GLY A O 1
ATOM 2446 N N . GLY A 1 340 ? -10.291 -0.380 -5.649 1.00 94.19 340 GLY A N 1
ATOM 2447 C CA . GLY A 1 340 ? -11.118 0.216 -4.604 1.00 94.19 340 GLY A CA 1
ATOM 2448 C C . GLY A 1 340 ? -10.371 1.191 -3.689 1.00 94.19 340 GLY A C 1
ATOM 2449 O O . GLY A 1 340 ? -9.329 1.743 -4.049 1.00 94.19 340 GLY A O 1
ATOM 2450 N N . ARG A 1 341 ? -10.954 1.447 -2.518 1.00 93.62 341 ARG A N 1
ATOM 2451 C CA . ARG A 1 341 ? -10.474 2.390 -1.505 1.00 93.62 341 ARG A CA 1
ATOM 2452 C C . ARG A 1 341 ? -10.650 1.763 -0.128 1.00 93.62 341 ARG A C 1
ATOM 2454 O O . ARG A 1 341 ? -11.641 2.005 0.544 1.00 93.62 341 ARG A O 1
ATOM 2461 N N . TYR A 1 342 ? -9.667 0.978 0.279 1.00 94.19 342 TYR A N 1
ATOM 2462 C CA . TYR A 1 342 ? -9.646 0.300 1.571 1.00 94.19 342 TYR A CA 1
ATOM 2463 C C . TYR A 1 342 ? -8.784 1.083 2.564 1.00 94.19 342 TYR A C 1
ATOM 2465 O O . TYR A 1 342 ? -7.694 0.664 2.946 1.00 94.19 342 TYR A O 1
ATOM 2473 N N . ILE A 1 343 ? -9.227 2.296 2.886 1.00 91.44 343 ILE A N 1
ATOM 2474 C CA . ILE A 1 343 ? -8.446 3.286 3.631 1.00 91.44 343 ILE A CA 1
ATOM 2475 C C . ILE A 1 343 ? -9.162 3.747 4.898 1.00 91.44 343 ILE A C 1
ATOM 2477 O O . ILE A 1 343 ? -10.392 3.723 4.945 1.00 91.44 343 ILE A O 1
ATOM 2481 N N . PRO A 1 344 ? -8.412 4.260 5.890 1.00 89.88 344 PRO A N 1
ATOM 2482 C CA . PRO A 1 344 ? -9.001 4.980 7.007 1.00 89.88 344 PRO A CA 1
ATOM 2483 C C . PRO A 1 344 ? -9.880 6.140 6.534 1.00 89.88 344 PRO A C 1
ATOM 2485 O O . PRO A 1 344 ? -9.511 6.888 5.624 1.00 89.88 344 PRO A O 1
ATOM 2488 N N . GLU A 1 345 ? -11.010 6.346 7.211 1.00 89.62 345 GLU A N 1
ATOM 2489 C CA . GLU A 1 345 ? -11.982 7.393 6.862 1.00 89.62 345 GLU A CA 1
ATOM 2490 C C . GLU A 1 345 ? -11.354 8.798 6.794 1.00 89.62 345 GLU A C 1
ATOM 2492 O O . GLU A 1 345 ? -11.758 9.624 5.978 1.00 89.62 345 GLU A O 1
ATOM 2497 N N . THR A 1 346 ? -10.316 9.065 7.594 1.00 86.38 346 THR A N 1
ATOM 2498 C CA . THR A 1 346 ? -9.585 10.344 7.603 1.00 86.38 346 THR A CA 1
ATOM 2499 C C . THR A 1 346 ? -8.964 10.713 6.252 1.00 86.38 346 THR A C 1
ATOM 2501 O O . THR A 1 346 ? -8.742 11.897 5.991 1.00 86.38 346 THR A O 1
ATOM 2504 N N . LEU A 1 347 ? -8.698 9.728 5.386 1.00 88.56 347 LEU A N 1
ATOM 2505 C CA . LEU A 1 347 ? -8.115 9.921 4.057 1.00 88.56 347 LEU A CA 1
ATOM 2506 C C . LEU A 1 347 ? -9.163 10.062 2.943 1.00 88.56 347 LEU A C 1
ATOM 2508 O O . LEU A 1 347 ? -8.823 10.531 1.855 1.00 88.56 347 LEU A O 1
ATOM 2512 N N . MET A 1 348 ? -10.433 9.720 3.192 1.00 90.25 348 MET A N 1
ATOM 2513 C CA . MET A 1 348 ? -11.475 9.694 2.154 1.00 90.25 348 MET A CA 1
ATOM 2514 C C . MET A 1 348 ? -11.634 11.042 1.446 1.00 90.25 348 MET A C 1
ATOM 2516 O O . MET A 1 348 ? -11.666 11.101 0.217 1.00 90.25 348 MET A O 1
ATOM 2520 N N . HIS A 1 349 ? -11.629 12.142 2.204 1.00 87.69 349 HIS A N 1
ATOM 2521 C CA . HIS A 1 349 ? -11.765 13.485 1.640 1.00 87.69 349 HIS A CA 1
ATOM 2522 C C . HIS A 1 349 ? -10.642 13.847 0.656 1.00 87.69 349 HIS A C 1
ATOM 2524 O O . HIS A 1 349 ? -10.902 14.409 -0.407 1.00 87.69 349 HIS A O 1
ATOM 2530 N N . ALA A 1 350 ? -9.392 13.507 0.981 1.00 89.06 350 ALA A N 1
ATOM 2531 C CA . ALA A 1 350 ? -8.261 13.794 0.102 1.00 89.06 350 ALA A CA 1
ATOM 2532 C C . ALA A 1 350 ? -8.306 12.961 -1.178 1.00 89.06 350 ALA A C 1
ATOM 2534 O O . ALA A 1 350 ? -7.940 13.446 -2.247 1.00 89.06 350 ALA A O 1
ATOM 2535 N N . HIS A 1 351 ? -8.799 11.727 -1.079 1.00 92.00 351 HIS A N 1
ATOM 2536 C CA . HIS A 1 351 ? -9.028 10.870 -2.234 1.00 92.00 351 HIS A CA 1
ATOM 2537 C C . HIS A 1 351 ? -10.141 11.394 -3.142 1.00 92.00 351 HIS A C 1
ATOM 2539 O O . HIS A 1 351 ? -9.989 11.361 -4.365 1.00 92.00 351 HIS A O 1
ATOM 2545 N N . ASP A 1 352 ? -11.223 11.929 -2.577 1.00 91.31 352 ASP A N 1
ATOM 2546 C CA . ASP A 1 352 ? -12.282 12.593 -3.341 1.00 91.31 352 ASP A CA 1
ATOM 2547 C C . ASP A 1 352 ? -11.772 13.854 -4.054 1.00 91.31 352 ASP A C 1
ATOM 2549 O O . ASP A 1 352 ? -12.001 14.020 -5.257 1.00 91.31 352 ASP A O 1
ATOM 2553 N N . GLU A 1 353 ? -11.026 14.710 -3.344 1.00 91.75 353 GLU A N 1
ATOM 2554 C CA . GLU A 1 353 ? -10.397 15.914 -3.904 1.00 91.75 353 GLU A CA 1
ATOM 2555 C C . GLU A 1 353 ? -9.447 15.554 -5.059 1.00 91.75 353 GLU A C 1
ATOM 2557 O O . GLU A 1 353 ? -9.547 16.114 -6.157 1.00 91.75 353 GLU A O 1
ATOM 2562 N N . LEU A 1 354 ? -8.571 14.568 -4.838 1.00 94.38 354 LEU A N 1
ATOM 2563 C CA . LEU A 1 354 ? -7.617 14.089 -5.833 1.00 94.38 354 LEU A CA 1
ATOM 2564 C C . LEU A 1 354 ? -8.317 13.490 -7.055 1.00 94.38 354 LEU A C 1
ATOM 2566 O O . LEU A 1 354 ? -7.921 13.787 -8.177 1.00 94.38 354 LEU A O 1
ATOM 2570 N N . THR A 1 355 ? -9.366 12.689 -6.859 1.00 94.75 355 THR A N 1
ATOM 2571 C CA . THR A 1 355 ? -10.115 12.057 -7.961 1.00 94.75 355 THR A CA 1
ATOM 2572 C C . THR A 1 355 ? -10.762 13.110 -8.844 1.00 94.75 355 THR A C 1
ATOM 2574 O O . THR A 1 355 ? -10.584 13.099 -10.060 1.00 94.75 355 THR A O 1
ATOM 2577 N N . LYS A 1 356 ? -11.449 14.085 -8.241 1.00 94.44 356 LYS A N 1
ATOM 2578 C CA . LYS A 1 356 ? -12.078 15.174 -8.992 1.00 94.44 356 LYS A CA 1
ATOM 2579 C C . LYS A 1 356 ? -11.051 15.999 -9.768 1.00 94.44 356 LYS A C 1
ATOM 2581 O O . LYS A 1 356 ? -11.288 16.337 -10.931 1.00 94.44 356 LYS A O 1
ATOM 2586 N N . MET A 1 357 ? -9.923 16.335 -9.141 1.00 95.25 357 MET A N 1
ATOM 2587 C CA . MET A 1 357 ? -8.865 17.092 -9.810 1.00 95.25 357 MET A CA 1
ATOM 2588 C C . MET A 1 357 ? -8.217 16.289 -10.933 1.00 95.25 357 MET A C 1
ATOM 2590 O O . MET A 1 357 ? -7.967 16.837 -12.001 1.00 95.25 357 MET A O 1
ATOM 2594 N N . TYR A 1 358 ? -7.971 15.002 -10.714 1.00 96.19 358 TYR A N 1
ATOM 2595 C CA . TYR A 1 358 ? -7.396 14.127 -11.720 1.00 96.19 358 TYR A CA 1
ATOM 2596 C C . TYR A 1 358 ? -8.278 14.042 -12.969 1.00 96.19 358 TYR A C 1
ATOM 2598 O O . TYR A 1 358 ? -7.786 14.293 -14.066 1.00 96.19 358 TYR A O 1
ATOM 2606 N N . GLU A 1 359 ? -9.581 13.798 -12.809 1.00 95.19 359 GLU A N 1
ATOM 2607 C CA . GLU A 1 359 ? -10.524 13.778 -13.935 1.00 95.19 359 GLU A CA 1
ATOM 2608 C C . GLU A 1 359 ? -10.581 15.132 -14.660 1.00 95.19 359 GLU A C 1
ATOM 2610 O O . GLU A 1 359 ? -10.598 15.194 -15.890 1.00 95.19 359 GLU A O 1
ATOM 2615 N N . THR A 1 360 ? -10.519 16.237 -13.907 1.00 95.88 360 THR A N 1
ATOM 2616 C CA . THR A 1 360 ? -10.468 17.592 -14.480 1.00 95.88 360 THR A CA 1
ATOM 2617 C C . THR A 1 360 ? -9.186 17.816 -15.289 1.00 95.88 360 THR A C 1
ATOM 2619 O O . THR A 1 360 ? -9.243 18.311 -16.411 1.00 95.88 360 THR A O 1
ATOM 2622 N N . ALA A 1 361 ? -8.027 17.437 -14.746 1.00 94.75 361 ALA A N 1
ATOM 2623 C CA . ALA A 1 361 ? -6.731 17.590 -15.401 1.00 94.75 361 ALA A CA 1
ATOM 2624 C C . ALA A 1 361 ? -6.593 16.679 -16.628 1.00 94.75 361 ALA A C 1
ATOM 2626 O O . ALA A 1 361 ? -6.023 17.084 -17.636 1.00 94.75 361 ALA A O 1
ATOM 2627 N N . LYS A 1 362 ? -7.155 15.468 -16.573 1.00 91.94 362 LYS A N 1
ATOM 2628 C CA . LYS A 1 362 ? -7.190 14.523 -17.692 1.00 91.94 362 LYS A CA 1
ATOM 2629 C C . LYS A 1 362 ? -8.016 15.046 -18.869 1.00 91.94 362 LYS A C 1
ATOM 2631 O O . LYS A 1 362 ? -7.655 14.801 -20.017 1.00 91.94 362 LYS A O 1
ATOM 2636 N N . ALA A 1 363 ? -9.095 15.777 -18.591 1.00 94.12 363 ALA A N 1
ATOM 2637 C CA . ALA A 1 363 ? -9.926 16.417 -19.608 1.00 94.12 363 ALA A CA 1
ATOM 2638 C C . ALA A 1 363 ? -9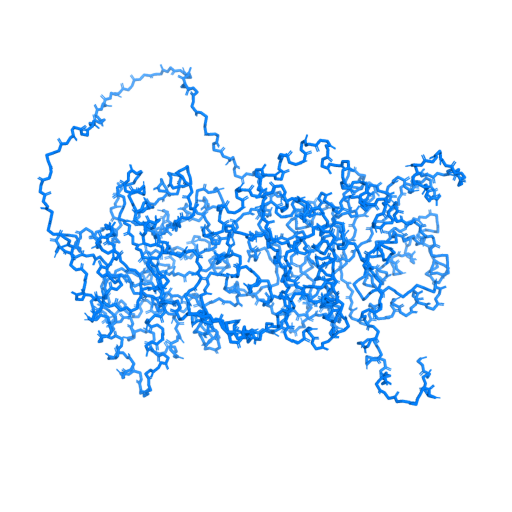.348 17.747 -20.141 1.00 94.12 363 ALA A C 1
ATOM 2640 O O . ALA A 1 363 ? -9.855 18.265 -21.133 1.00 94.12 363 ALA A O 1
ATOM 2641 N N . ASP A 1 364 ? -8.310 18.303 -19.506 1.00 95.44 364 ASP A N 1
ATOM 2642 C CA . ASP A 1 364 ? -7.703 19.598 -19.833 1.00 95.44 364 ASP A CA 1
ATOM 2643 C C . ASP A 1 364 ? -6.516 19.439 -20.814 1.00 95.44 364 ASP A C 1
ATOM 2645 O O . ASP A 1 364 ? -5.437 18.980 -20.417 1.00 95.44 364 ASP A O 1
ATOM 2649 N N . PRO A 1 365 ? -6.639 19.867 -22.089 1.00 95.44 365 PRO A N 1
ATOM 2650 C CA . PRO A 1 365 ? -5.561 19.736 -23.073 1.00 95.44 365 PRO A CA 1
ATOM 2651 C C . PRO A 1 365 ? -4.286 20.502 -22.699 1.00 95.44 365 PRO A C 1
ATOM 2653 O O . PRO A 1 365 ? -3.191 20.130 -23.133 1.00 95.44 365 PRO A O 1
ATOM 2656 N N . SER A 1 366 ? -4.403 21.567 -21.895 1.00 96.00 366 SER A N 1
ATOM 2657 C CA . SER A 1 366 ? -3.241 22.347 -21.462 1.00 96.00 366 SER A CA 1
ATOM 2658 C C . SER A 1 366 ? -2.343 21.543 -20.521 1.00 96.00 366 SER A C 1
ATOM 2660 O O . SER A 1 366 ? -1.122 21.621 -20.635 1.00 96.00 366 SER A O 1
ATOM 2662 N N . PHE A 1 367 ? -2.929 20.690 -19.675 1.00 96.00 367 PHE A N 1
ATOM 2663 C CA . PHE A 1 367 ? -2.184 19.814 -18.774 1.00 96.00 367 PHE A CA 1
ATOM 2664 C C . PHE A 1 367 ? -1.389 18.755 -19.544 1.00 96.00 367 PHE A C 1
ATOM 2666 O O . PHE A 1 367 ? -0.201 18.561 -19.291 1.00 96.00 367 PHE A O 1
ATOM 2673 N N . ALA A 1 368 ? -2.018 18.111 -20.532 1.00 92.69 368 ALA A N 1
ATOM 2674 C CA . ALA A 1 368 ? -1.333 17.156 -21.401 1.00 92.69 368 ALA A CA 1
ATOM 2675 C C . ALA A 1 368 ? -0.189 17.821 -22.187 1.00 92.69 368 ALA A C 1
ATOM 2677 O O . ALA A 1 368 ? 0.888 17.243 -22.317 1.00 92.69 368 ALA A O 1
ATOM 2678 N N . THR A 1 369 ? -0.406 19.054 -22.658 1.00 95.88 369 THR A N 1
ATOM 2679 C CA . THR A 1 369 ? 0.614 19.843 -23.363 1.00 95.88 369 THR A CA 1
ATOM 2680 C C . THR A 1 369 ? 1.799 20.175 -22.454 1.00 95.88 369 THR A C 1
ATOM 2682 O O . THR A 1 369 ? 2.946 20.017 -22.862 1.00 95.88 369 THR A O 1
ATOM 2685 N N . GLU A 1 370 ? 1.547 20.606 -21.217 1.00 96.44 370 GLU A N 1
ATOM 2686 C CA . GLU A 1 370 ? 2.597 20.907 -20.239 1.00 96.44 370 GLU A CA 1
ATOM 2687 C C . GLU A 1 370 ? 3.414 19.655 -19.884 1.00 96.44 370 GLU A C 1
ATOM 2689 O O . GLU A 1 370 ? 4.647 19.692 -19.900 1.00 96.44 370 GLU A O 1
ATOM 2694 N N . LEU A 1 371 ? 2.747 18.522 -19.642 1.00 95.62 371 LEU A N 1
ATOM 2695 C CA . LEU A 1 371 ? 3.420 17.258 -19.342 1.00 95.62 371 LEU A CA 1
ATOM 2696 C C . LEU A 1 371 ? 4.258 16.752 -20.528 1.00 95.62 371 LEU A C 1
ATOM 2698 O O . LEU A 1 371 ? 5.372 16.271 -20.329 1.00 95.62 371 LEU A O 1
ATOM 2702 N N . ASP A 1 372 ? 3.762 16.895 -21.757 1.00 94.81 372 ASP A N 1
ATOM 2703 C CA . ASP A 1 372 ? 4.499 16.541 -22.973 1.00 94.81 372 ASP A CA 1
ATOM 2704 C C . ASP A 1 372 ? 5.722 17.450 -23.203 1.00 94.81 372 ASP A C 1
ATOM 2706 O O . ASP A 1 372 ? 6.805 16.971 -23.549 1.00 94.81 372 ASP A O 1
ATOM 2710 N N . LEU A 1 373 ? 5.601 18.755 -22.936 1.00 96.06 373 LEU A N 1
ATOM 2711 C CA . LEU A 1 373 ? 6.738 19.681 -22.970 1.00 96.06 373 LEU A CA 1
ATOM 2712 C C . LEU A 1 373 ? 7.815 19.291 -21.951 1.00 96.06 373 LEU A C 1
ATOM 2714 O O . LEU A 1 373 ? 9.002 19.301 -22.285 1.00 96.06 373 LEU A O 1
ATOM 2718 N N . LEU A 1 374 ? 7.421 18.902 -20.735 1.00 97.31 374 LEU A N 1
ATOM 2719 C CA . LEU A 1 374 ? 8.350 18.380 -19.730 1.00 97.31 374 LEU A CA 1
ATOM 2720 C C . LEU A 1 374 ? 8.973 17.052 -20.170 1.00 97.31 374 LEU A C 1
ATOM 2722 O O . LEU A 1 374 ? 10.185 16.877 -20.027 1.00 97.31 374 LEU A O 1
ATOM 2726 N N . ARG A 1 375 ? 8.187 16.134 -20.750 1.00 95.00 375 ARG A N 1
ATOM 2727 C CA . ARG A 1 375 ? 8.701 14.865 -21.287 1.00 95.00 375 ARG A CA 1
ATOM 2728 C C . ARG A 1 375 ? 9.787 15.124 -22.330 1.00 95.00 375 ARG A C 1
ATOM 2730 O O . ARG A 1 375 ? 10.849 14.516 -22.242 1.00 95.00 375 ARG A O 1
ATOM 2737 N N . ARG A 1 376 ? 9.572 16.049 -23.266 1.00 93.44 376 ARG A N 1
ATOM 2738 C CA . ARG A 1 376 ? 10.536 16.357 -24.336 1.00 93.44 376 ARG A CA 1
ATOM 2739 C C . ARG A 1 376 ? 11.758 17.131 -23.843 1.00 93.44 376 ARG A C 1
ATOM 2741 O O . ARG A 1 376 ? 12.886 16.699 -24.058 1.00 93.44 376 ARG A O 1
ATOM 2748 N N . ASN A 1 377 ? 11.545 18.255 -23.163 1.00 95.19 377 ASN A N 1
ATOM 2749 C CA . ASN A 1 377 ? 12.611 19.226 -22.897 1.00 95.19 377 ASN A CA 1
ATOM 2750 C C . ASN A 1 377 ? 13.355 18.986 -21.579 1.00 95.19 377 ASN A C 1
ATOM 2752 O O . ASN A 1 377 ? 14.487 19.440 -21.436 1.00 95.19 377 ASN A O 1
ATOM 2756 N N . TYR A 1 378 ? 12.719 18.321 -20.610 1.00 97.25 378 TYR A N 1
ATOM 2757 C CA . TYR A 1 378 ? 13.288 18.116 -19.277 1.00 97.25 378 TYR A CA 1
ATOM 2758 C C . TYR A 1 378 ? 13.639 16.652 -19.010 1.00 97.25 378 TYR A C 1
ATOM 2760 O O . TYR A 1 378 ? 14.733 16.358 -18.535 1.00 97.25 378 TYR A O 1
ATOM 2768 N N . VAL A 1 379 ? 12.739 15.718 -19.337 1.00 97.00 379 VAL A N 1
ATOM 2769 C CA . VAL A 1 379 ? 12.999 14.278 -19.161 1.00 97.00 379 VAL A CA 1
ATOM 2770 C C . VAL A 1 379 ? 13.937 13.734 -20.241 1.00 97.00 379 VAL A C 1
ATOM 2772 O O . VAL A 1 379 ? 14.713 12.823 -19.953 1.00 97.00 379 VAL A O 1
ATOM 2775 N N . GLY A 1 380 ? 13.881 14.291 -21.455 1.00 93.75 380 GLY A N 1
ATOM 2776 C CA . GLY A 1 380 ? 14.660 13.832 -22.610 1.00 93.75 380 GLY A CA 1
ATOM 2777 C C . GLY A 1 380 ? 13.977 12.717 -23.409 1.00 93.75 380 GLY A C 1
ATOM 2778 O O . GLY A 1 380 ? 14.651 11.865 -23.981 1.00 93.75 380 GLY A O 1
ATOM 2779 N N . GLY A 1 381 ? 12.641 12.684 -23.406 1.00 88.38 381 GLY A N 1
ATOM 2780 C CA . GLY A 1 381 ? 11.837 11.757 -24.199 1.00 88.38 381 GLY A CA 1
ATOM 2781 C C . GLY A 1 381 ? 11.643 12.203 -25.663 1.00 88.38 381 GLY A C 1
ATOM 2782 O O . GLY A 1 381 ? 11.813 13.384 -25.975 1.00 88.38 381 GLY A O 1
ATOM 2783 N N . PRO A 1 382 ? 11.226 11.295 -26.567 1.00 92.50 382 PRO A N 1
ATOM 2784 C CA . PRO A 1 382 ? 10.997 9.873 -26.318 1.00 92.50 382 PRO A CA 1
ATOM 2785 C C . PRO A 1 382 ? 12.303 9.121 -26.043 1.00 92.50 382 PRO A C 1
ATOM 2787 O O . PRO A 1 382 ? 13.316 9.360 -26.696 1.00 92.50 382 PRO A O 1
ATOM 2790 N N . THR A 1 383 ? 12.295 8.195 -25.081 1.00 94.50 383 THR A N 1
ATOM 2791 C CA . THR A 1 383 ? 13.495 7.384 -24.805 1.00 94.50 383 THR A CA 1
ATOM 2792 C C . THR A 1 383 ? 13.716 6.383 -25.939 1.00 94.50 383 THR A C 1
ATOM 2794 O O . THR A 1 383 ? 12.737 5.903 -26.522 1.00 94.50 383 THR A O 1
ATOM 2797 N N . PRO A 1 384 ? 14.961 6.040 -26.299 1.00 93.31 384 PRO A N 1
ATOM 2798 C CA . PRO A 1 384 ? 15.210 5.242 -27.490 1.00 93.31 384 PRO A CA 1
ATOM 2799 C C . PRO A 1 384 ? 14.788 3.776 -27.341 1.00 93.31 384 PRO A C 1
ATOM 2801 O O . PRO A 1 384 ? 14.687 3.229 -26.238 1.00 93.31 384 PRO A O 1
ATOM 2804 N N . LEU A 1 385 ? 14.594 3.136 -28.492 1.00 93.56 385 LEU A N 1
ATOM 2805 C CA . LEU A 1 385 ? 14.574 1.685 -28.636 1.00 93.56 385 LEU A CA 1
ATOM 2806 C C . LEU A 1 385 ? 15.977 1.197 -29.039 1.00 93.56 385 LEU A C 1
ATOM 2808 O O . LEU A 1 385 ? 16.646 1.838 -29.848 1.00 93.56 385 LEU A O 1
ATOM 2812 N N . TYR A 1 386 ? 16.440 0.077 -28.489 1.00 95.31 386 TYR A N 1
ATOM 2813 C CA . TYR A 1 386 ? 17.786 -0.444 -28.739 1.00 95.31 386 TYR A CA 1
ATOM 2814 C C . TYR A 1 386 ? 17.770 -1.949 -28.994 1.00 95.31 386 TYR A C 1
ATOM 2816 O O . TYR A 1 386 ? 17.286 -2.706 -28.159 1.00 95.31 386 TYR A O 1
ATOM 2824 N N . HIS A 1 387 ? 18.337 -2.390 -30.115 1.00 96.62 387 HIS A N 1
ATOM 2825 C CA . HIS A 1 387 ? 18.531 -3.810 -30.399 1.00 96.62 387 HIS A CA 1
ATOM 2826 C C . HIS A 1 387 ? 19.800 -4.315 -29.700 1.00 96.62 387 HIS A C 1
ATOM 2828 O O . HIS A 1 387 ? 20.910 -3.959 -30.102 1.00 96.62 387 HIS A O 1
ATOM 2834 N N . ALA A 1 388 ? 19.635 -5.166 -28.686 1.00 97.19 388 ALA A N 1
ATOM 2835 C CA . ALA A 1 388 ? 20.724 -5.813 -27.960 1.00 97.19 388 ALA A CA 1
ATOM 2836 C C . ALA A 1 388 ? 21.273 -6.999 -28.771 1.00 97.19 388 ALA A C 1
ATOM 2838 O O . ALA A 1 388 ? 20.952 -8.165 -28.519 1.00 97.19 388 ALA A O 1
ATOM 2839 N N . LYS A 1 389 ? 22.047 -6.690 -29.818 1.00 95.81 389 LYS A N 1
ATOM 2840 C CA . LYS A 1 389 ? 22.537 -7.674 -30.796 1.00 95.81 389 LYS A CA 1
ATOM 2841 C C . LYS A 1 389 ? 23.441 -8.728 -30.165 1.00 95.81 389 LYS A C 1
ATOM 2843 O O . LYS A 1 389 ? 23.254 -9.911 -30.422 1.00 95.81 389 LYS A O 1
ATOM 2848 N N . ARG A 1 390 ? 24.390 -8.324 -29.319 1.00 98.19 390 ARG A N 1
ATOM 2849 C CA . ARG A 1 390 ? 25.356 -9.255 -28.714 1.00 98.19 390 ARG A CA 1
ATOM 2850 C C . ARG A 1 390 ? 24.692 -10.140 -27.667 1.00 98.19 390 ARG A C 1
ATOM 2852 O O . ARG A 1 390 ? 25.060 -11.300 -27.508 1.00 98.19 390 ARG A O 1
ATOM 2859 N N . LEU A 1 391 ? 23.690 -9.611 -26.976 1.00 97.56 391 LEU A N 1
ATOM 2860 C CA . LEU A 1 391 ? 22.850 -10.348 -26.047 1.00 97.56 391 LEU A CA 1
ATOM 2861 C C . LEU A 1 391 ? 21.951 -11.346 -26.784 1.00 97.56 391 LEU A C 1
ATOM 2863 O O . LEU A 1 391 ? 21.805 -12.478 -26.334 1.00 97.56 391 LEU A O 1
ATOM 2867 N N . THR A 1 392 ? 21.399 -10.945 -27.932 1.00 97.88 392 THR A N 1
ATOM 2868 C CA . THR A 1 392 ? 20.623 -11.810 -28.837 1.00 97.88 392 THR A CA 1
ATOM 2869 C C . THR A 1 392 ? 21.480 -12.962 -29.363 1.00 97.88 392 THR A C 1
ATOM 2871 O O . THR A 1 392 ? 21.085 -14.120 -29.258 1.00 97.88 392 THR A O 1
ATOM 2874 N N . GLU A 1 393 ? 22.682 -12.665 -29.865 1.00 97.94 393 GLU A N 1
ATOM 2875 C CA . GLU A 1 393 ? 23.657 -13.665 -30.320 1.00 97.94 393 GLU A CA 1
ATOM 2876 C C . GLU A 1 393 ? 24.041 -14.630 -29.193 1.00 97.94 393 GLU A C 1
ATOM 2878 O O . GLU A 1 393 ? 24.088 -15.840 -29.402 1.00 97.94 393 GLU A O 1
ATOM 2883 N N . HIS A 1 394 ? 24.263 -14.109 -27.982 1.00 97.88 394 HIS A N 1
ATOM 2884 C CA . HIS A 1 394 ? 24.555 -14.925 -26.806 1.00 97.88 394 HIS A CA 1
ATOM 2885 C C . HIS A 1 394 ? 23.376 -15.818 -26.398 1.00 97.88 394 HIS A C 1
ATOM 2887 O O . HIS A 1 394 ? 23.578 -16.963 -25.989 1.00 97.88 394 HIS A O 1
ATOM 2893 N N . ALA A 1 395 ? 22.147 -15.306 -26.487 1.00 96.94 395 ALA A N 1
ATOM 2894 C CA . ALA A 1 395 ? 20.951 -16.086 -26.210 1.00 96.94 395 ALA A CA 1
ATOM 2895 C C . ALA A 1 395 ? 20.734 -17.176 -27.270 1.00 96.94 395 ALA A C 1
ATOM 2897 O O . ALA A 1 395 ? 20.305 -18.265 -26.912 1.00 96.94 395 ALA A O 1
ATOM 2898 N N . GLY A 1 396 ? 21.071 -16.928 -28.539 1.00 96.25 396 GLY A N 1
ATOM 2899 C CA . GLY A 1 396 ? 20.995 -17.930 -29.607 1.00 96.25 396 GLY A CA 1
ATOM 2900 C C . GLY A 1 396 ? 19.573 -18.213 -30.107 1.00 96.25 396 GLY A C 1
ATOM 2901 O O . GLY A 1 396 ? 19.282 -19.342 -30.493 1.00 96.25 396 GLY A O 1
ATOM 2902 N N . GLY A 1 397 ? 18.688 -17.209 -30.094 1.00 97.44 397 GLY A N 1
ATOM 2903 C CA . GLY A 1 397 ? 17.293 -17.340 -30.531 1.00 97.44 397 GLY A CA 1
ATOM 2904 C C . GLY A 1 397 ? 16.656 -15.995 -30.892 1.00 97.44 397 GLY A C 1
ATOM 2905 O O . GLY A 1 397 ? 17.239 -15.244 -31.672 1.00 97.44 397 GLY A O 1
ATOM 2906 N N . ALA A 1 398 ? 15.462 -15.697 -30.369 1.00 98.25 398 ALA A N 1
ATOM 2907 C CA . ALA A 1 398 ? 14.729 -14.462 -30.684 1.00 98.25 398 ALA A CA 1
ATOM 2908 C C . ALA A 1 398 ? 15.515 -13.171 -30.396 1.00 98.25 398 ALA A C 1
ATOM 2910 O O . ALA A 1 398 ? 16.346 -13.106 -29.489 1.00 98.25 398 ALA A O 1
ATOM 2911 N N . GLN A 1 399 ? 15.186 -12.117 -31.144 1.00 98.31 399 GLN A N 1
ATOM 2912 C CA . GLN A 1 399 ? 15.792 -10.794 -31.021 1.00 98.31 399 GLN A CA 1
ATOM 2913 C C . GLN A 1 399 ? 15.370 -10.102 -29.728 1.00 98.31 399 GLN A C 1
ATOM 2915 O O . GLN A 1 399 ? 14.178 -9.943 -29.461 1.00 98.31 399 GLN A O 1
ATOM 2920 N N . ILE A 1 400 ? 16.345 -9.620 -28.960 1.00 98.62 400 ILE A N 1
ATOM 2921 C CA . ILE A 1 400 ? 16.119 -8.893 -27.711 1.00 98.62 400 ILE A CA 1
ATOM 2922 C C . ILE A 1 400 ? 16.253 -7.390 -27.967 1.00 98.62 400 ILE A C 1
ATOM 2924 O O . ILE A 1 400 ? 17.309 -6.892 -28.363 1.00 98.62 400 ILE A O 1
ATOM 2928 N N . TRP A 1 401 ? 15.179 -6.654 -27.703 1.00 98.56 401 TRP A N 1
ATOM 2929 C CA . TRP A 1 401 ? 15.114 -5.201 -27.821 1.00 98.56 401 TRP A CA 1
ATOM 2930 C C . TRP A 1 401 ? 14.835 -4.560 -26.468 1.00 98.56 401 TRP A C 1
ATOM 2932 O O . TRP A 1 401 ? 14.088 -5.097 -25.656 1.00 98.56 401 TRP A O 1
ATOM 2942 N N . PHE A 1 402 ? 15.408 -3.384 -26.233 1.00 98.56 402 PHE A N 1
ATOM 2943 C CA . PHE A 1 402 ? 15.254 -2.621 -25.001 1.00 98.56 402 PHE A CA 1
ATOM 2944 C C . PHE A 1 402 ? 14.540 -1.301 -25.252 1.00 98.56 402 PHE A C 1
ATOM 2946 O O . PHE A 1 402 ? 14.956 -0.523 -26.112 1.00 98.56 402 PHE A O 1
ATOM 2953 N N . LYS A 1 403 ? 13.519 -1.011 -24.442 1.00 98.44 403 LYS A N 1
ATOM 2954 C CA . LYS A 1 403 ? 13.008 0.350 -24.246 1.00 98.44 403 LYS A CA 1
ATOM 2955 C C . LYS A 1 403 ? 13.808 1.015 -23.132 1.00 98.44 403 LYS A C 1
ATOM 2957 O O . LYS A 1 403 ? 13.819 0.524 -22.004 1.00 98.44 403 LYS A O 1
ATOM 2962 N N . ARG A 1 404 ? 14.506 2.099 -23.470 1.00 97.69 404 ARG A N 1
ATOM 2963 C CA . ARG A 1 404 ? 15.634 2.629 -22.692 1.00 97.69 404 ARG A CA 1
ATOM 2964 C C . ARG A 1 404 ? 15.229 3.689 -21.657 1.00 97.69 404 ARG A C 1
ATOM 2966 O O . ARG A 1 404 ? 15.720 4.818 -21.680 1.00 97.69 404 ARG A O 1
ATOM 2973 N N . GLU A 1 405 ? 14.299 3.357 -20.760 1.00 98.12 405 GLU A N 1
ATOM 2974 C CA . GLU A 1 405 ? 13.853 4.283 -19.699 1.00 98.12 405 GLU A CA 1
ATOM 2975 C C . GLU A 1 405 ? 14.941 4.585 -18.655 1.00 98.12 405 GLU A C 1
ATOM 2977 O O . GLU A 1 405 ? 14.802 5.523 -17.872 1.00 98.12 405 GLU A O 1
ATOM 2982 N N . GLU A 1 406 ? 16.059 3.861 -18.653 1.00 97.19 406 GLU A N 1
ATOM 2983 C CA . GLU A 1 406 ? 17.214 4.193 -17.827 1.00 97.19 406 GLU A CA 1
ATOM 2984 C C . GLU A 1 406 ? 17.947 5.471 -18.272 1.00 97.19 406 GLU A C 1
ATOM 2986 O O . GLU A 1 406 ? 18.708 6.055 -17.493 1.00 97.19 406 GLU A O 1
ATOM 2991 N N . LEU A 1 407 ? 17.685 5.928 -19.502 1.00 97.56 407 LEU A N 1
ATOM 2992 C CA . LEU A 1 407 ? 18.169 7.205 -20.033 1.00 97.56 407 LEU A CA 1
ATOM 2993 C C . LEU A 1 407 ? 17.261 8.390 -19.693 1.00 97.56 407 LEU A C 1
ATOM 2995 O O . LEU A 1 407 ? 17.680 9.531 -19.879 1.00 97.56 407 LEU A O 1
ATOM 2999 N N . ALA A 1 408 ? 16.046 8.148 -19.191 1.00 97.19 408 ALA A N 1
ATOM 3000 C CA . ALA A 1 408 ? 15.188 9.227 -18.720 1.00 97.19 408 ALA A CA 1
ATOM 3001 C C . ALA A 1 408 ? 15.912 10.021 -17.624 1.00 97.19 408 ALA A C 1
ATOM 3003 O O . ALA A 1 408 ? 16.651 9.448 -16.810 1.00 97.19 408 ALA A O 1
ATOM 3004 N N . HIS A 1 409 ? 15.693 11.339 -17.578 1.00 97.81 409 HIS A N 1
ATOM 3005 C CA . HIS A 1 409 ? 16.245 12.177 -16.513 1.00 97.81 409 HIS A CA 1
ATOM 3006 C C . HIS A 1 409 ? 15.973 11.561 -15.133 1.00 97.81 409 HIS A C 1
ATOM 3008 O O . HIS A 1 409 ? 14.957 10.906 -14.913 1.00 97.81 409 HIS A O 1
ATOM 3014 N N . THR A 1 410 ? 16.911 11.737 -14.203 1.00 96.56 410 THR A N 1
ATOM 3015 C CA . THR A 1 410 ? 17.045 11.034 -12.907 1.00 96.56 410 THR A CA 1
ATOM 3016 C C . THR A 1 410 ? 17.515 9.573 -12.970 1.00 96.56 410 THR A C 1
ATOM 3018 O O . THR A 1 410 ? 18.143 9.127 -12.004 1.00 96.56 410 THR A O 1
ATOM 3021 N N . GLY A 1 411 ? 17.353 8.892 -14.112 1.00 95.94 411 GLY A N 1
ATOM 3022 C CA . GLY A 1 411 ? 17.883 7.552 -14.397 1.00 95.94 411 GLY A CA 1
ATOM 3023 C C . GLY A 1 411 ? 16.892 6.398 -14.309 1.00 95.94 411 GLY A C 1
ATOM 3024 O O . GLY A 1 411 ? 17.318 5.244 -14.242 1.00 95.94 411 GLY A O 1
ATOM 3025 N N . ALA A 1 412 ? 15.592 6.684 -14.264 1.00 96.94 412 ALA A N 1
ATOM 3026 C CA . ALA A 1 412 ? 14.546 5.671 -14.229 1.00 96.94 412 ALA A CA 1
ATOM 3027 C C . ALA A 1 412 ? 13.197 6.231 -14.696 1.00 96.94 412 ALA A C 1
ATOM 3029 O O . ALA A 1 412 ? 12.928 7.427 -14.596 1.00 96.94 412 ALA A O 1
ATOM 3030 N N . HIS A 1 413 ? 12.285 5.324 -15.049 1.00 98.12 413 HIS A N 1
ATOM 3031 C CA . HIS A 1 413 ? 10.888 5.617 -15.398 1.00 98.12 413 HIS A CA 1
ATOM 3032 C C . HIS A 1 413 ? 10.097 6.410 -14.330 1.00 98.12 413 HIS A C 1
ATOM 3034 O O . HIS A 1 413 ? 9.023 6.944 -14.607 1.00 98.12 413 HIS A O 1
ATOM 3040 N N . LYS A 1 414 ? 10.573 6.476 -13.077 1.00 97.94 414 LYS A N 1
ATOM 3041 C CA . LYS A 1 414 ? 9.860 7.120 -11.957 1.00 97.94 414 LYS A CA 1
ATOM 3042 C C . LYS A 1 414 ? 9.603 8.614 -12.186 1.00 97.94 414 LYS A C 1
ATOM 3044 O O . LYS A 1 414 ? 8.585 9.118 -11.714 1.00 97.94 414 LYS A O 1
ATOM 3049 N N . ILE A 1 415 ? 10.454 9.292 -12.961 1.00 98.38 415 ILE A N 1
ATOM 3050 C CA . ILE A 1 415 ? 10.308 10.724 -13.263 1.00 98.38 415 ILE A CA 1
ATOM 3051 C C . ILE A 1 415 ? 9.004 11.061 -13.997 1.00 98.38 415 ILE A C 1
ATOM 3053 O O . ILE A 1 415 ? 8.428 12.117 -13.750 1.00 98.38 415 ILE A O 1
ATOM 3057 N N . ASN A 1 416 ? 8.491 10.145 -14.830 1.00 98.25 416 ASN A N 1
ATOM 3058 C CA . ASN A 1 416 ? 7.242 10.339 -15.576 1.00 98.25 416 ASN A CA 1
ATOM 3059 C C . ASN A 1 416 ? 6.064 10.568 -14.617 1.00 98.25 416 ASN A C 1
ATOM 3061 O O . ASN A 1 416 ? 5.313 11.533 -14.734 1.00 98.25 416 ASN A O 1
ATOM 3065 N N . ASN A 1 417 ? 5.957 9.690 -13.618 1.00 98.44 417 ASN A N 1
ATOM 3066 C CA . ASN A 1 417 ? 4.930 9.759 -12.588 1.00 98.44 417 ASN A CA 1
ATOM 3067 C C . ASN A 1 417 ? 5.124 10.964 -11.657 1.00 98.44 417 ASN A C 1
ATOM 3069 O O . ASN A 1 417 ? 4.164 11.676 -11.370 1.00 98.44 417 ASN A O 1
ATOM 3073 N N . ALA A 1 418 ? 6.361 11.205 -11.208 1.00 98.50 418 ALA A N 1
ATOM 3074 C CA . ALA A 1 418 ? 6.666 12.291 -10.281 1.00 98.50 418 ALA A CA 1
ATOM 3075 C C . ALA A 1 418 ? 6.297 13.669 -10.856 1.00 98.50 418 ALA A C 1
ATOM 3077 O O . ALA A 1 418 ? 5.680 14.471 -10.161 1.00 98.50 418 ALA A O 1
ATOM 3078 N N . LEU A 1 419 ? 6.608 13.930 -12.132 1.00 98.50 419 LEU A N 1
ATOM 3079 C CA . LEU A 1 419 ? 6.240 15.189 -12.789 1.00 98.50 419 LEU A CA 1
ATOM 3080 C C . LEU A 1 419 ? 4.725 15.334 -12.945 1.00 98.50 419 LEU A C 1
ATOM 3082 O O . LEU A 1 419 ? 4.181 16.381 -12.600 1.00 98.50 419 LEU A O 1
ATOM 3086 N N . GLY A 1 420 ? 4.038 14.285 -13.410 1.00 98.06 420 GLY A N 1
ATOM 3087 C CA . GLY A 1 420 ? 2.583 14.313 -13.567 1.00 98.06 420 GLY A CA 1
ATOM 3088 C C . GLY A 1 420 ? 1.860 14.598 -12.247 1.00 98.06 420 GLY A C 1
ATOM 3089 O O . GLY A 1 420 ? 1.015 15.491 -12.184 1.00 98.06 420 GLY A O 1
ATOM 3090 N N . GLN A 1 421 ? 2.233 13.907 -11.166 1.00 98.50 421 GLN A N 1
ATOM 3091 C CA . GLN A 1 421 ? 1.624 14.127 -9.852 1.00 98.50 421 GLN A CA 1
ATOM 3092 C C . GLN A 1 421 ? 2.024 15.467 -9.219 1.00 98.50 421 GLN A C 1
ATOM 3094 O O . GLN A 1 421 ? 1.184 16.119 -8.605 1.00 98.50 421 GLN A O 1
ATOM 3099 N N . ALA A 1 422 ? 3.258 15.942 -9.402 1.00 98.31 422 ALA A N 1
ATOM 3100 C CA . ALA A 1 422 ? 3.652 17.257 -8.898 1.00 98.31 422 ALA A CA 1
ATOM 3101 C C . ALA A 1 422 ? 2.904 18.401 -9.617 1.00 98.31 422 ALA A C 1
ATOM 3103 O O . ALA A 1 422 ? 2.519 19.386 -8.982 1.00 98.31 422 ALA A O 1
ATOM 3104 N N . LEU A 1 423 ? 2.609 18.256 -10.915 1.00 97.50 423 LEU A N 1
ATOM 3105 C CA . LEU A 1 423 ? 1.717 19.177 -11.628 1.00 97.50 423 LEU A CA 1
ATOM 3106 C C . LEU A 1 423 ? 0.272 19.104 -11.107 1.00 97.50 423 LEU A C 1
ATOM 3108 O O . LEU A 1 423 ? -0.359 20.149 -10.921 1.00 97.50 423 LEU A O 1
ATOM 3112 N N . LEU A 1 424 ? -0.250 17.902 -10.822 1.00 97.12 424 LEU A N 1
ATOM 3113 C CA . LEU A 1 424 ? -1.558 17.752 -10.167 1.00 97.12 424 LEU A CA 1
ATOM 3114 C C . LEU A 1 424 ? -1.580 18.454 -8.804 1.00 97.12 424 LEU A C 1
ATOM 3116 O O . LEU A 1 424 ? -2.525 19.185 -8.513 1.00 97.12 424 LEU A O 1
ATOM 3120 N N . ALA A 1 425 ? -0.526 18.307 -8.000 1.00 96.56 425 ALA A N 1
ATOM 3121 C CA . ALA A 1 425 ? -0.408 18.962 -6.702 1.00 96.56 425 ALA A CA 1
ATOM 3122 C C . ALA A 1 425 ? -0.470 20.494 -6.810 1.00 96.56 425 ALA A C 1
ATOM 3124 O O . ALA A 1 425 ? -1.159 21.138 -6.016 1.00 96.56 425 ALA A O 1
ATOM 3125 N N . LYS A 1 426 ? 0.167 21.082 -7.834 1.00 94.94 426 LYS A N 1
ATOM 3126 C CA . LYS A 1 426 ? 0.048 22.522 -8.118 1.00 94.94 426 LYS A CA 1
ATOM 3127 C C . LYS A 1 426 ? -1.378 22.929 -8.461 1.00 94.94 426 LYS A C 1
ATOM 3129 O O . LYS A 1 426 ? -1.847 23.940 -7.945 1.00 94.94 426 LYS A O 1
ATOM 3134 N N . LYS A 1 427 ? -2.080 22.155 -9.297 1.00 93.88 427 LYS A N 1
ATOM 3135 C CA . LYS A 1 427 ? -3.494 22.420 -9.618 1.00 93.88 427 LYS A CA 1
ATOM 3136 C C . LYS A 1 427 ? -4.404 22.265 -8.391 1.00 93.88 427 LYS A C 1
ATOM 3138 O O . LYS A 1 427 ? -5.366 23.015 -8.265 1.00 93.88 427 LYS A O 1
ATOM 3143 N N . LEU A 1 428 ? -4.067 21.366 -7.463 1.00 92.81 428 LEU A N 1
ATOM 3144 C CA . LEU A 1 428 ? -4.705 21.244 -6.143 1.00 92.81 428 LEU A CA 1
ATOM 3145 C C . LEU A 1 428 ? -4.356 22.396 -5.180 1.00 92.81 428 LEU A C 1
ATOM 3147 O O . LEU A 1 428 ? -4.920 22.470 -4.092 1.00 92.81 428 LEU A O 1
ATOM 3151 N N . GLY A 1 429 ? -3.406 23.269 -5.526 1.00 95.00 429 GLY A N 1
ATOM 3152 C CA . GLY A 1 429 ? -2.934 24.345 -4.652 1.00 95.00 429 GLY A CA 1
ATOM 3153 C C . GLY A 1 429 ? -2.064 23.876 -3.480 1.00 95.00 429 GLY A C 1
ATOM 3154 O O . GLY A 1 429 ? -1.795 24.660 -2.569 1.00 95.00 429 GLY A O 1
ATOM 3155 N N . LYS A 1 430 ? -1.597 22.621 -3.480 1.00 95.50 430 LYS A N 1
ATOM 3156 C CA . LYS A 1 430 ? -0.756 22.065 -2.409 1.00 95.50 430 LYS A CA 1
ATOM 3157 C C . LYS A 1 430 ? 0.691 22.514 -2.619 1.00 95.50 430 LYS A C 1
ATOM 3159 O O . LYS A 1 430 ? 1.219 22.411 -3.721 1.00 95.50 430 LYS A O 1
ATOM 3164 N N . GLN A 1 431 ? 1.320 23.027 -1.563 1.00 95.69 431 GLN A N 1
ATOM 3165 C CA . GLN A 1 431 ? 2.701 23.542 -1.604 1.00 95.69 431 GLN A CA 1
ATOM 3166 C C . GLN A 1 431 ? 3.718 22.566 -1.004 1.00 95.69 431 GLN A C 1
ATOM 3168 O O . GLN A 1 431 ? 4.920 22.721 -1.211 1.00 95.69 431 GLN A O 1
ATOM 3173 N N . ARG A 1 432 ? 3.229 21.561 -0.270 1.00 97.88 432 ARG A N 1
ATOM 3174 C CA . ARG A 1 432 ? 4.032 20.551 0.411 1.00 97.88 432 ARG A CA 1
ATOM 3175 C C . ARG A 1 432 ? 3.778 19.179 -0.193 1.00 97.88 432 ARG A C 1
ATOM 3177 O O . ARG A 1 432 ? 2.629 18.772 -0.358 1.00 97.88 432 ARG A O 1
ATOM 3184 N N . ILE A 1 433 ? 4.854 18.471 -0.499 1.00 98.44 433 ILE A N 1
ATOM 3185 C CA . ILE A 1 433 ? 4.851 17.132 -1.070 1.00 98.44 433 ILE A CA 1
ATOM 3186 C C . ILE A 1 433 ? 5.506 16.171 -0.096 1.00 98.44 433 ILE A C 1
ATOM 3188 O O . ILE A 1 433 ? 6.583 16.443 0.441 1.00 98.44 433 ILE A O 1
ATOM 3192 N N . ILE A 1 434 ? 4.861 15.025 0.080 1.00 98.12 434 ILE A N 1
ATOM 3193 C CA . ILE A 1 434 ? 5.456 13.866 0.734 1.00 98.12 434 ILE A CA 1
ATOM 3194 C C . ILE A 1 434 ? 5.548 12.696 -0.247 1.00 98.12 434 ILE A C 1
ATOM 3196 O O . ILE A 1 434 ? 4.739 12.589 -1.170 1.00 98.12 434 ILE A O 1
ATOM 3200 N N . ALA A 1 435 ? 6.527 11.822 -0.043 1.00 97.69 435 ALA A N 1
ATOM 3201 C CA . ALA A 1 435 ? 6.678 10.561 -0.765 1.00 97.69 435 ALA A CA 1
ATOM 3202 C C . ALA A 1 435 ? 7.381 9.516 0.110 1.00 97.69 435 ALA A C 1
ATOM 3204 O O . ALA A 1 435 ? 8.106 9.866 1.039 1.00 97.69 435 ALA A O 1
ATOM 3205 N N . GLU A 1 436 ? 7.210 8.239 -0.213 1.00 94.00 436 GLU A N 1
ATOM 3206 C CA . GLU A 1 436 ? 8.027 7.135 0.291 1.00 94.00 436 GLU A CA 1
ATOM 3207 C C . GLU A 1 436 ? 9.214 6.859 -0.643 1.00 94.00 436 GLU A C 1
ATOM 3209 O O . GLU A 1 436 ? 9.210 7.247 -1.809 1.00 94.00 436 GLU A O 1
ATOM 3214 N N . THR A 1 437 ? 10.216 6.104 -0.199 1.00 92.19 437 THR A N 1
ATOM 3215 C CA . THR A 1 437 ? 11.152 5.446 -1.118 1.00 92.19 437 THR A CA 1
ATOM 3216 C C . THR A 1 437 ? 11.895 4.289 -0.444 1.00 92.19 437 THR A C 1
ATOM 3218 O O . THR A 1 437 ? 12.225 4.364 0.734 1.00 92.19 437 THR A O 1
ATOM 3221 N N . GLY A 1 438 ? 12.199 3.239 -1.217 1.00 85.06 438 GLY A N 1
ATOM 3222 C CA . GLY A 1 438 ? 13.098 2.139 -0.831 1.00 85.06 438 GLY A CA 1
ATOM 3223 C C . GLY A 1 438 ? 14.473 2.360 -1.460 1.00 85.06 438 GLY A C 1
ATOM 3224 O O . GLY A 1 438 ? 15.307 3.074 -0.923 1.00 85.06 438 GLY A O 1
ATOM 3225 N N . ALA A 1 439 ? 14.669 1.906 -2.704 1.00 82.44 439 ALA A N 1
ATOM 3226 C CA . ALA A 1 439 ? 15.911 2.092 -3.479 1.00 82.44 439 ALA A CA 1
ATOM 3227 C C . ALA A 1 439 ? 16.359 3.562 -3.719 1.00 82.44 439 ALA A C 1
ATOM 3229 O O . ALA A 1 439 ? 17.389 3.817 -4.342 1.00 82.44 439 ALA A O 1
ATOM 3230 N N . GLY A 1 440 ? 15.564 4.552 -3.308 1.00 89.12 440 GLY A N 1
ATOM 3231 C CA . GLY A 1 440 ? 15.864 5.984 -3.448 1.00 89.12 440 GLY A CA 1
ATOM 3232 C C . GLY A 1 440 ? 15.453 6.619 -4.785 1.00 89.12 440 GLY A C 1
ATOM 3233 O O . GLY A 1 440 ? 15.370 7.838 -4.864 1.00 89.12 440 GLY A O 1
ATOM 3234 N N . GLN A 1 441 ? 15.155 5.836 -5.828 1.00 93.06 441 GLN A N 1
ATOM 3235 C CA . GLN A 1 441 ? 14.839 6.385 -7.160 1.00 93.06 441 GLN A CA 1
ATOM 3236 C C . GLN A 1 441 ? 13.529 7.180 -7.198 1.00 93.06 441 GLN A C 1
ATOM 3238 O O . GLN A 1 441 ? 13.483 8.236 -7.824 1.00 93.06 441 GLN A O 1
ATOM 3243 N N . HIS A 1 442 ? 12.474 6.705 -6.521 1.00 96.38 442 HIS A N 1
ATOM 3244 C CA . HIS A 1 442 ? 11.222 7.467 -6.412 1.00 96.38 442 HIS A CA 1
ATOM 3245 C C . HIS A 1 442 ? 11.437 8.760 -5.622 1.00 96.38 442 HIS A C 1
ATOM 3247 O O . HIS A 1 442 ? 11.060 9.834 -6.082 1.00 96.38 442 HIS A O 1
ATOM 3253 N N . GLY A 1 443 ? 12.150 8.681 -4.496 1.00 97.25 443 GLY A N 1
ATOM 3254 C CA . GLY A 1 443 ? 12.506 9.855 -3.703 1.00 97.25 443 GLY A CA 1
ATOM 3255 C C . GLY A 1 443 ? 13.289 10.907 -4.499 1.00 97.25 443 GLY A C 1
ATOM 3256 O O . GLY A 1 443 ? 12.941 12.084 -4.474 1.00 97.25 443 GLY A O 1
ATOM 3257 N N . VAL A 1 444 ? 14.293 10.493 -5.281 1.00 97.94 444 VAL A N 1
ATOM 3258 C CA . VAL A 1 444 ? 15.051 11.395 -6.165 1.00 97.94 444 VAL A CA 1
ATOM 3259 C C . VAL A 1 444 ? 14.169 11.986 -7.269 1.00 97.94 444 VAL A C 1
ATOM 3261 O O . VAL A 1 444 ? 14.278 13.180 -7.548 1.00 97.94 444 VAL A O 1
ATOM 3264 N N . ALA A 1 445 ? 13.292 11.194 -7.892 1.00 98.44 445 ALA A N 1
ATOM 3265 C CA . ALA A 1 445 ? 12.366 11.682 -8.915 1.00 98.44 445 ALA A CA 1
ATOM 3266 C C . ALA A 1 445 ? 11.383 12.723 -8.353 1.00 98.44 445 ALA A C 1
ATOM 3268 O O . ALA A 1 445 ? 11.210 13.786 -8.950 1.00 98.44 445 ALA A O 1
ATOM 3269 N N . THR A 1 446 ? 10.806 12.458 -7.180 1.00 98.69 446 THR A N 1
ATOM 3270 C CA . THR A 1 446 ? 9.912 13.385 -6.475 1.00 98.69 446 THR A CA 1
ATOM 3271 C C . THR A 1 446 ? 10.641 14.659 -6.063 1.00 98.69 446 THR A C 1
ATOM 3273 O O . THR A 1 446 ? 10.167 15.749 -6.376 1.00 98.69 446 THR A O 1
ATOM 3276 N N . ALA A 1 447 ? 11.828 14.549 -5.457 1.00 98.69 447 ALA A N 1
ATOM 3277 C CA . ALA A 1 447 ? 12.658 15.701 -5.105 1.00 98.69 447 ALA A CA 1
ATOM 3278 C C . ALA A 1 447 ? 13.001 16.558 -6.335 1.00 98.69 447 ALA A C 1
ATOM 3280 O O . ALA A 1 447 ? 12.922 17.781 -6.281 1.00 98.69 447 ALA A O 1
ATOM 3281 N N . THR A 1 448 ? 13.309 15.918 -7.468 1.00 98.75 448 THR A N 1
ATOM 3282 C CA . THR A 1 448 ? 13.591 16.597 -8.743 1.00 98.75 448 THR A CA 1
ATOM 3283 C C . THR A 1 448 ? 12.369 17.358 -9.256 1.00 98.75 448 THR A C 1
ATOM 3285 O O . THR A 1 448 ? 12.478 18.530 -9.612 1.00 98.75 448 THR A O 1
ATOM 3288 N N . ALA A 1 449 ? 11.197 16.715 -9.271 1.00 98.69 449 ALA A N 1
ATOM 3289 C CA . ALA A 1 449 ? 9.951 17.347 -9.695 1.00 98.69 449 ALA A CA 1
ATOM 3290 C C . ALA A 1 449 ? 9.573 18.528 -8.785 1.00 98.69 449 ALA A C 1
ATOM 3292 O O . ALA A 1 449 ? 9.192 19.587 -9.279 1.00 98.69 449 ALA A O 1
ATOM 3293 N N . CYS A 1 450 ? 9.738 18.381 -7.469 1.00 98.69 450 CYS A N 1
ATOM 3294 C CA . CYS A 1 450 ? 9.455 19.440 -6.502 1.00 98.69 450 CYS A CA 1
ATOM 3295 C C . CYS A 1 450 ? 10.412 20.626 -6.643 1.00 98.69 450 CYS A C 1
ATOM 3297 O O . CYS A 1 450 ? 9.956 21.767 -6.673 1.00 98.69 450 CYS A O 1
ATOM 3299 N N . ALA A 1 451 ? 11.713 20.369 -6.806 1.00 98.56 451 ALA A N 1
ATOM 3300 C CA . ALA A 1 451 ? 12.712 21.409 -7.037 1.00 98.56 451 ALA A CA 1
ATOM 3301 C C . ALA A 1 451 ? 12.418 22.210 -8.314 1.00 98.56 451 ALA A C 1
ATOM 3303 O O . ALA A 1 451 ? 12.475 23.438 -8.301 1.00 98.56 451 ALA A O 1
ATOM 3304 N N . LEU A 1 452 ? 12.047 21.525 -9.403 1.00 98.31 452 LEU A N 1
ATOM 3305 C CA . LEU A 1 452 ? 11.656 22.161 -10.664 1.00 98.31 452 LEU A CA 1
ATOM 3306 C C . LEU A 1 452 ? 10.417 23.055 -10.506 1.00 98.31 452 LEU A C 1
ATOM 3308 O O . LEU A 1 452 ? 10.326 24.114 -11.125 1.00 98.31 452 LEU A O 1
ATOM 3312 N N . LEU A 1 453 ? 9.446 22.608 -9.712 1.00 97.50 453 LEU A N 1
ATOM 3313 C CA . LEU A 1 453 ? 8.123 23.218 -9.618 1.00 97.50 453 LEU A CA 1
ATOM 3314 C C . LEU A 1 453 ? 7.947 24.167 -8.425 1.00 97.50 453 LEU A C 1
ATOM 3316 O O . LEU A 1 453 ? 6.877 24.768 -8.302 1.00 97.50 453 LEU A O 1
ATOM 3320 N N . GLY A 1 454 ? 8.981 24.330 -7.596 1.00 97.50 454 GLY A N 1
ATOM 3321 C CA . GLY A 1 454 ? 8.978 25.208 -6.426 1.00 97.50 454 GLY A CA 1
ATOM 3322 C C . GLY A 1 454 ? 8.136 24.681 -5.262 1.00 97.50 454 GLY A C 1
ATOM 3323 O O . GLY A 1 454 ? 7.478 25.471 -4.593 1.00 97.50 454 GLY A O 1
ATOM 3324 N N . LEU A 1 455 ? 8.121 23.364 -5.042 1.00 98.19 455 LEU A N 1
ATOM 3325 C CA . LEU A 1 455 ? 7.352 22.706 -3.980 1.00 98.19 455 LEU A CA 1
ATOM 3326 C C . LEU A 1 455 ? 8.274 22.235 -2.845 1.00 98.19 455 LEU A C 1
ATOM 3328 O O . LEU A 1 455 ? 9.388 21.773 -3.094 1.00 98.19 455 LEU A O 1
ATOM 3332 N N . GLU A 1 456 ? 7.802 22.300 -1.598 1.00 98.38 456 GLU A N 1
ATOM 3333 C CA . GLU A 1 456 ? 8.485 21.662 -0.465 1.00 98.38 456 GLU A CA 1
ATOM 3334 C C . GLU A 1 456 ? 8.405 20.137 -0.622 1.00 98.38 456 GLU A C 1
ATOM 3336 O O . GLU A 1 456 ? 7.332 19.607 -0.898 1.00 98.38 456 GLU A O 1
ATOM 3341 N N . CYS A 1 457 ? 9.518 19.425 -0.424 1.00 98.56 457 CYS A N 1
ATOM 3342 C CA . CYS A 1 457 ? 9.578 17.972 -0.581 1.00 98.56 457 CYS A CA 1
ATOM 3343 C C . CYS A 1 457 ? 10.124 17.287 0.671 1.00 98.56 457 CYS A C 1
ATOM 3345 O O . CYS A 1 457 ? 11.245 17.558 1.109 1.00 98.56 457 CYS A O 1
ATOM 3347 N N . ILE A 1 458 ? 9.361 16.331 1.193 1.00 98.44 458 ILE A N 1
ATOM 3348 C CA . ILE A 1 458 ? 9.764 15.449 2.286 1.00 98.44 458 ILE A CA 1
ATOM 3349 C C . ILE A 1 458 ? 9.652 14.003 1.807 1.00 98.44 458 ILE A C 1
ATOM 3351 O O . ILE A 1 458 ? 8.620 13.579 1.300 1.00 98.44 458 ILE A O 1
ATOM 3355 N N . VAL A 1 459 ? 10.725 13.237 1.952 1.00 97.94 459 VAL A N 1
ATOM 3356 C CA . VAL A 1 459 ? 10.775 11.834 1.539 1.00 97.94 459 VAL A CA 1
ATOM 3357 C C . VAL A 1 459 ? 10.997 10.964 2.766 1.00 97.94 459 VAL A C 1
ATOM 3359 O O . VAL A 1 459 ? 11.981 11.145 3.476 1.00 97.94 459 VAL A O 1
ATOM 3362 N N . TYR A 1 460 ? 10.105 10.010 3.002 1.00 96.44 460 TYR A N 1
ATOM 3363 C CA . TYR A 1 460 ? 10.247 8.977 4.020 1.00 96.44 460 TYR A CA 1
ATOM 3364 C C . TYR A 1 460 ? 10.991 7.784 3.436 1.00 96.44 460 TYR A C 1
ATOM 3366 O O . TYR A 1 460 ? 10.676 7.321 2.339 1.00 96.44 460 TYR A O 1
ATOM 3374 N N . MET A 1 461 ? 11.989 7.286 4.156 1.00 93.31 461 MET A N 1
ATOM 3375 C CA . MET A 1 461 ? 12.833 6.188 3.697 1.00 93.31 461 MET A CA 1
ATOM 3376 C C . MET A 1 461 ? 13.227 5.320 4.884 1.00 93.31 461 MET A C 1
ATOM 3378 O O . MET A 1 461 ? 13.637 5.846 5.915 1.00 93.31 461 MET A O 1
ATOM 3382 N N . GLY A 1 462 ? 13.116 3.998 4.761 1.00 89.62 462 GLY A N 1
ATOM 3383 C CA . GLY A 1 462 ? 13.519 3.075 5.823 1.00 89.62 462 GLY A CA 1
ATOM 3384 C C . GLY A 1 462 ? 14.969 3.314 6.260 1.00 89.62 462 GLY A C 1
ATOM 3385 O O . GLY A 1 462 ? 15.832 3.591 5.427 1.00 89.62 462 GLY A O 1
ATOM 3386 N N . ALA A 1 463 ? 15.266 3.251 7.560 1.00 90.06 463 ALA A N 1
ATOM 3387 C CA . ALA A 1 463 ? 16.612 3.538 8.063 1.00 90.06 463 ALA A CA 1
ATOM 3388 C C . ALA A 1 463 ? 17.673 2.576 7.492 1.00 90.06 463 ALA A C 1
ATOM 3390 O O . ALA A 1 463 ? 18.789 3.008 7.190 1.00 90.06 463 ALA A O 1
ATOM 3391 N N . GLN A 1 464 ? 17.321 1.306 7.257 1.00 85.00 464 GLN A N 1
ATOM 3392 C CA . GLN A 1 464 ? 18.212 0.364 6.574 1.00 85.00 464 GLN A CA 1
ATOM 3393 C C . GLN A 1 464 ? 18.425 0.745 5.106 1.00 85.00 464 GLN A C 1
ATOM 3395 O O . GLN A 1 464 ? 19.547 0.656 4.604 1.00 85.00 464 GLN A O 1
ATOM 3400 N N . ASP A 1 465 ? 17.377 1.204 4.421 1.00 85.25 465 ASP A N 1
ATOM 3401 C CA . ASP A 1 465 ? 17.475 1.637 3.027 1.00 85.25 465 ASP A CA 1
ATOM 3402 C C . ASP A 1 465 ? 18.299 2.925 2.895 1.00 85.25 465 ASP A C 1
ATOM 3404 O O . ASP A 1 465 ? 19.123 3.025 1.986 1.00 85.25 465 ASP A O 1
ATOM 3408 N N . CYS A 1 466 ? 18.170 3.869 3.836 1.00 87.62 466 CYS A N 1
ATOM 3409 C CA . CYS A 1 466 ? 19.021 5.061 3.925 1.00 87.62 466 CYS A CA 1
ATOM 3410 C C . CYS A 1 466 ? 20.513 4.695 3.956 1.00 87.62 466 CYS A C 1
ATOM 3412 O O . CYS A 1 466 ? 21.318 5.304 3.248 1.00 87.62 466 CYS A O 1
ATOM 3414 N N . GLU A 1 467 ? 20.880 3.683 4.748 1.00 84.69 467 GLU A N 1
ATOM 3415 C CA . GLU A 1 467 ? 22.261 3.207 4.863 1.00 84.69 467 GLU A CA 1
ATOM 3416 C C . GLU A 1 467 ? 22.734 2.505 3.581 1.00 84.69 467 GLU A C 1
ATOM 3418 O O . GLU A 1 467 ? 23.845 2.753 3.109 1.00 84.69 467 GLU A O 1
ATOM 3423 N N . ARG A 1 468 ? 21.882 1.669 2.973 1.00 78.19 468 ARG A N 1
ATOM 3424 C CA . ARG A 1 468 ? 22.190 0.956 1.720 1.00 78.19 468 ARG A CA 1
ATOM 3425 C C . ARG A 1 468 ? 22.301 1.900 0.517 1.00 78.19 468 ARG A C 1
ATOM 3427 O O . ARG A 1 468 ? 23.049 1.611 -0.411 1.00 78.19 468 ARG A O 1
ATOM 3434 N N . GLN A 1 469 ? 21.570 3.017 0.523 1.00 82.81 469 GLN A N 1
ATOM 3435 C CA . GLN A 1 469 ? 21.380 3.912 -0.626 1.00 82.81 469 GLN A CA 1
ATOM 3436 C C . GLN A 1 469 ? 21.806 5.362 -0.329 1.00 82.81 469 GLN A C 1
ATOM 3438 O O . GLN A 1 469 ? 21.187 6.317 -0.812 1.00 82.81 469 GLN A O 1
ATOM 3443 N N . LYS A 1 470 ? 22.899 5.548 0.427 1.00 86.38 470 LYS A N 1
ATOM 3444 C CA . LYS A 1 470 ? 23.427 6.873 0.827 1.00 86.38 470 LYS A CA 1
ATOM 3445 C C . LYS A 1 470 ? 23.558 7.868 -0.320 1.00 86.38 470 LYS A C 1
ATOM 3447 O O . LYS A 1 470 ? 23.281 9.051 -0.140 1.00 86.38 470 LYS A O 1
ATOM 3452 N N . LEU A 1 471 ? 23.952 7.401 -1.507 1.00 87.50 471 LEU A N 1
ATOM 3453 C CA . LEU A 1 471 ? 24.090 8.263 -2.679 1.00 87.50 471 LEU A CA 1
ATOM 3454 C C . LEU A 1 471 ? 22.751 8.900 -3.077 1.00 87.50 471 LEU A C 1
ATOM 3456 O O . LEU A 1 471 ? 22.703 10.090 -3.377 1.00 87.50 471 LEU A O 1
ATOM 3460 N N . ASN A 1 472 ? 21.653 8.142 -3.042 1.00 90.94 472 ASN A N 1
ATOM 3461 C CA . ASN A 1 472 ? 20.331 8.682 -3.352 1.00 90.94 472 ASN A CA 1
ATOM 3462 C C . ASN A 1 472 ? 19.802 9.578 -2.224 1.00 90.94 472 ASN A C 1
ATOM 3464 O O . ASN A 1 472 ? 19.200 10.606 -2.525 1.00 90.94 472 ASN A O 1
ATOM 3468 N N . VAL A 1 473 ? 20.100 9.271 -0.955 1.00 92.69 473 VAL A N 1
ATOM 3469 C CA . VAL A 1 473 ? 19.813 10.181 0.173 1.00 92.69 473 VAL A CA 1
ATOM 3470 C C . VAL A 1 473 ? 20.503 11.532 -0.026 1.00 92.69 473 VAL A C 1
ATOM 3472 O O . VAL A 1 473 ? 19.869 12.582 0.079 1.00 92.69 473 VAL A O 1
ATOM 3475 N N . PHE A 1 474 ? 21.785 11.516 -0.396 1.00 93.75 474 PHE A N 1
ATOM 3476 C CA . PHE A 1 474 ? 22.544 12.728 -0.685 1.00 93.75 474 PHE A CA 1
ATOM 3477 C C . PHE A 1 474 ? 21.988 13.492 -1.897 1.00 93.75 474 PHE A C 1
ATOM 3479 O O . PHE A 1 474 ? 21.813 14.706 -1.823 1.00 93.75 474 PHE A O 1
ATOM 3486 N N . ARG A 1 475 ? 21.636 12.797 -2.990 1.00 95.50 475 ARG A N 1
ATOM 3487 C CA . ARG A 1 475 ? 21.000 13.415 -4.170 1.00 95.50 475 ARG A CA 1
ATOM 3488 C C . ARG A 1 475 ? 19.691 14.122 -3.816 1.00 95.50 475 ARG A C 1
ATOM 3490 O O . ARG A 1 475 ? 19.476 15.232 -4.287 1.00 95.50 475 ARG A O 1
ATOM 3497 N N . MET A 1 476 ? 18.842 13.515 -2.983 1.00 97.38 476 MET A N 1
ATOM 3498 C CA . MET A 1 476 ? 17.605 14.151 -2.511 1.00 97.38 476 MET A CA 1
ATOM 3499 C C . MET A 1 476 ? 17.893 15.435 -1.723 1.00 97.38 476 MET A C 1
ATOM 3501 O O . MET A 1 476 ? 17.279 16.463 -1.995 1.00 97.38 476 MET A O 1
ATOM 3505 N N . SER A 1 477 ? 18.877 15.400 -0.818 1.00 96.00 477 SER A N 1
ATOM 3506 C CA . SER A 1 477 ? 19.306 16.578 -0.050 1.00 96.00 477 SER A CA 1
ATOM 3507 C C . SER A 1 477 ? 19.826 17.707 -0.951 1.00 96.00 477 SER A C 1
ATOM 3509 O O . SER A 1 477 ? 19.427 18.859 -0.802 1.00 96.00 477 SER A O 1
ATOM 3511 N N . MET A 1 478 ? 20.641 17.378 -1.961 1.00 97.00 478 MET A N 1
ATOM 3512 C CA . MET A 1 478 ? 21.139 18.345 -2.952 1.00 97.00 478 MET A CA 1
ATOM 3513 C C . MET A 1 478 ? 20.024 18.993 -3.786 1.00 97.00 478 MET A C 1
ATOM 3515 O O . MET A 1 478 ? 20.190 20.111 -4.264 1.00 97.00 478 MET A O 1
ATOM 3519 N N . LEU A 1 479 ? 18.893 18.304 -3.955 1.00 98.06 479 LEU A N 1
ATOM 3520 C CA . LEU A 1 479 ? 17.690 18.820 -4.616 1.00 98.06 479 LEU A CA 1
ATOM 3521 C C . LEU A 1 479 ? 16.793 19.640 -3.667 1.00 98.06 479 LEU A C 1
ATOM 3523 O O . LEU A 1 479 ? 15.732 20.097 -4.080 1.00 98.06 479 LEU A O 1
ATOM 3527 N N . GLY A 1 480 ? 17.194 19.828 -2.406 1.00 97.06 480 GLY A N 1
ATOM 3528 C CA . GLY A 1 480 ? 16.438 20.575 -1.398 1.00 97.06 480 GLY A CA 1
ATOM 3529 C C . GLY A 1 480 ? 15.349 19.767 -0.688 1.00 97.06 480 GLY A C 1
ATOM 3530 O O . GLY A 1 480 ? 14.599 20.331 0.107 1.00 97.06 480 GLY A O 1
ATOM 3531 N N . ALA A 1 481 ? 15.253 18.458 -0.939 1.00 97.69 481 ALA A N 1
ATOM 3532 C CA . ALA A 1 481 ? 14.301 17.599 -0.248 1.00 97.69 481 ALA A CA 1
ATOM 3533 C C . ALA A 1 481 ? 14.837 17.142 1.114 1.00 97.69 481 ALA A C 1
ATOM 3535 O O . ALA A 1 481 ? 16.016 16.816 1.272 1.00 97.69 481 ALA A O 1
ATOM 3536 N N . LYS A 1 482 ? 13.944 17.036 2.100 1.00 97.19 482 LYS A N 1
ATOM 3537 C CA . LYS A 1 482 ? 14.257 16.453 3.407 1.00 97.19 482 LYS A CA 1
ATOM 3538 C C . LYS A 1 482 ? 14.008 14.947 3.374 1.00 97.19 482 LYS A C 1
ATOM 3540 O O . LYS A 1 482 ? 12.864 14.525 3.250 1.00 97.19 482 LYS A O 1
ATOM 3545 N N . CYS A 1 483 ? 15.053 14.140 3.541 1.00 95.75 483 CYS A N 1
ATOM 3546 C CA . CYS A 1 483 ? 14.912 12.695 3.735 1.00 95.75 483 CYS A CA 1
ATOM 3547 C C . CYS A 1 483 ? 14.743 12.378 5.232 1.00 95.75 483 CYS A C 1
ATOM 3549 O O . CYS A 1 483 ? 15.593 12.763 6.038 1.00 95.75 483 CYS A O 1
ATOM 3551 N N . ILE A 1 484 ? 13.654 11.709 5.610 1.00 96.19 484 ILE A N 1
ATOM 3552 C CA . ILE A 1 484 ? 13.342 11.306 6.984 1.00 96.19 484 ILE A CA 1
ATOM 3553 C C . ILE A 1 484 ? 13.550 9.788 7.114 1.00 96.19 484 ILE A C 1
ATOM 3555 O O . ILE A 1 484 ? 12.794 9.027 6.504 1.00 96.19 484 ILE A O 1
ATOM 3559 N N . PRO A 1 485 ? 14.546 9.336 7.903 1.00 94.81 485 PRO A N 1
ATOM 3560 C CA . PRO A 1 485 ? 14.759 7.918 8.148 1.00 94.81 485 PRO A CA 1
ATOM 3561 C C . PRO A 1 485 ? 13.661 7.350 9.057 1.00 94.81 485 PRO A C 1
ATOM 3563 O O . PRO A 1 485 ? 13.419 7.873 10.146 1.00 94.81 485 PRO A O 1
ATOM 3566 N N . VAL A 1 486 ? 13.031 6.259 8.629 1.00 91.31 486 VAL A N 1
ATOM 3567 C CA . VAL A 1 486 ? 12.008 5.534 9.391 1.00 91.31 486 VAL A CA 1
ATOM 3568 C C . VAL A 1 486 ? 12.655 4.390 10.164 1.00 91.31 486 VAL A C 1
ATOM 3570 O O . VAL A 1 486 ? 13.255 3.490 9.576 1.00 91.31 486 VAL A O 1
ATOM 3573 N N . THR A 1 487 ? 12.561 4.447 11.493 1.00 88.19 487 THR A N 1
ATOM 3574 C CA . THR A 1 487 ? 13.207 3.500 12.420 1.00 88.19 487 THR A CA 1
ATOM 3575 C C . THR A 1 487 ? 12.242 2.485 13.038 1.00 88.19 487 THR A C 1
ATOM 3577 O O . THR A 1 487 ? 12.692 1.569 13.730 1.00 88.19 487 THR A O 1
ATOM 3580 N N . SER A 1 488 ? 10.938 2.633 12.794 1.00 77.75 488 SER A N 1
ATOM 3581 C CA . SER A 1 488 ? 9.902 1.673 13.177 1.00 77.75 488 SER A CA 1
ATOM 3582 C C . SER A 1 488 ? 9.903 0.440 12.266 1.00 77.75 488 SER A C 1
ATOM 3584 O O . SER A 1 488 ? 10.421 0.469 11.147 1.00 77.75 488 SER A O 1
ATOM 3586 N N . GLY A 1 489 ? 9.320 -0.650 12.772 1.00 77.81 489 GLY A N 1
ATOM 3587 C CA . GLY A 1 489 ? 9.100 -1.881 12.016 1.00 77.81 489 GLY A CA 1
ATOM 3588 C C . GLY A 1 489 ? 10.376 -2.491 11.431 1.00 77.81 489 GLY A C 1
ATOM 3589 O O . GLY A 1 489 ? 11.415 -2.554 12.092 1.00 77.81 489 GLY A O 1
ATOM 3590 N N . SER A 1 490 ? 10.288 -2.948 10.181 1.00 73.56 490 SER A N 1
ATOM 3591 C CA . SER A 1 490 ? 11.404 -3.569 9.453 1.00 73.56 490 SER A CA 1
ATOM 3592 C C . SER A 1 490 ? 12.458 -2.561 8.973 1.00 73.56 490 SER A C 1
ATOM 3594 O O . SER A 1 490 ? 13.550 -2.955 8.562 1.00 73.56 490 SER A O 1
ATOM 3596 N N . GLN A 1 491 ? 12.152 -1.261 9.068 1.00 86.38 491 GLN A N 1
ATOM 3597 C CA . GLN A 1 491 ? 12.966 -0.143 8.595 1.00 86.38 491 GLN A CA 1
ATOM 3598 C C . GLN A 1 491 ? 13.216 -0.191 7.080 1.00 86.38 491 GLN A C 1
ATOM 3600 O O . GLN A 1 491 ? 14.317 0.140 6.623 1.00 86.38 491 GLN A O 1
ATOM 3605 N N . THR A 1 492 ? 12.194 -0.594 6.315 1.00 82.25 492 THR A N 1
ATOM 3606 C CA . THR A 1 492 ? 12.222 -0.725 4.844 1.00 82.25 492 THR A CA 1
ATOM 3607 C C . THR A 1 492 ? 11.113 0.101 4.168 1.00 82.25 492 THR A C 1
ATOM 3609 O O . THR A 1 492 ? 10.450 0.922 4.810 1.00 82.25 492 THR A O 1
ATOM 3612 N N . LEU A 1 493 ? 10.893 -0.102 2.861 1.00 82.94 493 LEU A N 1
ATOM 3613 C CA . LEU A 1 493 ? 9.857 0.563 2.060 1.00 82.94 493 LEU A CA 1
ATOM 3614 C C . LEU A 1 493 ? 8.447 0.470 2.670 1.00 82.94 493 LEU A C 1
ATOM 3616 O O . LEU A 1 493 ? 7.718 1.460 2.631 1.00 82.94 493 LEU A O 1
ATOM 3620 N N . LYS A 1 494 ? 8.062 -0.682 3.238 1.00 82.56 494 LYS A N 1
ATOM 3621 C CA . LYS A 1 494 ? 6.741 -0.865 3.870 1.00 82.56 494 LYS A CA 1
ATOM 3622 C C . LYS A 1 494 ? 6.518 0.166 4.981 1.00 82.56 494 LYS A C 1
ATOM 3624 O O . LYS A 1 494 ? 5.525 0.885 4.982 1.00 82.56 494 LYS A O 1
ATOM 3629 N N . ASP A 1 495 ? 7.498 0.311 5.870 1.00 82.00 495 ASP A N 1
ATOM 3630 C CA . ASP A 1 495 ? 7.412 1.235 7.005 1.00 82.00 495 ASP A CA 1
ATOM 3631 C C . ASP A 1 495 ? 7.466 2.703 6.545 1.00 82.00 495 ASP A C 1
ATOM 3633 O O . ASP A 1 495 ? 6.789 3.564 7.107 1.00 82.00 495 ASP A O 1
ATOM 3637 N N . ALA A 1 496 ? 8.211 2.994 5.471 1.00 86.81 496 ALA A N 1
ATOM 3638 C CA . ALA A 1 496 ? 8.233 4.319 4.853 1.00 86.81 496 ALA A CA 1
ATOM 3639 C C . ALA A 1 496 ? 6.871 4.742 4.276 1.00 86.81 496 ALA A C 1
ATOM 3641 O O . ALA A 1 496 ? 6.510 5.915 4.386 1.00 86.81 496 ALA A O 1
ATOM 3642 N N . ILE A 1 497 ? 6.108 3.807 3.695 1.00 85.19 497 ILE A N 1
ATOM 3643 C CA . ILE A 1 497 ? 4.737 4.060 3.221 1.00 85.19 497 ILE A CA 1
ATOM 3644 C C . ILE A 1 497 ? 3.827 4.394 4.404 1.00 85.19 497 ILE A C 1
ATOM 3646 O O . ILE A 1 497 ? 3.115 5.398 4.358 1.00 85.19 497 ILE A O 1
ATOM 3650 N N . ASN A 1 498 ? 3.894 3.608 5.480 1.00 81.56 498 ASN A N 1
ATOM 3651 C CA . ASN A 1 498 ? 3.077 3.831 6.672 1.00 81.56 498 ASN A CA 1
ATOM 3652 C C . ASN A 1 498 ? 3.336 5.212 7.293 1.00 81.56 498 ASN A C 1
ATOM 3654 O O . ASN A 1 498 ? 2.388 5.945 7.580 1.00 81.56 498 ASN A O 1
ATOM 3658 N N . GLU A 1 499 ? 4.599 5.624 7.429 1.00 86.31 499 GLU A N 1
ATOM 3659 C CA . GLU A 1 499 ? 4.935 6.959 7.941 1.00 86.31 499 GLU A CA 1
ATOM 3660 C C . GLU A 1 499 ? 4.524 8.094 6.991 1.00 86.31 499 GLU A C 1
ATOM 3662 O O . GLU A 1 499 ? 4.018 9.120 7.452 1.00 86.31 499 GLU A O 1
ATOM 3667 N N . ALA A 1 500 ? 4.657 7.914 5.671 1.00 90.25 500 ALA A N 1
ATOM 3668 C CA . ALA A 1 500 ? 4.172 8.896 4.702 1.00 90.25 500 ALA A CA 1
ATOM 3669 C C . ALA A 1 500 ? 2.644 9.065 4.787 1.00 90.25 500 ALA A C 1
ATOM 3671 O O . ALA A 1 500 ? 2.142 10.188 4.818 1.00 90.25 500 ALA A O 1
ATOM 3672 N N . LEU A 1 501 ? 1.888 7.971 4.898 1.00 84.50 501 LEU A N 1
ATOM 3673 C CA . LEU A 1 501 ? 0.432 8.030 5.050 1.00 84.50 501 LEU A CA 1
ATOM 3674 C C . LEU A 1 501 ? 0.021 8.691 6.374 1.00 84.50 501 LEU A C 1
ATOM 3676 O O . LEU A 1 501 ? -0.900 9.510 6.382 1.00 84.50 501 LEU A O 1
ATOM 3680 N N . ARG A 1 502 ? 0.734 8.424 7.476 1.00 80.81 502 ARG A N 1
ATOM 3681 C CA . ARG A 1 502 ? 0.509 9.081 8.780 1.00 80.81 502 ARG A CA 1
ATOM 3682 C C . ARG A 1 502 ? 0.769 10.585 8.736 1.00 80.81 502 ARG A C 1
ATOM 3684 O O . ARG A 1 502 ? -0.015 11.361 9.296 1.00 80.81 502 ARG A O 1
ATOM 3691 N N . ASP A 1 503 ? 1.838 11.011 8.063 1.00 87.62 503 ASP A N 1
ATOM 3692 C CA . ASP A 1 503 ? 2.074 12.432 7.805 1.00 87.62 503 ASP A CA 1
ATOM 3693 C C . ASP A 1 503 ? 0.918 13.018 6.990 1.00 87.62 503 ASP A C 1
ATOM 3695 O O . ASP A 1 503 ? 0.381 14.068 7.352 1.00 87.62 503 ASP A O 1
ATOM 3699 N N . TRP A 1 504 ? 0.473 12.309 5.949 1.00 88.56 504 TRP A N 1
ATOM 3700 C CA . TRP A 1 504 ? -0.595 12.803 5.092 1.00 88.56 504 TRP A CA 1
ATOM 3701 C C . TRP A 1 504 ? -1.893 13.037 5.853 1.00 88.56 504 TRP A C 1
ATOM 3703 O O . TRP A 1 504 ? -2.474 14.111 5.726 1.00 88.56 504 TRP A O 1
ATOM 3713 N N . VAL A 1 505 ? -2.305 12.086 6.701 1.00 81.06 505 VAL A N 1
ATOM 3714 C CA . VAL A 1 505 ? -3.472 12.229 7.589 1.00 81.06 505 VAL A CA 1
ATOM 3715 C C . VAL A 1 505 ? -3.360 13.493 8.446 1.00 81.06 505 VAL A C 1
ATOM 3717 O O . VAL A 1 505 ? -4.351 14.187 8.663 1.00 81.06 505 VAL A O 1
ATOM 3720 N N . THR A 1 506 ? -2.150 13.814 8.905 1.00 80.25 506 THR A N 1
ATOM 3721 C CA . THR A 1 506 ? -1.879 14.960 9.784 1.00 80.25 506 THR A CA 1
ATOM 3722 C C . THR A 1 506 ? -1.839 16.295 9.033 1.00 80.25 506 THR A C 1
ATOM 3724 O O . THR A 1 506 ? -2.221 17.333 9.569 1.00 80.25 506 THR A O 1
ATOM 3727 N N . ASN A 1 507 ? -1.404 16.289 7.772 1.00 85.00 507 ASN A N 1
ATOM 3728 C CA . ASN A 1 507 ? -1.167 17.497 6.978 1.00 85.00 507 ASN A CA 1
ATOM 3729 C C . ASN A 1 507 ? -2.045 17.571 5.715 1.00 85.00 507 ASN A C 1
ATOM 3731 O O . ASN A 1 507 ? -1.711 18.264 4.750 1.00 85.00 507 ASN A O 1
ATOM 3735 N N . ILE A 1 508 ? -3.188 16.881 5.727 1.00 84.19 508 ILE A N 1
ATOM 3736 C CA . ILE A 1 508 ? -4.037 16.588 4.560 1.00 84.19 508 ILE A CA 1
ATOM 3737 C C . ILE A 1 508 ? -4.468 17.838 3.771 1.00 84.19 508 ILE A C 1
ATOM 3739 O O . ILE A 1 508 ? -4.593 17.832 2.544 1.00 84.19 508 ILE A O 1
ATOM 3743 N N . ARG A 1 509 ? -4.662 18.964 4.471 1.00 83.25 509 ARG A N 1
ATOM 3744 C CA . ARG A 1 509 ? -5.120 20.226 3.872 1.00 83.25 509 ARG A CA 1
ATOM 3745 C C . ARG A 1 509 ? -4.042 20.895 3.017 1.00 83.25 509 ARG A C 1
ATOM 3747 O O . ARG A 1 509 ? -4.375 21.481 1.990 1.00 83.25 509 ARG A O 1
ATOM 3754 N N . THR A 1 510 ? -2.774 20.801 3.413 1.00 89.62 510 THR A N 1
ATOM 3755 C CA . THR A 1 510 ? -1.648 21.526 2.792 1.00 89.62 510 THR A CA 1
ATOM 3756 C C . THR A 1 510 ? -0.730 20.631 1.964 1.00 89.62 510 THR A C 1
ATOM 3758 O O . THR A 1 510 ? 0.071 21.145 1.180 1.00 89.62 510 THR A O 1
ATOM 3761 N N . THR A 1 511 ? -0.854 19.312 2.124 1.00 94.31 511 THR A N 1
ATOM 3762 C CA . THR A 1 511 ? 0.089 18.325 1.598 1.00 94.31 511 THR A CA 1
ATOM 3763 C C . THR A 1 511 ? -0.540 17.426 0.540 1.00 94.31 511 THR A C 1
ATOM 3765 O O . THR A 1 511 ? -1.664 16.952 0.705 1.00 94.31 511 THR A O 1
ATOM 3768 N N . HIS A 1 512 ? 0.210 17.141 -0.525 1.00 96.19 512 HIS A N 1
ATOM 3769 C CA . HIS A 1 512 ? -0.094 16.061 -1.461 1.00 96.19 512 HIS A CA 1
ATOM 3770 C C . HIS A 1 512 ? 0.908 14.913 -1.305 1.00 96.19 512 HIS A C 1
ATOM 3772 O O . HIS A 1 512 ? 2.111 15.142 -1.170 1.00 96.19 512 HIS A O 1
ATOM 3778 N N . TYR A 1 513 ? 0.403 13.683 -1.340 1.00 96.50 513 TYR A N 1
ATOM 3779 C CA . TYR A 1 513 ? 1.215 12.476 -1.331 1.00 96.50 513 TYR A CA 1
ATOM 3780 C C . TYR A 1 513 ? 1.464 11.998 -2.764 1.00 96.50 513 TYR A C 1
ATOM 3782 O O . TYR A 1 513 ? 0.519 11.623 -3.455 1.00 96.50 513 TYR A O 1
ATOM 3790 N N . ILE A 1 514 ? 2.729 11.999 -3.199 1.00 97.69 514 ILE A N 1
ATOM 3791 C CA . ILE A 1 514 ? 3.130 11.412 -4.481 1.00 97.69 514 ILE A CA 1
ATOM 3792 C C . ILE A 1 514 ? 3.518 9.953 -4.257 1.00 97.69 514 ILE A C 1
ATOM 3794 O O . ILE A 1 514 ? 4.647 9.643 -3.866 1.00 97.69 514 ILE A O 1
ATOM 3798 N N . ILE A 1 515 ? 2.592 9.055 -4.580 1.00 95.38 515 ILE A N 1
ATOM 3799 C CA . ILE A 1 515 ? 2.824 7.611 -4.511 1.00 95.38 515 ILE A CA 1
ATOM 3800 C C . ILE A 1 515 ? 3.792 7.145 -5.607 1.00 95.38 515 ILE A C 1
ATOM 3802 O O . ILE A 1 515 ? 3.740 7.610 -6.754 1.00 95.38 515 ILE A O 1
ATOM 3806 N N . GLY A 1 516 ? 4.680 6.207 -5.274 1.00 94.12 516 GLY A N 1
ATOM 3807 C CA . GLY A 1 516 ? 5.775 5.792 -6.150 1.00 94.12 516 GLY A CA 1
ATOM 3808 C C . GLY A 1 516 ? 5.465 4.690 -7.148 1.00 94.12 516 GLY A C 1
ATOM 3809 O O . GLY A 1 516 ? 6.289 4.419 -8.028 1.00 94.12 516 GLY A O 1
ATOM 3810 N N . SER A 1 517 ? 4.317 4.024 -7.042 1.00 95.31 517 SER A N 1
ATOM 3811 C CA . SER A 1 517 ? 3.942 2.925 -7.934 1.00 95.31 517 SER A CA 1
ATOM 3812 C C . SER A 1 517 ? 2.434 2.865 -8.180 1.00 95.31 517 SER A C 1
ATOM 3814 O O . SER A 1 517 ? 1.677 3.535 -7.493 1.00 95.31 517 SER A O 1
ATOM 3816 N N . ALA A 1 518 ? 2.001 2.053 -9.152 1.00 96.12 518 ALA A N 1
ATOM 3817 C CA . ALA A 1 518 ? 0.597 1.829 -9.515 1.00 96.12 518 ALA A CA 1
ATOM 3818 C C . ALA A 1 518 ? -0.153 0.968 -8.476 1.00 96.12 518 ALA A C 1
ATOM 3820 O O . ALA A 1 518 ? -0.827 0.003 -8.820 1.00 96.12 518 ALA A O 1
ATOM 3821 N N . ILE A 1 519 ? 0.023 1.308 -7.203 1.00 94.69 519 ILE A N 1
ATOM 3822 C CA . ILE A 1 519 ? -0.538 0.662 -6.018 1.00 94.69 519 ILE A CA 1
ATOM 3823 C C . ILE A 1 519 ? -1.449 1.656 -5.290 1.00 94.69 519 ILE A C 1
ATOM 3825 O O . ILE A 1 519 ? -1.648 2.784 -5.743 1.00 94.69 519 ILE A O 1
ATOM 3829 N N . GLY A 1 520 ? -1.978 1.234 -4.149 1.00 93.50 520 GLY A N 1
ATOM 3830 C CA . GLY A 1 520 ? -2.779 2.076 -3.282 1.00 93.50 520 GLY A CA 1
ATOM 3831 C C . GLY A 1 520 ? -4.219 2.286 -3.754 1.00 93.50 520 GLY A C 1
ATOM 3832 O O . GLY A 1 520 ? -4.637 1.714 -4.769 1.00 93.50 520 GLY A O 1
ATOM 3833 N N . PRO A 1 521 ? -4.989 3.077 -2.994 1.00 94.56 521 PRO A N 1
ATOM 3834 C CA . PRO A 1 521 ? -6.408 3.337 -3.237 1.00 94.56 521 PRO A CA 1
ATOM 3835 C C . PRO A 1 521 ? -6.632 4.139 -4.523 1.00 94.56 521 PRO A C 1
ATOM 3837 O O . PRO A 1 521 ? -5.830 5.004 -4.889 1.00 94.56 521 PRO A O 1
ATOM 3840 N N . HIS A 1 522 ? -7.771 3.926 -5.181 1.00 95.75 522 HIS A N 1
ATOM 3841 C CA . HIS A 1 522 ? -8.209 4.797 -6.274 1.00 95.75 522 HIS A CA 1
ATOM 3842 C C . HIS A 1 522 ? -8.217 6.278 -5.814 1.00 95.75 522 HIS A C 1
ATOM 3844 O O . HIS A 1 522 ? -8.726 6.579 -4.726 1.00 95.75 522 HIS A O 1
ATOM 3850 N N . PRO A 1 523 ? -7.654 7.226 -6.592 1.00 96.00 523 PRO A N 1
ATOM 3851 C CA . PRO A 1 523 ? -7.304 7.125 -8.015 1.00 96.00 523 PRO A CA 1
ATOM 3852 C C . PRO A 1 523 ? -5.825 6.834 -8.314 1.00 96.00 523 PRO A C 1
ATOM 3854 O O . PRO A 1 523 ? -5.412 6.917 -9.469 1.00 96.00 523 PRO A O 1
ATOM 3857 N N . PHE A 1 524 ? -4.999 6.497 -7.320 1.00 97.56 524 PHE A N 1
ATOM 3858 C CA . PHE A 1 524 ? -3.554 6.354 -7.522 1.00 97.56 524 PHE A CA 1
ATOM 3859 C C . PHE A 1 524 ? -3.152 5.328 -8.598 1.00 97.56 524 PHE A C 1
ATOM 3861 O O . PHE A 1 524 ? -2.335 5.685 -9.453 1.00 97.56 524 PHE A O 1
ATOM 3868 N N . PRO A 1 525 ? -3.721 4.102 -8.649 1.00 97.62 525 PRO A N 1
ATOM 3869 C CA . PRO A 1 525 ? -3.402 3.154 -9.716 1.00 97.62 525 PRO A CA 1
ATOM 3870 C C . PRO A 1 525 ? -3.671 3.705 -11.124 1.00 97.62 525 PRO A C 1
ATOM 3872 O O . PRO A 1 525 ? -2.858 3.493 -12.025 1.00 97.62 525 PRO A O 1
ATOM 3875 N N . ASP A 1 526 ? -4.765 4.453 -11.306 1.00 97.00 526 ASP A N 1
ATOM 3876 C CA . ASP A 1 526 ? -5.116 5.082 -12.583 1.00 97.00 526 ASP A CA 1
ATOM 3877 C C . ASP A 1 526 ? -4.152 6.209 -12.950 1.00 97.00 526 ASP A C 1
ATOM 3879 O O . ASP A 1 526 ? -3.642 6.233 -14.070 1.00 97.00 526 ASP A O 1
ATOM 3883 N N . ILE A 1 527 ? -3.871 7.105 -11.999 1.00 98.00 527 ILE A N 1
ATOM 3884 C CA . ILE A 1 527 ? -2.939 8.229 -12.163 1.00 98.00 527 ILE A CA 1
ATOM 3885 C C . ILE A 1 527 ? -1.568 7.719 -12.604 1.00 98.00 527 ILE A C 1
ATOM 3887 O O . ILE A 1 527 ? -1.011 8.164 -13.610 1.00 98.00 527 ILE A O 1
ATOM 3891 N N . VAL A 1 528 ? -1.021 6.761 -11.856 1.00 98.50 528 VAL A N 1
ATOM 3892 C CA . VAL A 1 528 ? 0.333 6.265 -12.098 1.00 98.50 528 VAL A CA 1
ATOM 3893 C C . VAL A 1 528 ? 0.397 5.517 -13.424 1.00 98.50 528 VAL A C 1
ATOM 3895 O O . VAL A 1 528 ? 1.352 5.713 -14.177 1.00 98.50 528 VAL A O 1
ATOM 3898 N N . ARG A 1 529 ? -0.608 4.692 -13.753 1.00 98.12 529 ARG A N 1
ATOM 3899 C CA . ARG A 1 529 ? -0.695 4.046 -15.070 1.00 98.12 529 ARG A CA 1
ATOM 3900 C C . ARG A 1 529 ? -0.711 5.082 -16.184 1.00 98.12 529 ARG A C 1
ATOM 3902 O O . ARG A 1 529 ? 0.070 4.953 -17.124 1.00 98.12 529 ARG A O 1
ATOM 3909 N N . ASP A 1 530 ? -1.581 6.083 -16.103 1.00 98.06 530 ASP A N 1
ATOM 3910 C CA . ASP A 1 530 ? -1.773 7.039 -17.193 1.00 98.06 530 ASP A CA 1
ATOM 3911 C C . ASP A 1 530 ? -0.495 7.863 -17.422 1.00 98.06 530 ASP A C 1
ATOM 3913 O O . ASP A 1 530 ? -0.072 8.010 -18.573 1.00 98.06 530 ASP A O 1
ATOM 3917 N N . PHE A 1 531 ? 0.208 8.272 -16.359 1.00 98.50 531 PHE A N 1
ATOM 3918 C CA . PHE A 1 531 ? 1.505 8.955 -16.472 1.00 98.50 531 PHE A CA 1
ATOM 3919 C C . PHE A 1 531 ? 2.654 8.054 -16.928 1.00 98.50 531 PHE A C 1
ATOM 3921 O O . PHE A 1 531 ? 3.578 8.532 -17.582 1.00 98.50 531 PHE A O 1
ATOM 3928 N N . GLN A 1 532 ? 2.602 6.751 -16.650 1.00 98.62 532 GLN A N 1
ATOM 3929 C CA . GLN A 1 532 ? 3.593 5.795 -17.152 1.00 98.62 532 GLN A CA 1
ATOM 3930 C C . GLN A 1 532 ? 3.261 5.257 -18.553 1.00 98.62 532 GLN A C 1
ATOM 3932 O O . GLN A 1 532 ? 4.147 4.734 -19.227 1.00 98.62 532 GLN A O 1
ATOM 3937 N N . SER A 1 533 ? 2.022 5.418 -19.035 1.00 98.31 533 SER A N 1
ATOM 3938 C CA . SER A 1 533 ? 1.555 4.898 -20.334 1.00 98.31 533 SER A CA 1
ATOM 3939 C C . SER A 1 533 ? 2.341 5.433 -21.532 1.00 98.31 533 SER A C 1
ATOM 3941 O O . SER A 1 533 ? 2.327 4.834 -22.608 1.00 98.31 533 SER A O 1
ATOM 3943 N N . ILE A 1 534 ? 3.048 6.555 -21.352 1.00 97.44 534 ILE A N 1
ATOM 3944 C CA . ILE A 1 534 ? 3.939 7.123 -22.362 1.00 97.44 534 ILE A CA 1
ATOM 3945 C C . ILE A 1 534 ? 5.036 6.135 -22.782 1.00 97.44 534 ILE A C 1
ATOM 3947 O O . ILE A 1 534 ? 5.399 6.100 -23.953 1.00 97.44 534 ILE A O 1
ATOM 3951 N N . ILE A 1 535 ? 5.488 5.263 -21.873 1.00 98.50 535 ILE A N 1
ATOM 3952 C CA . ILE A 1 535 ? 6.497 4.234 -22.155 1.00 98.50 535 ILE A CA 1
ATOM 3953 C C . ILE A 1 535 ? 5.994 3.290 -23.248 1.00 98.50 535 ILE A C 1
ATOM 3955 O O . ILE A 1 535 ? 6.658 3.125 -24.270 1.00 98.50 535 ILE A O 1
ATOM 3959 N N . GLY A 1 536 ? 4.813 2.697 -23.047 1.00 98.12 536 GLY A N 1
ATOM 3960 C CA . GLY A 1 536 ? 4.197 1.776 -23.997 1.00 98.12 536 GLY A CA 1
ATOM 3961 C C . GLY A 1 536 ? 3.792 2.457 -25.302 1.00 98.12 536 GLY A C 1
ATOM 3962 O O . GLY A 1 536 ? 4.007 1.895 -26.372 1.00 98.12 536 GLY A O 1
ATOM 3963 N N . LYS A 1 537 ? 3.269 3.690 -25.239 1.00 96.81 537 LYS A N 1
ATOM 3964 C CA . LYS A 1 537 ? 2.903 4.482 -26.429 1.00 96.81 537 LYS A CA 1
ATOM 3965 C C . LYS A 1 537 ? 4.111 4.746 -27.326 1.00 96.81 537 LYS A C 1
ATOM 3967 O O . LYS A 1 537 ? 4.057 4.471 -28.523 1.00 96.81 537 LYS A O 1
ATOM 3972 N N . GLU A 1 538 ? 5.206 5.235 -26.745 1.00 95.81 538 GLU A N 1
ATOM 3973 C CA . GLU A 1 538 ? 6.453 5.463 -27.475 1.00 95.81 538 GLU A CA 1
ATOM 3974 C C . GLU A 1 538 ? 7.030 4.145 -28.001 1.00 95.81 538 GLU A C 1
ATOM 3976 O O . GLU A 1 538 ? 7.389 4.067 -29.171 1.00 95.81 538 GLU A O 1
ATOM 3981 N N . ALA A 1 539 ? 7.076 3.100 -27.167 1.00 96.50 539 ALA A N 1
ATOM 3982 C CA . ALA A 1 539 ? 7.619 1.805 -27.556 1.00 96.50 539 ALA A CA 1
ATOM 3983 C C . ALA A 1 539 ? 6.848 1.191 -28.733 1.00 96.50 539 ALA A C 1
ATOM 3985 O O . ALA A 1 539 ? 7.461 0.758 -29.704 1.00 96.50 539 ALA A O 1
ATOM 3986 N N . ARG A 1 540 ? 5.510 1.208 -28.700 1.00 96.12 540 ARG A N 1
ATOM 3987 C CA . ARG A 1 540 ? 4.670 0.716 -29.799 1.00 96.12 540 ARG A CA 1
ATOM 3988 C C . ARG A 1 540 ? 4.917 1.497 -31.090 1.00 96.12 540 ARG A C 1
ATOM 3990 O O . ARG A 1 540 ? 5.084 0.890 -32.145 1.00 96.12 540 ARG A O 1
ATOM 3997 N N . ALA A 1 541 ? 4.965 2.829 -31.007 1.00 93.81 541 ALA A N 1
ATOM 3998 C CA . ALA A 1 541 ? 5.240 3.683 -32.161 1.00 93.81 541 ALA A CA 1
ATOM 3999 C C . ALA A 1 541 ? 6.633 3.411 -32.755 1.00 93.81 541 ALA A C 1
ATOM 4001 O O . ALA A 1 541 ? 6.767 3.272 -33.968 1.00 93.81 541 ALA A O 1
ATOM 4002 N N . GLN A 1 542 ? 7.654 3.264 -31.905 1.00 93.19 542 GLN A N 1
ATOM 4003 C CA . GLN A 1 542 ? 9.022 2.931 -32.310 1.00 93.19 542 GLN A CA 1
ATOM 4004 C C . GLN A 1 542 ? 9.105 1.539 -32.948 1.00 93.19 542 GLN A C 1
ATOM 4006 O O . GLN A 1 542 ? 9.719 1.393 -33.997 1.00 93.19 542 GLN A O 1
ATOM 4011 N N . MET A 1 543 ? 8.444 0.529 -32.372 1.00 93.69 543 MET A N 1
ATOM 4012 C CA . MET A 1 543 ? 8.434 -0.844 -32.895 1.00 93.69 543 MET A CA 1
ATOM 4013 C C . MET A 1 543 ? 7.868 -0.935 -34.318 1.00 93.69 543 MET A C 1
ATOM 4015 O O . MET A 1 543 ? 8.401 -1.669 -35.149 1.00 93.69 543 MET A O 1
ATOM 4019 N N . LEU A 1 544 ? 6.816 -0.165 -34.611 1.00 92.38 544 LEU A N 1
ATOM 4020 C CA . LEU A 1 544 ? 6.168 -0.121 -35.925 1.00 92.38 544 LEU A CA 1
ATOM 4021 C C . LEU A 1 544 ? 6.910 0.752 -36.949 1.00 92.38 544 LEU A C 1
ATOM 4023 O O . LEU A 1 544 ? 6.675 0.611 -38.149 1.00 92.38 544 LEU A O 1
ATOM 4027 N N . ASN A 1 545 ? 7.798 1.645 -36.510 1.00 85.69 545 ASN A N 1
ATOM 4028 C CA . ASN A 1 545 ? 8.492 2.567 -37.400 1.00 85.69 545 ASN A CA 1
ATOM 4029 C C . ASN A 1 545 ? 9.683 1.895 -38.110 1.00 85.69 545 ASN A C 1
ATOM 4031 O O . ASN A 1 545 ? 10.715 1.658 -37.491 1.00 85.69 545 ASN A O 1
ATOM 4035 N N . GLN A 1 546 ? 9.550 1.643 -39.419 1.00 69.62 546 GLN A N 1
ATOM 4036 C CA . GLN A 1 546 ? 10.612 1.118 -40.303 1.00 69.62 546 GLN A CA 1
ATOM 4037 C C . GLN A 1 546 ? 11.459 2.201 -40.992 1.00 69.62 546 GLN A C 1
ATOM 4039 O O . GLN A 1 546 ? 12.375 1.862 -41.738 1.00 69.62 546 GLN A O 1
ATOM 4044 N N . GLY A 1 547 ? 11.116 3.486 -40.838 1.00 63.00 547 GLY A N 1
ATOM 4045 C CA . GLY A 1 547 ? 11.701 4.563 -41.643 1.00 63.00 547 GLY A CA 1
ATOM 4046 C C . GLY A 1 547 ? 13.173 4.855 -41.336 1.00 63.00 547 GLY A C 1
ATOM 4047 O O . GLY A 1 547 ? 13.686 4.471 -40.290 1.00 63.00 547 GLY A O 1
ATOM 4048 N N . GLU A 1 548 ? 13.848 5.582 -42.231 1.00 48.16 548 GLU A N 1
ATOM 4049 C CA . GLU A 1 548 ? 15.160 6.180 -41.944 1.00 48.16 548 GLU A CA 1
ATOM 4050 C C . GLU A 1 548 ? 15.044 7.250 -40.845 1.00 48.16 548 GLU A C 1
ATOM 4052 O O . GLU A 1 548 ? 13.965 7.793 -40.594 1.00 48.16 548 GLU A O 1
ATOM 4057 N N . PHE A 1 549 ? 16.164 7.577 -40.193 1.00 46.78 549 PHE A N 1
ATOM 4058 C CA . PHE A 1 549 ? 16.268 8.678 -39.234 1.00 46.78 549 PHE A CA 1
ATOM 4059 C C . PHE A 1 549 ? 16.035 10.002 -39.977 1.00 46.78 549 PHE A C 1
ATOM 4061 O O . PHE A 1 549 ? 16.976 10.685 -40.372 1.00 46.78 549 PHE A O 1
ATOM 4068 N N . ALA A 1 550 ? 14.778 10.353 -40.232 1.00 41.44 550 ALA A N 1
ATOM 4069 C CA . ALA A 1 550 ? 14.431 11.654 -40.763 1.00 41.44 550 ALA A CA 1
ATOM 4070 C C . ALA A 1 550 ? 14.575 12.654 -39.608 1.00 41.44 550 ALA A C 1
ATOM 4072 O O . ALA A 1 550 ? 13.878 12.497 -38.600 1.00 41.44 550 ALA A O 1
ATOM 4073 N N . PRO A 1 551 ? 15.447 13.676 -39.704 1.00 41.09 551 PRO A N 1
ATOM 4074 C CA . PRO A 1 551 ? 15.341 14.831 -38.832 1.00 41.09 551 PRO A CA 1
ATOM 4075 C C . PRO A 1 551 ? 14.013 15.498 -39.183 1.00 41.09 551 PRO A C 1
ATOM 4077 O O . PRO A 1 551 ? 13.909 16.291 -40.118 1.00 41.09 551 PRO A O 1
ATOM 4080 N N . SER A 1 552 ? 12.951 15.091 -38.501 1.00 42.00 552 SER A N 1
ATOM 4081 C CA . SER A 1 552 ? 11.656 15.719 -38.640 1.00 42.00 552 SER A CA 1
ATOM 4082 C C . SER A 1 552 ? 11.774 17.165 -38.141 1.00 42.00 552 SER A C 1
ATOM 4084 O O . SER A 1 552 ? 12.617 17.481 -37.297 1.00 42.00 552 SER A O 1
ATOM 4086 N N . ALA A 1 553 ? 10.987 18.060 -38.744 1.00 46.81 553 ALA A N 1
ATOM 4087 C CA . ALA A 1 553 ? 11.027 19.510 -38.549 1.00 46.81 553 ALA A CA 1
ATOM 4088 C C . ALA A 1 553 ? 11.278 19.936 -3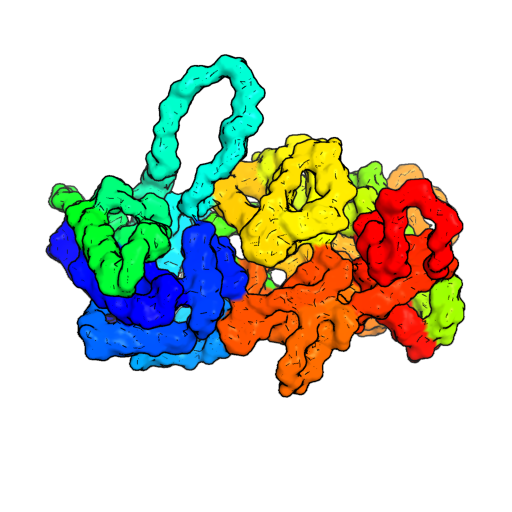7.081 1.00 46.81 553 ALA A C 1
ATOM 4090 O O . ALA A 1 553 ? 10.800 19.251 -36.163 1.00 46.81 553 ALA A O 1
ATOM 4091 N N . PRO A 1 554 ? 11.985 21.063 -36.842 1.00 39.88 554 PRO A N 1
ATOM 4092 C CA . PRO A 1 554 ? 12.349 21.513 -35.498 1.00 39.88 554 PRO A CA 1
ATOM 4093 C C . PRO A 1 554 ? 11.128 21.502 -34.568 1.00 39.88 554 PRO A C 1
ATOM 4095 O O . PRO A 1 554 ? 10.168 22.235 -34.786 1.00 39.88 554 PRO A O 1
ATOM 4098 N N . GLY A 1 555 ? 11.156 20.618 -33.561 1.00 48.75 555 GLY A N 1
ATOM 4099 C CA . GLY A 1 555 ? 10.067 20.416 -32.594 1.00 48.75 555 GLY A CA 1
ATOM 4100 C C . GLY A 1 555 ? 9.456 19.007 -32.548 1.00 48.75 555 GLY A C 1
ATOM 4101 O O . GLY A 1 555 ? 8.728 18.705 -31.602 1.00 48.75 555 GLY A O 1
ATOM 4102 N N . SER A 1 556 ? 9.777 18.129 -33.503 1.00 45.66 556 SER A N 1
ATOM 4103 C CA . SER A 1 556 ? 9.358 16.717 -33.497 1.00 45.66 556 SER A CA 1
ATOM 4104 C C . SER A 1 556 ? 10.525 15.823 -33.066 1.00 45.66 556 SER A C 1
ATOM 4106 O O . SER A 1 556 ? 11.495 15.661 -33.798 1.00 45.66 556 SER A O 1
ATOM 4108 N N . GLY A 1 557 ? 10.475 15.298 -31.838 1.00 47.62 557 GLY A N 1
ATOM 4109 C CA . GLY A 1 557 ? 11.518 14.418 -31.303 1.00 47.62 557 GLY A CA 1
ATOM 4110 C C . GLY A 1 557 ? 11.746 13.219 -32.229 1.00 47.62 557 GLY A C 1
ATOM 4111 O O . GLY A 1 557 ? 10.797 12.502 -32.550 1.00 47.62 557 GLY A O 1
ATOM 4112 N N . GLY A 1 558 ? 12.986 13.032 -32.690 1.00 48.53 558 GLY A N 1
ATOM 4113 C CA . GLY A 1 558 ? 13.343 11.986 -33.650 1.00 48.53 558 GLY A CA 1
ATOM 4114 C C . GLY A 1 558 ? 12.872 10.610 -33.182 1.00 48.53 558 GLY A C 1
ATOM 4115 O O . GLY A 1 558 ? 13.156 10.189 -32.061 1.00 48.53 558 GLY A O 1
ATOM 4116 N N . HIS A 1 559 ? 12.108 9.915 -34.021 1.00 52.53 559 HIS A N 1
ATOM 4117 C CA . HIS A 1 559 ? 11.644 8.567 -33.712 1.00 52.53 559 HIS A CA 1
ATOM 4118 C C . HIS A 1 559 ? 12.785 7.580 -33.975 1.00 52.53 559 HIS A C 1
ATOM 4120 O O . HIS A 1 559 ? 13.382 7.574 -35.049 1.00 52.53 559 HIS A O 1
ATOM 4126 N N . THR A 1 560 ? 13.107 6.746 -32.988 1.00 60.72 560 THR A N 1
ATOM 4127 C CA . THR A 1 560 ? 14.093 5.667 -33.141 1.00 60.72 560 THR A CA 1
ATOM 4128 C C . THR A 1 560 ? 13.561 4.632 -34.136 1.00 60.72 560 THR A C 1
ATOM 4130 O O . THR A 1 560 ? 12.381 4.288 -34.079 1.00 60.72 560 THR A O 1
ATOM 4133 N N . ILE A 1 561 ? 14.416 4.162 -35.049 1.00 69.06 561 ILE A N 1
ATOM 4134 C CA . ILE A 1 561 ? 14.074 3.143 -36.053 1.00 69.06 561 ILE A CA 1
ATOM 4135 C C . ILE A 1 561 ? 13.889 1.794 -35.349 1.00 69.06 561 ILE A C 1
ATOM 4137 O O . ILE A 1 561 ? 14.763 1.372 -34.586 1.00 69.06 561 ILE A O 1
ATOM 4141 N N . GLY A 1 562 ? 12.765 1.129 -35.600 1.00 80.81 562 GLY A N 1
ATOM 4142 C CA . GLY A 1 562 ? 12.437 -0.187 -35.065 1.00 80.81 562 GLY A CA 1
ATOM 4143 C C . GLY A 1 562 ? 12.370 -1.282 -36.137 1.00 80.81 562 GLY A C 1
ATOM 4144 O O . GLY A 1 562 ? 12.656 -1.050 -37.310 1.00 80.81 562 GLY A O 1
ATOM 4145 N N . PRO A 1 563 ? 11.996 -2.508 -35.740 1.00 86.62 563 PRO A N 1
ATOM 4146 C CA . PRO A 1 563 ? 11.924 -3.675 -36.621 1.00 86.62 563 PRO A CA 1
ATOM 4147 C C . PRO A 1 563 ? 10.727 -3.648 -37.580 1.00 86.62 563 PRO A C 1
ATOM 4149 O O . PRO A 1 563 ? 10.634 -4.499 -38.463 1.00 86.62 563 PRO A O 1
ATOM 4152 N N . GLY A 1 564 ? 9.792 -2.713 -37.394 1.00 90.38 564 GLY A N 1
ATOM 4153 C CA . GLY A 1 564 ? 8.666 -2.527 -38.294 1.00 90.38 564 GLY A CA 1
ATOM 4154 C C . GLY A 1 564 ? 7.450 -3.390 -38.074 1.00 90.38 564 GLY A C 1
ATOM 4155 O O . GLY A 1 564 ? 6.620 -3.513 -38.974 1.00 90.38 564 GLY A O 1
ATOM 4156 N N . LYS A 1 565 ? 7.380 -4.028 -36.917 1.00 93.50 565 LYS A N 1
ATOM 4157 C CA . LYS A 1 565 ? 6.314 -4.931 -36.514 1.00 93.50 565 LYS A CA 1
ATOM 4158 C C . LYS A 1 565 ? 6.180 -4.884 -35.000 1.00 93.50 565 LYS A C 1
ATOM 4160 O O . LYS A 1 565 ? 7.092 -4.435 -34.307 1.00 93.50 565 LYS A O 1
ATOM 4165 N N . LEU A 1 566 ? 5.046 -5.347 -34.489 1.00 97.44 566 LEU A N 1
ATOM 4166 C CA . LEU A 1 566 ? 4.865 -5.523 -33.050 1.00 97.44 566 LEU A CA 1
ATOM 4167 C C . LEU A 1 566 ? 5.814 -6.613 -32.512 1.00 97.44 566 LEU A C 1
ATOM 4169 O O . LEU A 1 566 ? 6.207 -7.503 -33.274 1.00 97.44 566 LEU A O 1
ATOM 4173 N N . PRO A 1 567 ? 6.211 -6.539 -31.228 1.00 98.12 567 PRO A N 1
ATOM 4174 C CA . PRO A 1 567 ? 6.959 -7.617 -30.589 1.00 98.12 567 PRO A CA 1
ATOM 4175 C C . PRO A 1 567 ? 6.077 -8.860 -30.417 1.00 98.12 567 PRO A C 1
ATOM 4177 O O . PRO A 1 567 ? 4.869 -8.733 -30.254 1.00 98.12 567 PRO A O 1
ATOM 4180 N N . ASP A 1 568 ? 6.677 -10.047 -30.383 1.00 98.75 568 ASP A N 1
ATOM 4181 C CA . ASP A 1 568 ? 5.974 -11.278 -29.999 1.00 98.75 568 ASP A CA 1
ATOM 4182 C C . ASP A 1 568 ? 5.741 -11.314 -28.476 1.00 98.75 568 ASP A C 1
ATOM 4184 O O . ASP A 1 568 ? 4.710 -11.781 -27.997 1.00 98.75 568 ASP A O 1
ATOM 4188 N N . VAL A 1 569 ? 6.706 -10.797 -27.702 1.00 98.88 569 VAL A N 1
ATOM 4189 C CA . VAL A 1 569 ? 6.674 -10.791 -26.232 1.00 98.88 569 VAL A CA 1
ATOM 4190 C C . VAL A 1 569 ? 7.125 -9.435 -25.693 1.00 98.88 569 VAL A C 1
ATOM 4192 O O . VAL A 1 569 ? 8.167 -8.915 -26.091 1.00 98.88 569 VAL A O 1
ATOM 4195 N N . VAL A 1 570 ? 6.383 -8.882 -24.735 1.00 98.94 570 VAL A N 1
ATOM 4196 C CA . VAL A 1 570 ? 6.761 -7.696 -23.956 1.00 98.94 570 VAL A CA 1
ATOM 4197 C C . VAL A 1 570 ? 7.040 -8.112 -22.517 1.00 98.94 570 VAL A C 1
ATOM 4199 O O . VAL A 1 570 ? 6.206 -8.749 -21.877 1.00 98.94 570 VAL A O 1
ATOM 4202 N N . VAL A 1 571 ? 8.204 -7.730 -21.993 1.00 98.94 571 VAL A N 1
ATOM 4203 C CA . VAL A 1 571 ? 8.689 -8.143 -20.671 1.00 98.94 571 VAL A CA 1
ATOM 4204 C C . VAL A 1 571 ? 9.025 -6.922 -19.820 1.00 98.94 571 VAL A C 1
ATOM 4206 O O . VAL A 1 571 ? 9.712 -6.000 -20.265 1.00 98.94 571 VAL A O 1
ATOM 4209 N N . ALA A 1 572 ? 8.579 -6.918 -18.568 1.00 98.88 572 ALA A N 1
ATOM 4210 C CA . ALA A 1 572 ? 8.913 -5.883 -17.595 1.00 98.88 572 ALA A CA 1
ATOM 4211 C C . ALA A 1 572 ? 8.998 -6.466 -16.179 1.00 98.88 572 ALA A C 1
ATOM 4213 O O . ALA A 1 572 ? 8.292 -7.418 -15.855 1.00 98.88 572 ALA A O 1
ATOM 4214 N N . CYS A 1 573 ? 9.848 -5.901 -15.318 1.00 98.56 573 CYS A N 1
ATOM 4215 C CA . CYS A 1 573 ? 9.919 -6.333 -13.922 1.00 98.56 573 CYS A CA 1
ATOM 4216 C C . CYS A 1 573 ? 8.733 -5.779 -13.114 1.00 98.56 573 CYS A C 1
ATOM 4218 O O . CYS A 1 573 ? 8.265 -4.664 -13.365 1.00 98.56 573 CYS A O 1
ATOM 4220 N N . VAL A 1 574 ? 8.270 -6.518 -12.109 1.00 98.50 574 VAL A N 1
ATOM 4221 C CA . VAL A 1 574 ? 7.081 -6.184 -11.316 1.00 98.50 574 VAL A CA 1
ATOM 4222 C C . VAL A 1 574 ? 7.434 -6.208 -9.832 1.00 98.50 574 VAL A C 1
ATOM 4224 O O . VAL A 1 574 ? 7.615 -7.263 -9.245 1.00 98.50 574 VAL A O 1
ATOM 4227 N N . GLY A 1 575 ? 7.569 -5.012 -9.251 1.00 93.56 575 GLY A N 1
ATOM 4228 C CA . GLY A 1 575 ? 7.403 -4.784 -7.811 1.00 93.56 575 GLY A CA 1
ATOM 4229 C C . GLY A 1 575 ? 5.967 -4.317 -7.587 1.00 93.56 575 GLY A C 1
ATOM 4230 O O . GLY A 1 575 ? 5.019 -5.021 -7.905 1.00 93.56 575 GLY A O 1
ATOM 4231 N N . GLY A 1 576 ? 5.771 -3.039 -7.253 1.00 93.12 576 GLY A N 1
ATOM 4232 C CA . GLY A 1 576 ? 4.427 -2.439 -7.286 1.00 93.12 576 GLY A CA 1
ATOM 4233 C C . GLY A 1 576 ? 3.817 -2.261 -8.696 1.00 93.12 576 GLY A C 1
ATOM 4234 O O . GLY A 1 576 ? 2.646 -1.910 -8.806 1.00 93.12 576 GLY A O 1
ATOM 4235 N N . GLY A 1 577 ? 4.588 -2.436 -9.780 1.00 96.94 577 GLY A N 1
ATOM 4236 C CA . GLY A 1 577 ? 4.061 -2.549 -11.154 1.00 96.94 577 GLY A CA 1
ATOM 4237 C C . GLY A 1 577 ? 4.053 -1.304 -12.059 1.00 96.94 577 GLY A C 1
ATOM 4238 O O . GLY A 1 577 ? 3.691 -1.412 -13.226 1.00 96.94 577 GLY A O 1
ATOM 4239 N N . SER A 1 578 ? 4.495 -0.121 -11.612 1.00 98.31 578 SER A N 1
ATOM 4240 C CA . SER A 1 578 ? 4.371 1.115 -12.422 1.00 98.31 578 SER A CA 1
ATOM 4241 C C . SER A 1 578 ? 5.038 1.068 -13.806 1.00 98.31 578 SER A C 1
ATOM 4243 O O . SER A 1 578 ? 4.462 1.538 -14.784 1.00 98.31 578 SER A O 1
ATOM 4245 N N . ASN A 1 579 ? 6.253 0.517 -13.905 1.00 98.62 579 ASN A N 1
ATOM 4246 C CA . ASN A 1 579 ? 6.964 0.417 -15.186 1.00 98.62 579 ASN A CA 1
ATOM 4247 C C . ASN A 1 579 ? 6.305 -0.609 -16.120 1.00 98.62 579 ASN A C 1
ATOM 4249 O O . ASN A 1 579 ? 6.211 -0.376 -17.324 1.00 98.62 579 ASN A O 1
ATOM 4253 N N . ALA A 1 580 ? 5.848 -1.729 -15.554 1.00 98.81 580 ALA A N 1
ATOM 4254 C CA . ALA A 1 580 ? 5.256 -2.822 -16.300 1.00 98.81 580 ALA A CA 1
ATOM 4255 C C . ALA A 1 580 ? 3.901 -2.405 -16.856 1.00 98.81 580 ALA A C 1
ATOM 4257 O O . ALA A 1 580 ? 3.688 -2.527 -18.056 1.00 98.81 580 ALA A O 1
ATOM 4258 N N . ILE A 1 581 ? 3.025 -1.815 -16.036 1.00 98.75 581 ILE A N 1
ATOM 4259 C CA . ILE A 1 581 ? 1.726 -1.351 -16.524 1.00 98.75 581 ILE A CA 1
ATOM 4260 C C . ILE A 1 581 ? 1.859 -0.202 -17.532 1.00 98.75 581 ILE A C 1
ATOM 4262 O O . ILE A 1 581 ? 1.125 -0.171 -18.516 1.00 98.75 581 ILE A O 1
ATOM 4266 N N . GLY A 1 582 ? 2.839 0.693 -17.349 1.00 98.62 582 GLY A N 1
ATOM 4267 C CA . GLY A 1 582 ? 3.140 1.757 -18.309 1.00 98.62 582 GLY A CA 1
ATOM 4268 C C . GLY A 1 582 ? 3.606 1.234 -19.668 1.00 98.62 582 GLY A C 1
ATOM 4269 O O . GLY A 1 582 ? 3.204 1.758 -20.705 1.00 98.62 582 GLY A O 1
ATOM 4270 N N . MET A 1 583 ? 4.415 0.171 -19.667 1.00 98.69 583 MET A N 1
ATOM 4271 C CA . MET A 1 583 ? 4.824 -0.537 -20.879 1.00 98.69 583 MET A CA 1
ATOM 4272 C C . MET A 1 583 ? 3.649 -1.304 -21.508 1.00 98.69 583 MET A C 1
ATOM 4274 O O . MET A 1 583 ? 3.353 -1.129 -22.689 1.00 98.69 583 MET A O 1
ATOM 4278 N N . PHE A 1 584 ? 2.947 -2.123 -20.721 1.00 98.75 584 PHE A N 1
ATOM 4279 C CA . PHE A 1 584 ? 1.849 -2.975 -21.185 1.00 98.75 584 PHE A CA 1
ATOM 4280 C C . PHE A 1 584 ? 0.692 -2.174 -21.768 1.00 98.75 584 PHE A C 1
ATOM 4282 O O . PHE A 1 584 ? 0.074 -2.645 -22.715 1.00 98.75 584 PHE A O 1
ATOM 4289 N N . ALA A 1 585 ? 0.433 -0.959 -21.274 1.00 97.69 585 ALA A N 1
ATOM 4290 C CA . ALA A 1 585 ? -0.620 -0.084 -21.788 1.00 97.69 585 ALA A CA 1
ATOM 4291 C C . ALA A 1 585 ? -0.544 0.143 -23.311 1.00 97.69 585 ALA A C 1
ATOM 4293 O O . ALA A 1 585 ? -1.575 0.361 -23.938 1.00 97.69 585 ALA A O 1
ATOM 4294 N N . GLY A 1 586 ? 0.650 0.060 -23.914 1.00 97.31 586 GLY A N 1
ATOM 4295 C CA . GLY A 1 586 ? 0.823 0.152 -25.367 1.00 97.31 586 GLY A CA 1
ATOM 4296 C C . GLY A 1 586 ? 0.372 -1.086 -26.151 1.00 97.31 586 GLY A C 1
ATOM 4297 O O . GLY A 1 586 ? 0.213 -0.994 -27.360 1.00 97.31 586 GLY A O 1
ATOM 4298 N N . PHE A 1 587 ? 0.167 -2.226 -25.491 1.00 98.50 587 PHE A N 1
ATOM 4299 C CA . PHE A 1 587 ? -0.012 -3.534 -26.131 1.00 98.50 587 PHE A CA 1
ATOM 4300 C C . PHE A 1 587 ? -1.209 -4.329 -25.577 1.00 98.50 587 PHE A C 1
ATOM 4302 O O . PHE A 1 587 ? -1.428 -5.469 -25.978 1.00 98.50 587 PHE A O 1
ATOM 4309 N N . LEU A 1 588 ? -1.999 -3.767 -24.651 1.00 96.69 588 LEU A N 1
ATOM 4310 C CA . LEU A 1 588 ? -3.120 -4.471 -24.005 1.00 96.69 588 LEU A CA 1
ATOM 4311 C C . LEU A 1 588 ? -4.134 -5.043 -25.008 1.00 96.69 588 LEU A C 1
ATOM 4313 O O . LEU A 1 588 ? -4.572 -6.178 -24.830 1.00 96.69 588 LEU A O 1
ATOM 4317 N N . GLU A 1 589 ? -4.440 -4.307 -26.076 1.00 96.81 589 GLU A N 1
ATOM 4318 C CA . GLU A 1 589 ? -5.401 -4.725 -27.109 1.00 96.81 589 GLU A CA 1
ATOM 4319 C C . GLU A 1 589 ? -4.801 -5.685 -28.153 1.00 96.81 589 GLU A C 1
ATOM 4321 O O . GLU A 1 589 ? -5.531 -6.392 -28.850 1.00 96.81 589 GLU A O 1
ATOM 4326 N N . ASP A 1 590 ? -3.471 -5.752 -28.251 1.00 98.00 590 ASP A N 1
ATOM 4327 C CA . ASP A 1 590 ? -2.766 -6.595 -29.213 1.00 98.00 590 ASP A CA 1
ATOM 4328 C C . ASP A 1 590 ? -2.665 -8.034 -28.652 1.00 98.00 590 ASP A C 1
ATOM 4330 O O . ASP A 1 590 ? -1.690 -8.403 -27.999 1.00 98.00 590 ASP A O 1
ATOM 4334 N N . LYS A 1 591 ? -3.711 -8.851 -28.856 1.00 95.56 591 LYS A N 1
ATOM 4335 C CA . LYS A 1 591 ? -3.854 -10.198 -28.249 1.00 95.56 591 LYS A CA 1
ATOM 4336 C C . LYS A 1 591 ? -2.745 -11.190 -28.609 1.00 95.56 591 LYS A C 1
ATOM 4338 O O . LYS A 1 591 ? -2.477 -12.091 -27.819 1.00 95.56 591 LYS A O 1
ATOM 4343 N N . ASP A 1 592 ? -2.112 -11.006 -29.763 1.00 97.19 592 ASP A N 1
ATOM 4344 C CA . ASP A 1 592 ? -0.990 -11.834 -30.215 1.00 97.19 592 ASP A CA 1
ATOM 4345 C C . ASP A 1 592 ? 0.335 -11.460 -29.525 1.00 97.19 592 ASP A C 1
ATOM 4347 O O . ASP A 1 592 ? 1.311 -12.199 -29.626 1.00 97.19 592 ASP A O 1
ATOM 4351 N N . VAL A 1 593 ? 0.374 -10.333 -28.801 1.00 98.69 593 VAL A N 1
ATOM 4352 C CA . VAL A 1 593 ? 1.530 -9.903 -28.008 1.00 98.69 593 VAL A CA 1
ATOM 4353 C C . VAL A 1 593 ? 1.412 -10.469 -26.593 1.00 98.69 593 VAL A C 1
ATOM 4355 O O . VAL A 1 593 ? 0.539 -10.071 -25.804 1.00 98.69 593 VAL A O 1
ATOM 4358 N N . GLU A 1 594 ? 2.321 -11.379 -26.241 1.00 98.75 594 GLU A N 1
ATOM 4359 C CA . GLU A 1 594 ? 2.418 -11.906 -24.879 1.00 98.75 594 GLU A CA 1
ATOM 4360 C C . GLU A 1 594 ? 2.932 -10.818 -23.921 1.00 98.75 594 GLU A C 1
ATOM 4362 O O . GLU A 1 594 ? 3.935 -10.158 -24.193 1.00 98.75 594 GLU A O 1
ATOM 4367 N N . LEU A 1 595 ? 2.268 -10.640 -22.774 1.00 98.88 595 LEU A N 1
ATOM 4368 C CA . LEU A 1 595 ? 2.684 -9.694 -21.732 1.00 98.88 595 LEU A CA 1
ATOM 4369 C C . LEU A 1 595 ? 3.214 -10.465 -20.527 1.00 98.88 595 LEU A C 1
ATOM 4371 O O . LEU A 1 595 ? 2.461 -11.217 -19.903 1.00 98.88 595 LEU A O 1
ATOM 4375 N N . ILE A 1 596 ? 4.492 -10.270 -20.201 1.00 98.94 596 ILE A N 1
ATOM 4376 C CA . ILE A 1 596 ? 5.180 -10.986 -19.126 1.00 98.94 596 ILE A CA 1
ATOM 4377 C C . ILE A 1 596 ? 5.672 -10.017 -18.051 1.00 98.94 596 ILE A C 1
ATOM 4379 O O . ILE A 1 596 ? 6.531 -9.165 -18.297 1.00 98.94 596 ILE A O 1
ATOM 4383 N N . GLY A 1 597 ? 5.143 -10.169 -16.839 1.00 98.81 597 GLY A N 1
ATOM 4384 C CA . GLY A 1 597 ? 5.658 -9.527 -15.634 1.00 98.81 597 GLY A CA 1
ATOM 4385 C C . GLY A 1 597 ? 6.661 -10.429 -14.916 1.00 98.81 597 GLY A C 1
ATOM 4386 O O . GLY A 1 597 ? 6.372 -11.603 -14.705 1.00 98.81 597 GLY A O 1
ATOM 4387 N N . VAL A 1 598 ? 7.825 -9.900 -14.533 1.00 98.88 598 VAL A N 1
ATOM 4388 C CA . VAL A 1 598 ? 8.864 -10.665 -13.818 1.00 98.88 598 VAL A CA 1
ATOM 4389 C C . VAL A 1 598 ? 9.046 -10.141 -12.397 1.00 98.88 598 VAL A C 1
ATOM 4391 O O . VAL A 1 598 ? 9.530 -9.027 -12.200 1.00 98.88 598 VAL A O 1
ATOM 4394 N N . GLU A 1 599 ? 8.665 -10.944 -11.416 1.00 98.56 599 GLU A N 1
ATOM 4395 C CA . GLU A 1 599 ? 8.757 -10.648 -9.987 1.00 98.56 599 GLU A CA 1
ATOM 4396 C C . GLU A 1 599 ? 10.092 -11.123 -9.388 1.00 98.56 599 GLU A C 1
ATOM 4398 O O . GLU A 1 599 ? 10.830 -11.912 -9.991 1.00 98.56 599 GLU A O 1
ATOM 4403 N N . ALA A 1 600 ? 10.412 -10.657 -8.180 1.00 97.25 600 ALA A N 1
ATOM 4404 C CA . ALA A 1 600 ? 11.615 -11.090 -7.477 1.00 97.25 600 ALA A CA 1
ATOM 4405 C C . ALA A 1 600 ? 11.376 -12.397 -6.708 1.00 97.25 600 ALA A C 1
ATOM 4407 O O . ALA A 1 600 ? 10.619 -12.449 -5.741 1.00 97.25 600 ALA A O 1
ATOM 4408 N N . GLY A 1 601 ? 12.079 -13.454 -7.104 1.00 96.38 601 GLY A N 1
ATOM 4409 C CA . GLY A 1 601 ? 12.067 -14.757 -6.438 1.00 96.38 601 GLY A CA 1
ATOM 4410 C C . GLY A 1 601 ? 12.916 -14.816 -5.164 1.00 96.38 601 GLY A C 1
ATOM 4411 O O . GLY A 1 601 ? 12.956 -15.857 -4.519 1.00 96.38 601 GLY A O 1
ATOM 4412 N N . GLY A 1 602 ? 13.616 -13.739 -4.795 1.00 94.75 602 GLY A N 1
ATOM 4413 C CA . GLY A 1 602 ? 14.574 -13.757 -3.688 1.00 94.75 602 GLY A CA 1
ATOM 4414 C C . GLY A 1 602 ? 15.700 -14.766 -3.931 1.00 94.75 602 GLY A C 1
ATOM 4415 O O . GLY A 1 602 ? 16.066 -15.051 -5.075 1.00 94.75 602 GLY A O 1
ATOM 4416 N N . ALA A 1 603 ? 16.236 -15.348 -2.860 1.00 91.44 603 ALA A N 1
ATOM 4417 C CA . ALA A 1 603 ? 17.403 -16.221 -2.959 1.00 91.44 603 ALA A CA 1
ATOM 4418 C C . ALA A 1 603 ? 17.121 -17.541 -3.704 1.00 91.44 603 ALA A C 1
ATOM 4420 O O . ALA A 1 603 ? 17.975 -18.011 -4.456 1.00 91.44 603 ALA A O 1
ATOM 4421 N N . ALA A 1 604 ? 15.941 -18.134 -3.495 1.00 89.75 604 ALA A N 1
ATOM 4422 C CA . ALA A 1 604 ? 15.638 -19.506 -3.919 1.00 89.75 604 ALA A CA 1
ATOM 4423 C C . ALA A 1 604 ? 14.318 -19.670 -4.699 1.00 89.75 604 ALA A C 1
ATOM 4425 O O . ALA A 1 604 ? 14.013 -20.777 -5.134 1.00 89.75 604 ALA A O 1
ATOM 4426 N N . GLY A 1 605 ? 13.564 -18.591 -4.925 1.00 90.81 605 GLY A N 1
ATOM 4427 C CA . GLY A 1 605 ? 12.215 -18.650 -5.492 1.00 90.81 605 GLY A CA 1
ATOM 4428 C C . GLY A 1 605 ? 11.128 -18.826 -4.423 1.00 90.81 605 GLY A C 1
ATOM 4429 O O . GLY A 1 605 ? 11.437 -19.057 -3.250 1.00 90.81 605 GLY A O 1
ATOM 4430 N N . PRO A 1 606 ? 9.847 -18.694 -4.813 1.00 89.38 606 PRO A N 1
ATOM 4431 C CA . PRO A 1 606 ? 8.734 -19.025 -3.942 1.00 89.38 606 PRO A CA 1
ATOM 4432 C C . PRO A 1 606 ? 8.694 -20.522 -3.610 1.00 89.38 606 PRO A C 1
ATOM 4434 O O . PRO A 1 606 ? 9.010 -21.346 -4.475 1.00 89.38 606 PRO A O 1
ATOM 4437 N N . PRO A 1 607 ? 8.298 -20.883 -2.375 1.00 82.00 607 PRO A N 1
ATOM 4438 C CA . PRO A 1 607 ? 8.135 -22.272 -1.980 1.00 82.00 607 PRO A CA 1
ATOM 4439 C C . PRO A 1 607 ? 7.091 -22.968 -2.859 1.00 82.00 607 PRO A C 1
ATOM 4441 O O . PRO A 1 607 ? 6.128 -22.352 -3.320 1.00 82.00 607 PRO A O 1
ATOM 4444 N N . ALA A 1 608 ? 7.267 -24.274 -3.079 1.00 77.06 608 ALA A N 1
ATOM 4445 C CA . ALA A 1 608 ? 6.259 -25.068 -3.772 1.00 77.06 608 ALA A CA 1
ATOM 4446 C C . ALA A 1 608 ? 4.931 -25.019 -3.002 1.00 77.06 608 ALA A C 1
ATOM 4448 O O . ALA A 1 608 ? 4.922 -25.005 -1.765 1.00 77.06 608 ALA A O 1
ATOM 4449 N N . GLU A 1 609 ? 3.817 -25.018 -3.734 1.00 68.31 609 GLU A N 1
ATOM 4450 C CA . GLU A 1 609 ? 2.479 -24.994 -3.148 1.00 68.31 609 GLU A CA 1
ATOM 4451 C C . GLU A 1 609 ? 2.312 -26.151 -2.145 1.00 68.31 609 GLU A C 1
ATOM 4453 O O . GLU A 1 609 ? 2.586 -27.311 -2.455 1.00 68.31 609 GLU A O 1
ATOM 4458 N N . GLY A 1 610 ? 1.918 -25.824 -0.910 1.00 62.34 610 GLY A N 1
ATOM 4459 C CA . GLY A 1 610 ? 1.773 -26.794 0.182 1.00 62.34 610 GLY A CA 1
ATOM 4460 C C . GLY A 1 610 ? 3.066 -27.175 0.918 1.00 62.34 610 GLY A C 1
ATOM 4461 O O . GLY A 1 610 ? 3.019 -28.034 1.798 1.00 62.34 610 GLY A O 1
ATOM 4462 N N . SER A 1 611 ? 4.213 -26.563 0.601 1.00 65.12 611 SER A N 1
ATOM 4463 C CA . SER A 1 611 ? 5.451 -26.771 1.363 1.00 65.12 611 SER A CA 1
ATOM 4464 C C . SER A 1 611 ? 5.519 -25.891 2.621 1.00 65.12 611 SER A C 1
ATOM 4466 O O . SER A 1 611 ? 4.989 -24.784 2.664 1.00 65.12 611 SER A O 1
ATOM 4468 N N . ASN A 1 612 ? 6.198 -26.390 3.660 1.00 61.28 612 ASN A N 1
ATOM 4469 C CA . ASN A 1 612 ? 6.439 -25.661 4.915 1.00 61.28 612 ASN A CA 1
ATOM 4470 C C . ASN A 1 612 ? 7.736 -24.824 4.876 1.00 61.28 612 ASN A C 1
ATOM 4472 O O . ASN A 1 612 ? 8.177 -24.317 5.912 1.00 61.28 612 ASN A O 1
ATOM 4476 N N . GLU A 1 613 ? 8.396 -24.734 3.718 1.00 62.62 613 GLU A N 1
ATOM 4477 C CA . GLU A 1 613 ? 9.644 -23.988 3.572 1.00 62.62 613 GLU A CA 1
ATOM 4478 C C . GLU A 1 613 ? 9.377 -22.482 3.593 1.00 62.62 613 GLU A C 1
ATOM 4480 O O . GLU A 1 613 ? 8.580 -21.954 2.824 1.00 62.62 613 GLU A O 1
ATOM 4485 N N . LYS A 1 614 ? 10.080 -21.770 4.476 1.00 64.81 614 LYS A N 1
ATOM 4486 C CA . LYS A 1 614 ? 10.015 -20.309 4.575 1.00 64.81 614 LYS A CA 1
ATOM 4487 C C . LYS A 1 614 ? 11.128 -19.686 3.738 1.00 64.81 614 LYS A C 1
ATOM 4489 O O . LYS A 1 614 ? 12.132 -19.227 4.282 1.00 64.81 614 LYS A O 1
ATOM 4494 N N . ALA A 1 615 ? 10.978 -19.701 2.417 1.00 75.31 615 ALA A N 1
ATOM 4495 C CA . ALA A 1 615 ? 11.837 -18.915 1.538 1.00 75.31 615 ALA A CA 1
ATOM 4496 C C . ALA A 1 615 ? 11.282 -17.488 1.450 1.00 75.31 615 ALA A C 1
ATOM 4498 O O . ALA A 1 615 ? 10.138 -17.294 1.051 1.00 75.31 615 ALA A O 1
ATOM 4499 N N . LYS A 1 616 ? 12.075 -16.480 1.829 1.00 85.88 616 LYS A N 1
ATOM 4500 C CA . LYS A 1 616 ? 11.671 -15.082 1.634 1.00 85.88 616 LYS A CA 1
ATOM 4501 C C . LYS A 1 616 ? 11.847 -14.699 0.162 1.00 85.88 616 LYS A C 1
ATOM 4503 O O . LYS A 1 616 ? 12.931 -14.868 -0.398 1.00 85.88 616 LYS A O 1
ATOM 4508 N N . HIS A 1 617 ? 10.794 -14.156 -0.434 1.00 93.62 617 HIS A N 1
ATOM 4509 C CA . HIS A 1 617 ? 10.746 -13.673 -1.814 1.00 93.62 617 HIS A CA 1
ATOM 4510 C C . HIS A 1 617 ? 9.775 -12.491 -1.923 1.00 93.62 617 HIS A C 1
ATOM 4512 O O . HIS A 1 617 ? 9.138 -12.117 -0.942 1.00 93.62 617 HIS A O 1
ATOM 4518 N N . SER A 1 618 ? 9.634 -11.927 -3.125 1.00 94.62 618 SER A N 1
ATOM 4519 C CA . SER A 1 618 ? 8.639 -10.890 -3.456 1.00 94.62 618 SER A CA 1
ATOM 4520 C C . SER A 1 618 ? 7.831 -11.250 -4.718 1.00 94.62 618 SER A C 1
ATOM 4522 O O . SER A 1 618 ? 7.389 -10.386 -5.468 1.00 94.62 618 SER A O 1
ATOM 4524 N N . ALA A 1 619 ? 7.681 -12.553 -4.992 1.00 96.12 619 ALA A N 1
ATOM 4525 C CA . ALA A 1 619 ? 6.890 -13.109 -6.093 1.00 96.12 619 ALA A CA 1
ATOM 4526 C C . ALA A 1 619 ? 5.375 -13.133 -5.786 1.00 96.12 619 ALA A C 1
ATOM 4528 O O . ALA A 1 619 ? 4.765 -14.191 -5.618 1.00 96.12 619 ALA A O 1
ATOM 4529 N N . THR A 1 620 ? 4.788 -11.945 -5.651 1.00 96.12 620 THR A N 1
ATOM 4530 C CA . THR A 1 620 ? 3.432 -11.714 -5.134 1.00 96.12 620 THR A CA 1
ATOM 4531 C C . THR A 1 620 ? 2.311 -12.331 -5.973 1.00 96.12 620 THR A C 1
ATOM 4533 O O . THR A 1 620 ? 1.416 -12.972 -5.433 1.00 96.12 620 THR A O 1
ATOM 4536 N N . LEU A 1 621 ? 2.326 -12.169 -7.291 1.00 97.38 621 LEU A N 1
ATOM 4537 C CA . LEU A 1 621 ? 1.331 -12.746 -8.199 1.00 97.38 621 LEU A CA 1
ATOM 4538 C C . LEU A 1 621 ? 1.568 -14.234 -8.448 1.00 97.38 621 LEU A C 1
ATOM 4540 O O . LEU A 1 621 ? 0.636 -14.941 -8.834 1.00 97.38 621 LEU A O 1
ATOM 4544 N N . SER A 1 622 ? 2.799 -14.696 -8.229 1.00 94.62 622 SER A N 1
ATOM 4545 C CA . SER A 1 622 ? 3.183 -16.098 -8.378 1.00 94.62 622 SER A CA 1
ATOM 4546 C C . SER A 1 622 ? 2.780 -16.963 -7.177 1.00 94.62 622 SER A C 1
ATOM 4548 O O . SER A 1 622 ? 2.463 -18.132 -7.373 1.00 94.62 622 SER A O 1
ATOM 4550 N N . ALA A 1 623 ? 2.800 -16.416 -5.955 1.00 93.56 623 ALA A N 1
ATOM 4551 C CA . ALA A 1 623 ? 2.608 -17.189 -4.717 1.00 93.56 623 ALA A CA 1
ATOM 4552 C C . ALA A 1 623 ? 1.664 -16.549 -3.681 1.00 93.56 623 ALA A C 1
ATOM 4554 O O . ALA A 1 623 ? 1.324 -17.181 -2.684 1.00 93.56 623 ALA A O 1
ATOM 4555 N N . GLY A 1 624 ? 1.248 -15.299 -3.882 1.00 94.56 624 GLY A N 1
ATOM 4556 C CA . GLY A 1 624 ? 0.370 -14.587 -2.960 1.00 94.56 624 GLY A CA 1
ATOM 4557 C C . GLY A 1 624 ? -1.106 -14.937 -3.117 1.00 94.56 624 GLY A C 1
ATOM 4558 O O . GLY A 1 624 ? -1.527 -15.668 -4.016 1.00 94.56 624 GLY A O 1
ATOM 4559 N N . THR A 1 625 ? -1.919 -14.345 -2.248 1.00 95.94 625 THR A N 1
ATOM 4560 C CA . THR A 1 625 ? -3.377 -14.508 -2.234 1.00 95.94 625 THR A CA 1
ATOM 4561 C C . THR A 1 625 ? -4.085 -13.150 -2.207 1.00 95.94 625 THR A C 1
ATOM 4563 O O . THR A 1 625 ? -3.496 -12.164 -1.754 1.00 95.94 625 THR A O 1
ATOM 4566 N N . PRO A 1 626 ? -5.338 -13.052 -2.694 1.00 97.06 626 PRO A N 1
ATOM 4567 C CA . PRO A 1 626 ? -6.103 -11.811 -2.631 1.00 97.06 626 PRO A CA 1
ATOM 4568 C C . PRO A 1 626 ? -6.343 -11.313 -1.199 1.00 97.06 626 PRO A C 1
ATOM 4570 O O . PRO A 1 626 ? -6.718 -12.082 -0.317 1.00 97.06 626 PRO A O 1
ATOM 4573 N N . GLY A 1 627 ? -6.220 -10.008 -0.988 1.00 96.44 627 GLY A N 1
ATOM 4574 C CA . GLY A 1 627 ? -6.567 -9.315 0.254 1.00 96.44 627 GLY A CA 1
ATOM 4575 C C . GLY A 1 627 ? -6.343 -7.811 0.111 1.00 96.44 627 GLY A C 1
ATOM 4576 O O . GLY A 1 627 ? -6.259 -7.302 -1.005 1.00 96.44 627 GLY A O 1
ATOM 4577 N N . VAL A 1 628 ? -6.271 -7.096 1.226 1.00 95.75 628 VAL A N 1
ATOM 4578 C CA . VAL A 1 628 ? -6.115 -5.642 1.303 1.00 95.75 628 VAL A CA 1
ATOM 4579 C C . VAL A 1 628 ? -4.712 -5.278 1.769 1.00 95.75 628 VAL A C 1
ATOM 4581 O O . VAL A 1 628 ? -4.216 -5.805 2.761 1.00 95.75 628 VAL A O 1
ATOM 4584 N N . LEU A 1 629 ? -4.065 -4.352 1.067 1.00 93.25 629 LEU A N 1
ATOM 4585 C CA . LEU A 1 629 ? -2.804 -3.765 1.510 1.00 93.25 629 LEU A CA 1
ATOM 4586 C C . LEU A 1 629 ? -2.685 -2.332 0.998 1.00 93.25 629 LEU A C 1
ATOM 4588 O O . LEU A 1 629 ? -2.984 -2.049 -0.163 1.00 93.25 629 LEU A O 1
ATOM 4592 N N . HIS A 1 630 ? -2.221 -1.426 1.861 1.00 91.69 630 HIS A N 1
ATOM 4593 C CA . HIS A 1 630 ? -1.938 -0.029 1.515 1.00 91.69 630 HIS A CA 1
ATOM 4594 C C . HIS A 1 630 ? -3.093 0.689 0.792 1.00 91.69 630 HIS A C 1
ATOM 4596 O O . HIS A 1 630 ? -2.859 1.559 -0.044 1.00 91.69 630 HIS A O 1
ATOM 4602 N N . GLY A 1 631 ? -4.346 0.343 1.095 1.00 92.31 631 GLY A N 1
ATOM 4603 C CA . GLY A 1 631 ? -5.516 1.042 0.569 1.00 92.31 631 GLY A CA 1
ATOM 4604 C C . GLY A 1 631 ? -6.220 0.422 -0.637 1.00 92.31 631 GLY A C 1
ATOM 4605 O O . GLY A 1 631 ? -7.190 1.008 -1.116 1.00 92.31 631 GLY A O 1
ATOM 4606 N N . ASN A 1 632 ? -5.796 -0.738 -1.141 1.00 94.06 632 ASN A N 1
ATOM 4607 C CA . ASN A 1 632 ? -6.529 -1.440 -2.198 1.00 94.06 632 ASN A CA 1
ATOM 4608 C C . ASN A 1 632 ? -6.662 -2.942 -1.952 1.00 94.06 632 ASN A C 1
ATOM 4610 O O . ASN A 1 632 ? -5.882 -3.530 -1.207 1.00 94.06 632 ASN A O 1
ATOM 4614 N N . ARG A 1 633 ? -7.641 -3.558 -2.623 1.00 96.06 633 ARG A N 1
ATOM 4615 C CA . ARG A 1 633 ? -7.729 -5.012 -2.765 1.00 96.06 633 ARG A CA 1
ATOM 4616 C C . ARG A 1 633 ? -6.841 -5.464 -3.921 1.00 96.06 633 ARG A C 1
ATOM 4618 O O . ARG A 1 633 ? -7.024 -5.010 -5.051 1.00 96.06 633 ARG A O 1
ATOM 4625 N N . THR A 1 634 ? -5.897 -6.359 -3.657 1.00 97.62 634 THR A N 1
ATOM 4626 C CA . THR A 1 634 ? -4.904 -6.856 -4.622 1.00 97.62 634 THR A CA 1
ATOM 4627 C C . THR A 1 634 ? -4.387 -8.241 -4.214 1.00 97.62 634 THR A C 1
ATOM 4629 O O . THR A 1 634 ? -4.844 -8.803 -3.222 1.00 97.62 634 THR A O 1
ATOM 4632 N N . TYR A 1 635 ? -3.462 -8.818 -4.981 1.00 98.00 635 TYR A N 1
ATOM 4633 C CA . TYR A 1 635 ? -2.665 -9.959 -4.524 1.00 98.00 635 TYR A CA 1
ATOM 4634 C C . TYR A 1 635 ? -1.570 -9.484 -3.570 1.00 98.00 635 TYR A C 1
ATOM 4636 O O . TYR A 1 635 ? -0.886 -8.500 -3.858 1.00 98.00 635 TYR A O 1
ATOM 4644 N N . LEU A 1 636 ? -1.378 -10.201 -2.465 1.00 96.31 636 LEU A N 1
ATOM 4645 C CA . LEU A 1 636 ? -0.291 -9.947 -1.529 1.00 96.31 636 LEU A CA 1
ATOM 4646 C C . LEU A 1 636 ? 0.265 -11.234 -0.906 1.00 96.31 636 LEU A C 1
ATOM 4648 O O . LEU A 1 636 ? -0.395 -12.275 -0.887 1.00 96.31 636 LEU A O 1
ATOM 4652 N N . LEU A 1 637 ? 1.480 -11.142 -0.375 1.00 94.69 637 LEU A N 1
ATOM 4653 C CA . LEU A 1 637 ? 2.093 -12.171 0.460 1.00 94.69 637 LEU A CA 1
ATOM 4654 C C . LEU A 1 637 ? 1.587 -12.016 1.897 1.00 94.69 637 LEU A C 1
ATOM 4656 O O . LEU A 1 637 ? 1.857 -11.021 2.575 1.00 94.69 637 LEU A O 1
ATOM 4660 N N . GLN A 1 638 ? 0.795 -12.990 2.335 1.00 93.69 638 GLN A N 1
ATOM 4661 C CA . GLN A 1 638 ? 0.149 -13.002 3.641 1.00 93.69 638 GLN A CA 1
ATOM 4662 C C . GLN A 1 638 ? 0.015 -14.427 4.169 1.00 93.69 638 GLN A C 1
ATOM 4664 O O . GLN A 1 638 ? -0.170 -15.377 3.409 1.00 93.69 638 GLN A O 1
ATOM 4669 N N . SER A 1 639 ? 0.040 -14.545 5.491 1.00 93.06 639 SER A N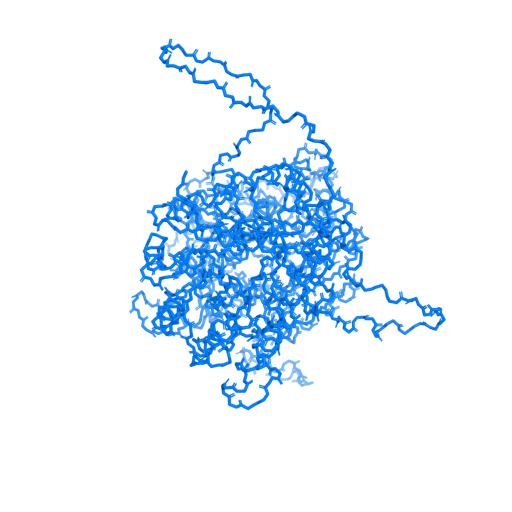 1
ATOM 4670 C CA . SER A 1 639 ? -0.230 -15.796 6.191 1.00 93.06 639 SER A CA 1
ATOM 4671 C C . SER A 1 639 ? -1.699 -16.218 6.064 1.00 93.06 639 SER A C 1
ATOM 4673 O O . SER A 1 639 ? -2.578 -15.420 5.731 1.00 93.06 639 SER A O 1
ATOM 4675 N N . SER A 1 640 ? -2.004 -17.457 6.457 1.00 92.25 640 SER A N 1
ATOM 4676 C CA . SER A 1 640 ? -3.381 -17.968 6.539 1.00 92.25 640 SER A CA 1
ATOM 4677 C C . SER A 1 640 ? -4.286 -17.189 7.503 1.00 92.25 640 SER A C 1
ATOM 4679 O O . SER A 1 640 ? -5.498 -17.357 7.466 1.00 92.25 640 SER A O 1
ATOM 4681 N N . GLU A 1 641 ? -3.710 -16.360 8.376 1.00 93.06 641 GLU A N 1
ATOM 4682 C CA . GLU A 1 641 ? -4.428 -15.521 9.344 1.00 93.06 641 GLU A CA 1
ATOM 4683 C C . GLU A 1 641 ? -4.609 -14.076 8.847 1.00 93.06 641 GLU A C 1
ATOM 4685 O O . GLU A 1 641 ? -5.052 -13.211 9.602 1.00 93.06 641 GLU A O 1
ATOM 4690 N N . GLY A 1 642 ? -4.200 -13.784 7.608 1.00 94.31 642 GLY A N 1
ATOM 4691 C CA . GLY A 1 642 ? -4.308 -12.457 7.000 1.00 94.31 642 GLY A CA 1
ATOM 4692 C C . GLY A 1 642 ? -3.208 -11.478 7.406 1.00 94.31 642 GLY A C 1
ATOM 4693 O O . GLY A 1 642 ? -3.268 -10.311 7.032 1.00 94.31 642 GLY A O 1
ATOM 4694 N N . GLN A 1 643 ? -2.196 -11.919 8.163 1.00 95.06 643 GLN A N 1
ATOM 4695 C CA . GLN A 1 643 ? -1.031 -11.090 8.500 1.00 95.06 643 GLN A CA 1
ATOM 4696 C C . GLN A 1 643 ? -0.109 -10.948 7.287 1.00 95.06 643 GLN A C 1
ATOM 4698 O O . GLN A 1 643 ? 0.210 -11.955 6.655 1.00 95.06 643 GLN A O 1
ATOM 4703 N N . ILE A 1 644 ? 0.349 -9.728 7.009 1.00 92.62 644 ILE A N 1
ATOM 4704 C CA . ILE A 1 644 ? 1.293 -9.409 5.929 1.00 92.62 644 ILE A CA 1
ATOM 4705 C C . ILE A 1 644 ? 2.654 -10.032 6.231 1.00 92.62 644 ILE A C 1
ATOM 4707 O O . ILE A 1 644 ? 3.188 -9.832 7.327 1.00 92.62 644 ILE A O 1
ATOM 4711 N N . GLU A 1 645 ? 3.204 -10.768 5.268 1.00 90.12 645 GLU A N 1
ATOM 4712 C CA . GLU A 1 645 ? 4.510 -11.413 5.395 1.00 90.12 645 GLU A CA 1
ATOM 4713 C C . GLU A 1 645 ? 5.658 -10.475 5.003 1.00 90.12 645 GLU A C 1
ATOM 4715 O O . GLU A 1 645 ? 5.528 -9.601 4.145 1.00 90.12 645 GLU A O 1
ATOM 4720 N N . GLU A 1 646 ? 6.813 -10.668 5.642 1.00 86.81 646 GLU A N 1
ATOM 4721 C CA . GLU A 1 646 ? 8.045 -9.992 5.243 1.00 86.81 646 GLU A CA 1
ATOM 4722 C C . GLU A 1 646 ? 8.597 -10.584 3.947 1.00 86.81 646 GLU A C 1
ATOM 4724 O O . GLU A 1 646 ? 8.681 -11.804 3.788 1.00 86.81 646 GLU A O 1
ATOM 4729 N N . THR A 1 647 ? 9.075 -9.714 3.067 1.00 89.19 647 THR A N 1
ATOM 4730 C CA . THR A 1 647 ? 9.632 -10.094 1.771 1.00 89.19 647 THR A CA 1
ATOM 4731 C C . THR A 1 647 ? 11.155 -10.074 1.754 1.00 89.19 647 THR A C 1
ATOM 4733 O O . THR A 1 647 ? 11.823 -9.740 2.740 1.00 89.19 647 THR A O 1
ATOM 4736 N N . HIS A 1 648 ? 11.717 -10.525 0.635 1.00 90.12 648 HIS A N 1
ATOM 4737 C CA . HIS A 1 648 ? 13.129 -10.346 0.335 1.00 90.12 648 HIS A CA 1
ATOM 4738 C C . HIS A 1 648 ? 13.365 -10.239 -1.171 1.00 90.12 648 HIS A C 1
ATOM 4740 O O . HIS A 1 648 ? 12.788 -10.986 -1.969 1.00 90.12 648 HIS A O 1
ATOM 4746 N N . SER A 1 649 ? 14.281 -9.349 -1.543 1.00 91.06 649 SER A N 1
ATOM 4747 C CA . SER A 1 649 ? 14.959 -9.332 -2.836 1.00 91.06 649 SER A CA 1
ATOM 4748 C C . SER A 1 649 ? 16.309 -8.628 -2.705 1.00 91.06 649 SER A C 1
ATOM 4750 O O . SER A 1 649 ? 16.458 -7.682 -1.929 1.00 91.06 649 SER A O 1
ATOM 4752 N N . ILE A 1 650 ? 17.282 -9.008 -3.537 1.00 90.69 650 ILE A N 1
ATOM 4753 C CA . ILE A 1 650 ? 18.488 -8.198 -3.747 1.00 90.69 650 ILE A CA 1
ATOM 4754 C C . ILE A 1 650 ? 18.144 -6.804 -4.299 1.00 90.69 650 ILE A C 1
ATOM 4756 O O . ILE A 1 650 ? 18.887 -5.848 -4.084 1.00 90.69 650 ILE A O 1
ATOM 4760 N N . SER A 1 651 ? 17.011 -6.667 -4.993 1.00 90.00 651 SER A N 1
ATOM 4761 C CA . SER A 1 651 ? 16.538 -5.417 -5.573 1.00 90.00 651 SER A CA 1
ATOM 4762 C C . SER A 1 651 ? 15.515 -4.729 -4.668 1.00 90.00 651 SER A C 1
ATOM 4764 O O . SER A 1 651 ? 14.341 -5.094 -4.642 1.00 90.00 651 SER A O 1
ATOM 4766 N N . ALA A 1 652 ? 15.929 -3.654 -3.994 1.00 85.31 652 ALA A N 1
ATOM 4767 C CA . ALA A 1 652 ? 15.049 -2.882 -3.110 1.00 85.31 652 ALA A CA 1
ATOM 4768 C C . ALA A 1 652 ? 13.808 -2.289 -3.818 1.00 85.31 652 ALA A C 1
ATOM 4770 O O . ALA A 1 652 ? 12.826 -1.959 -3.164 1.00 85.31 652 ALA A O 1
ATOM 4771 N N . GLY A 1 653 ? 13.828 -2.120 -5.148 1.00 87.00 653 GLY A N 1
ATOM 4772 C CA . GLY A 1 653 ? 12.663 -1.665 -5.916 1.00 87.00 653 GLY A CA 1
ATOM 4773 C C . GLY A 1 653 ? 11.611 -2.746 -6.202 1.00 87.00 653 GLY A C 1
ATOM 4774 O O . GLY A 1 653 ? 10.508 -2.398 -6.631 1.00 87.00 653 GLY A O 1
ATOM 4775 N N . LEU A 1 654 ? 11.946 -4.026 -5.994 1.00 92.38 654 LEU A N 1
ATOM 4776 C CA . LEU A 1 654 ? 11.039 -5.172 -6.137 1.00 92.38 654 LEU A CA 1
ATOM 4777 C C . LEU A 1 654 ? 10.659 -5.808 -4.790 1.00 92.38 654 LEU A C 1
ATOM 4779 O O . LEU A 1 654 ? 9.755 -6.635 -4.766 1.00 92.38 654 LEU A O 1
ATOM 4783 N N . ASP A 1 655 ? 11.319 -5.417 -3.696 1.00 90.25 655 ASP A N 1
ATOM 4784 C CA . ASP A 1 655 ? 11.078 -5.914 -2.336 1.00 90.25 655 ASP A CA 1
ATOM 4785 C C . ASP A 1 655 ? 9.788 -5.314 -1.743 1.00 90.25 655 ASP A C 1
ATOM 4787 O O . ASP A 1 655 ? 9.807 -4.333 -0.997 1.00 90.25 655 ASP A O 1
ATOM 4791 N N . TYR A 1 656 ? 8.641 -5.836 -2.184 1.00 90.50 656 TYR A N 1
ATOM 4792 C CA . TYR A 1 656 ? 7.314 -5.360 -1.799 1.00 90.50 656 TYR A CA 1
ATOM 4793 C C . TYR A 1 656 ? 6.308 -6.528 -1.741 1.00 90.50 656 TYR A C 1
ATOM 4795 O O . TYR A 1 656 ? 6.199 -7.264 -2.723 1.00 90.50 656 TYR A O 1
ATOM 4803 N N . PRO A 1 657 ? 5.532 -6.692 -0.647 1.00 92.88 657 PRO A N 1
ATOM 4804 C CA . PRO A 1 657 ? 4.601 -7.817 -0.482 1.00 92.88 657 PRO A CA 1
ATOM 4805 C C . PRO A 1 657 ? 3.319 -7.719 -1.306 1.00 92.88 657 PRO A C 1
ATOM 4807 O O . PRO A 1 657 ? 2.565 -8.683 -1.338 1.00 92.88 657 PRO A O 1
ATOM 4810 N N . GLY A 1 658 ? 3.027 -6.572 -1.922 1.00 94.88 658 GLY A N 1
ATOM 4811 C CA . GLY A 1 658 ? 1.819 -6.356 -2.719 1.00 94.88 658 GLY A CA 1
ATOM 4812 C C . GLY A 1 658 ? 2.110 -6.180 -4.206 1.00 94.88 658 GLY A C 1
ATOM 4813 O O . GLY A 1 658 ? 3.247 -6.269 -4.666 1.00 94.88 658 GLY A O 1
ATOM 4814 N N . VAL A 1 659 ? 1.070 -5.857 -4.971 1.00 97.62 659 VAL A N 1
ATOM 4815 C CA . VAL A 1 659 ? 1.185 -5.498 -6.390 1.00 97.62 659 VAL A CA 1
ATOM 4816 C C . VAL A 1 659 ? 0.056 -4.553 -6.803 1.00 97.62 659 VAL A C 1
ATOM 4818 O O . VAL A 1 659 ? -0.976 -4.469 -6.138 1.00 97.62 659 VAL A O 1
ATOM 4821 N N . GLY A 1 660 ? 0.227 -3.821 -7.905 1.00 97.88 660 GLY A N 1
ATOM 4822 C CA . GLY A 1 660 ? -0.826 -2.962 -8.445 1.00 97.88 660 GLY A CA 1
ATOM 4823 C C . GLY A 1 660 ? -2.093 -3.740 -8.842 1.00 97.88 660 GLY A C 1
ATOM 4824 O O . GLY A 1 660 ? -1.983 -4.801 -9.462 1.00 97.88 660 GLY A O 1
ATOM 4825 N N . PRO A 1 661 ? -3.303 -3.216 -8.569 1.00 98.06 661 PRO A N 1
ATOM 4826 C CA . PRO A 1 661 ? -4.551 -3.967 -8.721 1.00 98.06 661 PRO A CA 1
ATOM 4827 C C . PRO A 1 661 ? -4.879 -4.279 -10.185 1.00 98.06 661 PRO A C 1
ATOM 4829 O O . PRO A 1 661 ? -5.480 -5.304 -10.489 1.00 98.06 661 PRO A O 1
ATOM 4832 N N . GLN A 1 662 ? -4.421 -3.451 -11.129 1.00 98.25 662 GLN A N 1
ATOM 4833 C CA . GLN A 1 662 ? -4.585 -3.762 -12.547 1.00 98.25 662 GLN A CA 1
ATOM 4834 C C . GLN A 1 662 ? -3.749 -4.977 -12.973 1.00 98.25 662 GLN A C 1
ATOM 4836 O O . GLN A 1 662 ? -4.170 -5.719 -13.852 1.00 98.25 662 GLN A O 1
ATOM 4841 N N . HIS A 1 663 ? -2.593 -5.229 -12.352 1.00 98.75 663 HIS A N 1
ATOM 4842 C CA . HIS A 1 663 ? -1.832 -6.449 -12.628 1.00 98.75 663 HIS A CA 1
ATOM 4843 C C . HIS A 1 663 ? -2.523 -7.695 -12.071 1.00 98.75 663 HIS A C 1
ATOM 4845 O O . HIS A 1 663 ? -2.581 -8.702 -12.770 1.00 98.75 663 HIS A O 1
ATOM 4851 N N . ALA A 1 664 ? -3.112 -7.607 -10.875 1.00 98.44 664 ALA A N 1
ATOM 4852 C CA . ALA A 1 664 ? -3.964 -8.664 -10.332 1.00 98.44 664 ALA A CA 1
ATOM 4853 C C . ALA A 1 664 ? -5.122 -8.998 -11.290 1.00 98.44 664 ALA A C 1
ATOM 4855 O O . ALA A 1 664 ? -5.319 -10.155 -11.658 1.00 98.44 664 ALA A O 1
ATOM 4856 N N . ALA A 1 665 ? -5.804 -7.973 -11.807 1.00 98.12 665 ALA A N 1
ATOM 4857 C CA . ALA A 1 665 ? -6.871 -8.149 -12.788 1.00 98.12 665 ALA A CA 1
ATOM 4858 C C . ALA A 1 665 ? -6.383 -8.764 -14.111 1.00 98.12 665 ALA A C 1
ATOM 4860 O O . ALA A 1 665 ? -7.044 -9.633 -14.675 1.00 98.12 665 ALA A O 1
ATOM 4861 N N . LEU A 1 666 ? -5.220 -8.335 -14.616 1.00 98.44 666 LEU A N 1
ATOM 4862 C CA . LEU A 1 666 ? -4.638 -8.873 -15.850 1.00 98.44 666 LEU A CA 1
ATOM 4863 C C . LEU A 1 666 ? -4.191 -10.330 -15.701 1.00 98.44 666 LEU A C 1
ATOM 4865 O O . LEU A 1 666 ? -4.312 -11.084 -16.670 1.00 98.44 666 LEU A O 1
ATOM 4869 N N . LYS A 1 667 ? -3.694 -10.718 -14.519 1.00 98.31 667 LYS A N 1
ATOM 4870 C CA . LYS A 1 667 ? -3.380 -12.110 -14.179 1.00 98.31 667 LYS A CA 1
ATOM 4871 C C . LYS A 1 667 ? -4.642 -12.962 -14.241 1.00 98.31 667 LYS A C 1
ATOM 4873 O O . LYS A 1 667 ? -4.665 -13.959 -14.955 1.00 98.31 667 LYS A O 1
ATOM 4878 N N . ASP A 1 668 ? -5.686 -12.559 -13.525 1.00 98.00 668 ASP A N 1
ATOM 4879 C CA . ASP A 1 668 ? -6.900 -13.369 -13.394 1.00 98.00 668 ASP A CA 1
ATOM 4880 C C . ASP A 1 668 ? -7.708 -13.423 -14.697 1.00 98.00 668 ASP A C 1
ATOM 4882 O O . ASP A 1 668 ? -8.309 -14.446 -15.015 1.00 98.00 668 ASP A O 1
ATOM 4886 N N . ALA A 1 669 ? -7.639 -12.371 -15.517 1.00 97.31 669 ALA A N 1
ATOM 4887 C CA . ALA A 1 669 ? -8.174 -12.377 -16.878 1.00 97.31 669 ALA A CA 1
ATOM 4888 C C . ALA A 1 669 ? -7.327 -13.199 -17.874 1.00 97.31 669 ALA A C 1
ATOM 4890 O O . ALA A 1 669 ? -7.718 -13.345 -19.032 1.00 97.31 669 ALA A O 1
ATOM 4891 N N . GLY A 1 670 ? -6.145 -13.682 -17.475 1.00 97.38 670 GLY A N 1
ATOM 4892 C CA . GLY A 1 670 ? -5.209 -14.401 -18.343 1.00 97.38 670 GLY A CA 1
ATOM 4893 C C . GLY A 1 670 ? -4.553 -13.538 -19.429 1.00 97.38 670 GLY A C 1
ATOM 4894 O O . GLY A 1 670 ? -3.935 -14.076 -20.347 1.00 97.38 670 GLY A O 1
ATOM 4895 N N . ARG A 1 671 ? -4.673 -12.203 -19.354 1.00 98.12 671 ARG A N 1
ATOM 4896 C CA . ARG A 1 671 ? -4.107 -11.281 -20.354 1.00 98.12 671 ARG A CA 1
ATOM 4897 C C . ARG A 1 671 ? -2.599 -11.103 -20.189 1.00 98.12 671 ARG A C 1
ATOM 4899 O O . ARG A 1 671 ? -1.908 -10.931 -21.194 1.00 98.12 671 ARG A O 1
ATOM 4906 N N . ALA A 1 672 ? -2.101 -11.125 -18.956 1.00 98.56 672 ALA A N 1
ATOM 4907 C CA . ALA A 1 672 ? -0.676 -11.079 -18.648 1.00 98.56 672 ALA A CA 1
ATOM 4908 C C . ALA A 1 672 ? -0.274 -12.294 -17.808 1.00 98.56 672 ALA A C 1
ATOM 4910 O O . ALA A 1 672 ? -1.039 -12.754 -16.962 1.00 98.56 672 ALA A O 1
ATOM 4911 N N . LYS A 1 673 ? 0.937 -12.801 -18.039 1.00 98.62 673 LYS A N 1
ATOM 4912 C CA . LYS A 1 673 ? 1.529 -13.890 -17.259 1.00 98.62 673 LYS A CA 1
ATOM 4913 C C . LYS A 1 673 ? 2.592 -13.317 -16.336 1.00 98.62 673 LYS A C 1
ATOM 4915 O O . LYS A 1 673 ? 3.325 -12.403 -16.717 1.00 98.62 673 LYS A O 1
ATOM 4920 N N . TYR A 1 674 ? 2.690 -13.881 -15.143 1.00 98.56 674 TYR A N 1
ATOM 4921 C CA . TYR A 1 674 ? 3.647 -13.455 -14.133 1.00 98.56 674 TYR A CA 1
ATOM 4922 C C . TYR A 1 674 ? 4.556 -14.622 -13.791 1.00 98.56 674 TYR A C 1
ATOM 4924 O O . TYR A 1 674 ? 4.099 -15.745 -13.592 1.00 98.56 674 TYR A O 1
ATOM 4932 N N . VAL A 1 675 ? 5.851 -14.347 -13.820 1.00 98.38 675 VAL A N 1
ATOM 4933 C CA . VAL A 1 675 ? 6.933 -15.288 -13.538 1.00 98.38 675 VAL A CA 1
ATOM 4934 C C . VAL A 1 675 ? 7.897 -14.622 -12.566 1.00 98.38 675 VAL A C 1
ATOM 4936 O O . VAL A 1 675 ? 7.770 -13.434 -12.280 1.00 98.38 675 VAL A O 1
ATOM 4939 N N . TRP A 1 676 ? 8.899 -15.349 -12.092 1.00 97.81 676 TRP A N 1
ATOM 4940 C CA . TRP A 1 676 ? 9.889 -14.816 -11.162 1.00 97.81 676 TRP A CA 1
ATOM 4941 C C . TRP A 1 676 ? 11.317 -15.136 -11.607 1.00 97.81 676 TRP A C 1
ATOM 4943 O O . TRP A 1 676 ? 11.555 -16.050 -12.399 1.00 97.81 676 TRP A O 1
ATOM 4953 N N . ALA A 1 677 ? 12.272 -14.362 -11.097 1.00 98.19 677 ALA A N 1
ATOM 4954 C CA . ALA A 1 677 ? 13.707 -14.604 -11.238 1.00 98.19 677 ALA A CA 1
ATOM 4955 C C . ALA A 1 677 ? 14.387 -14.480 -9.870 1.00 98.19 677 ALA A C 1
ATOM 4957 O O . ALA A 1 677 ? 14.015 -13.612 -9.082 1.00 98.19 677 ALA A O 1
ATOM 4958 N N . THR A 1 678 ? 15.360 -15.343 -9.573 1.00 97.69 678 THR A N 1
ATOM 4959 C CA . THR A 1 678 ? 16.103 -15.276 -8.302 1.00 97.69 678 THR A CA 1
ATOM 4960 C C . THR A 1 678 ? 17.093 -14.109 -8.270 1.00 97.69 678 THR A C 1
ATOM 4962 O O . THR A 1 678 ? 17.448 -13.529 -9.299 1.00 97.69 678 THR A O 1
ATOM 4965 N N . ASP A 1 679 ? 17.624 -13.805 -7.090 1.00 96.12 679 ASP A N 1
ATOM 4966 C CA . ASP A 1 679 ? 18.690 -12.815 -6.924 1.00 96.12 679 ASP A CA 1
ATOM 4967 C C . ASP A 1 679 ? 19.934 -13.175 -7.758 1.00 96.12 679 ASP A C 1
ATOM 4969 O O . ASP A 1 679 ? 20.559 -12.309 -8.376 1.00 96.12 679 ASP A O 1
ATOM 4973 N N . SER A 1 680 ? 20.258 -14.471 -7.841 1.00 96.25 680 SER A N 1
ATOM 4974 C CA . SER A 1 680 ? 21.371 -14.978 -8.655 1.00 96.25 680 SER A CA 1
ATOM 4975 C C . SER A 1 680 ? 21.103 -14.820 -10.154 1.00 96.25 680 SER A C 1
ATOM 4977 O O . SER A 1 680 ? 21.991 -14.414 -10.907 1.00 96.25 680 SER A O 1
ATOM 4979 N N . ASP A 1 681 ? 19.867 -15.085 -10.586 1.00 97.94 681 ASP A N 1
ATOM 4980 C CA . ASP A 1 681 ? 19.424 -14.881 -11.966 1.00 97.94 681 ASP A CA 1
ATOM 4981 C C . ASP A 1 681 ? 19.548 -13.412 -12.390 1.00 97.94 681 ASP A C 1
ATOM 4983 O O . ASP A 1 681 ? 20.027 -13.119 -13.491 1.00 97.94 681 ASP A O 1
ATOM 4987 N N . ALA A 1 682 ? 19.118 -12.487 -11.527 1.00 98.06 682 ALA A N 1
ATOM 4988 C CA . ALA A 1 682 ? 19.184 -11.054 -11.782 1.00 98.06 682 ALA A CA 1
ATOM 4989 C C . ALA A 1 682 ? 20.634 -10.553 -11.819 1.00 98.06 682 ALA A C 1
ATOM 4991 O O . ALA A 1 682 ? 21.007 -9.808 -12.727 1.00 98.06 682 ALA A O 1
ATOM 4992 N N . LEU A 1 683 ? 21.480 -10.997 -10.886 1.00 97.38 683 LEU A N 1
ATOM 4993 C CA . LEU A 1 683 ? 22.892 -10.615 -10.845 1.00 97.38 683 LEU A CA 1
ATOM 4994 C C . LEU A 1 683 ? 23.658 -11.113 -12.081 1.00 97.38 683 LEU A C 1
ATOM 4996 O O . LEU A 1 683 ? 24.471 -10.379 -12.648 1.00 97.38 683 LEU A O 1
ATOM 5000 N N . ALA A 1 684 ? 23.383 -12.339 -12.534 1.00 97.88 684 ALA A N 1
ATOM 5001 C CA . ALA A 1 684 ? 23.968 -12.875 -13.759 1.00 97.88 684 ALA A CA 1
ATOM 5002 C C . ALA A 1 684 ? 23.533 -12.068 -14.993 1.00 97.88 684 ALA A C 1
ATOM 5004 O O . ALA A 1 684 ? 24.369 -11.716 -15.829 1.00 97.88 684 ALA A O 1
ATOM 5005 N N . ALA A 1 685 ? 22.246 -11.723 -15.092 1.00 98.38 685 ALA A N 1
ATOM 5006 C CA . ALA A 1 685 ? 21.710 -10.911 -16.182 1.00 98.38 685 ALA A CA 1
ATOM 5007 C C . ALA A 1 685 ? 22.297 -9.493 -16.212 1.00 98.38 685 ALA A C 1
ATOM 5009 O O . ALA A 1 685 ? 22.679 -9.020 -17.285 1.00 98.38 685 ALA A O 1
ATOM 5010 N N . LEU A 1 686 ? 22.454 -8.853 -15.049 1.00 98.31 686 LEU A N 1
ATOM 5011 C CA . LEU A 1 686 ? 23.117 -7.554 -14.915 1.00 98.31 686 LEU A CA 1
ATOM 5012 C C . LEU A 1 686 ? 24.532 -7.599 -15.493 1.00 98.31 686 LEU A C 1
ATOM 5014 O O . LEU A 1 686 ? 24.901 -6.768 -16.327 1.00 98.31 686 LEU A O 1
ATOM 5018 N N . GLN A 1 687 ? 25.319 -8.593 -15.080 1.00 97.56 687 GLN A N 1
ATOM 5019 C CA . GLN A 1 687 ? 26.694 -8.751 -15.540 1.00 97.56 687 GLN A CA 1
ATOM 5020 C C . GLN A 1 687 ? 26.778 -9.060 -17.041 1.00 97.56 687 GLN A C 1
ATOM 5022 O O . GLN A 1 687 ? 27.644 -8.522 -17.732 1.00 97.56 687 GLN A O 1
ATOM 5027 N N . MET A 1 688 ? 25.889 -9.913 -17.562 1.00 97.94 688 MET A N 1
ATOM 5028 C CA . MET A 1 688 ? 25.838 -10.234 -18.992 1.00 97.94 688 MET A CA 1
ATOM 5029 C C . MET A 1 688 ? 25.494 -9.003 -19.831 1.00 97.94 688 MET A C 1
ATOM 5031 O O . MET A 1 688 ? 26.220 -8.701 -20.777 1.00 97.94 688 MET A O 1
ATOM 5035 N N . CYS A 1 689 ? 24.452 -8.261 -19.448 1.00 98.19 689 CYS A N 1
ATOM 5036 C CA . CYS A 1 689 ? 24.059 -7.015 -20.105 1.00 98.19 689 CYS A CA 1
ATOM 5037 C C . CYS A 1 689 ? 25.211 -5.996 -20.104 1.00 98.19 689 CYS A C 1
ATOM 5039 O O . CYS A 1 689 ? 25.551 -5.433 -21.146 1.00 98.19 689 CYS A O 1
ATOM 5041 N N . SER A 1 690 ? 25.902 -5.869 -18.967 1.00 98.00 690 SER A N 1
ATOM 5042 C CA . SER A 1 690 ? 27.041 -4.957 -18.817 1.00 98.00 690 SER A CA 1
ATOM 5043 C C . SER A 1 690 ? 28.214 -5.331 -19.722 1.00 98.00 690 SER A C 1
ATOM 5045 O O . SER A 1 690 ? 28.766 -4.469 -20.401 1.00 98.00 690 SER A O 1
ATOM 5047 N N . ARG A 1 691 ? 28.593 -6.615 -19.782 1.00 97.94 691 ARG A N 1
ATOM 5048 C CA . ARG A 1 691 ? 29.746 -7.074 -20.580 1.00 97.94 691 ARG A CA 1
ATOM 5049 C C . ARG A 1 691 ? 29.473 -7.110 -22.082 1.00 97.94 691 ARG A C 1
ATOM 5051 O O . ARG A 1 691 ? 30.384 -6.871 -22.875 1.00 97.94 691 ARG A O 1
ATOM 5058 N N . LEU A 1 692 ? 28.255 -7.470 -22.477 1.00 98.31 692 LEU A N 1
ATOM 5059 C CA . LEU A 1 692 ? 27.917 -7.682 -23.882 1.00 98.31 692 LEU A CA 1
ATOM 5060 C C . LEU A 1 692 ? 27.448 -6.396 -24.556 1.00 98.31 692 LEU A C 1
ATOM 5062 O O . LEU A 1 692 ? 27.896 -6.127 -25.666 1.00 98.31 692 LEU A O 1
ATOM 5066 N N . GLU A 1 693 ? 26.643 -5.581 -23.877 1.00 97.81 693 GLU A N 1
ATOM 5067 C CA . GLU A 1 693 ? 26.041 -4.379 -24.471 1.00 97.81 693 GLU A CA 1
ATOM 5068 C C . GLU A 1 693 ? 26.599 -3.065 -23.916 1.00 97.81 693 GLU A C 1
ATOM 5070 O O . GLU A 1 693 ? 26.247 -1.993 -24.404 1.00 97.81 693 GLU A O 1
ATOM 5075 N N . GLY A 1 694 ? 27.470 -3.112 -22.901 1.00 97.62 694 GLY A N 1
ATOM 5076 C CA . GLY A 1 694 ? 27.980 -1.898 -22.255 1.00 97.62 694 GLY A CA 1
ATOM 5077 C C . GLY A 1 694 ? 26.897 -1.127 -21.493 1.00 97.62 694 GLY A C 1
ATOM 5078 O O . GLY A 1 694 ? 27.050 0.064 -21.233 1.00 97.62 694 GLY A O 1
ATOM 5079 N N . LEU A 1 695 ? 25.790 -1.793 -21.158 1.00 98.00 695 LEU A N 1
ATOM 5080 C CA . LEU A 1 695 ? 24.672 -1.224 -20.418 1.00 98.00 695 LEU A CA 1
ATOM 5081 C C . LEU A 1 695 ? 24.680 -1.799 -19.011 1.00 98.00 695 LEU A C 1
ATOM 5083 O O . LEU A 1 695 ? 24.589 -3.011 -18.853 1.00 98.00 695 LEU A O 1
ATOM 5087 N N . ILE A 1 696 ? 24.755 -0.939 -17.997 1.00 98.00 696 ILE A N 1
ATOM 5088 C CA . ILE A 1 696 ? 24.660 -1.346 -16.592 1.00 98.00 696 ILE A CA 1
ATOM 5089 C C . ILE A 1 696 ? 23.205 -1.136 -16.140 1.00 98.00 696 ILE A C 1
ATOM 5091 O O . ILE A 1 696 ? 22.847 -0.026 -15.726 1.00 98.00 696 ILE A O 1
ATOM 5095 N N . PRO A 1 697 ? 22.326 -2.150 -16.261 1.00 97.75 697 PRO A N 1
ATOM 5096 C CA . PRO A 1 697 ? 20.948 -2.033 -15.806 1.00 97.75 697 PRO A CA 1
ATOM 5097 C C . PRO A 1 697 ? 20.883 -1.969 -14.284 1.00 97.75 697 PRO A C 1
ATOM 5099 O O . PRO A 1 697 ? 21.761 -2.475 -13.585 1.00 97.75 697 PRO A O 1
ATOM 5102 N N . ALA A 1 698 ? 19.803 -1.394 -13.762 1.00 96.88 698 ALA A N 1
ATOM 5103 C CA . ALA A 1 698 ? 19.468 -1.591 -12.360 1.00 96.88 698 ALA A CA 1
ATOM 5104 C C . ALA A 1 698 ? 19.123 -3.064 -12.077 1.00 96.88 698 ALA A C 1
ATOM 5106 O O . ALA A 1 698 ? 18.772 -3.828 -12.988 1.00 96.88 698 ALA A O 1
ATOM 5107 N N . LEU A 1 699 ? 19.213 -3.482 -10.815 1.00 96.69 699 LEU A N 1
ATOM 5108 C CA . LEU A 1 699 ? 18.857 -4.849 -10.419 1.00 96.69 699 LEU A CA 1
ATOM 5109 C C . LEU A 1 699 ? 17.386 -5.174 -10.734 1.00 96.69 699 LEU A C 1
ATOM 5111 O O . LEU A 1 699 ? 17.081 -6.313 -11.079 1.00 96.69 699 LEU A O 1
ATOM 5115 N N . GLU A 1 700 ? 16.489 -4.184 -10.704 1.00 97.00 700 GLU A N 1
ATOM 5116 C CA . GLU A 1 700 ? 15.066 -4.339 -11.024 1.00 97.00 700 GLU A CA 1
ATOM 5117 C C . GLU A 1 700 ? 14.867 -4.868 -12.466 1.00 97.00 700 GLU A C 1
ATOM 5119 O O . GLU A 1 700 ? 14.432 -6.012 -12.623 1.00 97.00 700 GLU A O 1
ATOM 5124 N N . PRO A 1 701 ? 15.232 -4.136 -13.546 1.00 98.31 701 PRO A N 1
ATOM 5125 C CA . PRO A 1 701 ? 15.072 -4.635 -14.909 1.00 98.31 701 PRO A CA 1
ATOM 5126 C C . PRO A 1 701 ? 15.997 -5.815 -15.233 1.00 98.31 701 PRO A C 1
ATOM 5128 O O . PRO A 1 701 ? 15.728 -6.540 -16.187 1.00 98.31 701 PRO A O 1
ATOM 5131 N N . SER A 1 702 ? 17.043 -6.072 -14.441 1.00 98.69 702 SER A N 1
ATOM 5132 C CA . SER A 1 702 ? 17.876 -7.271 -14.613 1.00 98.69 702 SER A CA 1
ATOM 5133 C C . SER A 1 702 ? 17.090 -8.572 -14.400 1.00 98.69 702 SER A C 1
ATOM 5135 O O . SER A 1 702 ? 17.384 -9.566 -15.061 1.00 98.69 702 SER A O 1
ATOM 5137 N N . HIS A 1 703 ? 16.032 -8.561 -13.579 1.00 98.75 703 HIS A N 1
ATOM 5138 C CA . HIS A 1 703 ? 15.096 -9.689 -13.473 1.00 98.75 703 HIS A CA 1
ATOM 5139 C C . HIS A 1 703 ? 14.395 -9.951 -14.815 1.00 98.75 703 HIS A C 1
ATOM 5141 O O . HIS A 1 703 ? 14.371 -11.079 -15.309 1.00 98.75 703 HIS A O 1
ATOM 5147 N N . ALA A 1 704 ? 13.898 -8.889 -15.457 1.00 98.75 704 ALA A N 1
ATOM 5148 C CA . ALA A 1 704 ? 13.253 -8.971 -16.766 1.00 98.75 704 ALA A CA 1
ATOM 5149 C C . ALA A 1 704 ? 14.224 -9.427 -17.869 1.00 98.75 704 ALA A C 1
ATOM 5151 O O . ALA A 1 704 ? 13.868 -10.266 -18.696 1.00 98.75 704 ALA A O 1
ATOM 5152 N N . VAL A 1 705 ? 15.468 -8.933 -17.851 1.00 98.81 705 VAL A N 1
ATOM 5153 C CA . VAL A 1 705 ? 16.529 -9.371 -18.775 1.00 98.81 705 VAL A CA 1
ATOM 5154 C C . VAL A 1 705 ? 16.860 -10.852 -18.574 1.00 98.81 705 VAL A C 1
ATOM 5156 O O . VAL A 1 705 ? 17.032 -11.572 -19.556 1.00 98.81 705 VAL A O 1
ATOM 5159 N N . SER A 1 706 ? 16.904 -11.331 -17.327 1.00 98.69 706 SER A N 1
ATOM 5160 C CA . SER A 1 706 ? 17.155 -12.746 -17.032 1.00 98.69 706 SER A CA 1
ATOM 5161 C C . SER A 1 706 ? 16.097 -13.657 -17.653 1.00 98.69 706 SER A C 1
ATOM 5163 O O . SER A 1 706 ? 16.431 -14.628 -18.336 1.00 98.69 706 SER A O 1
ATOM 5165 N N . TYR A 1 707 ? 14.817 -13.305 -17.499 1.00 98.69 707 TYR A N 1
ATOM 5166 C CA . TYR A 1 707 ? 13.732 -14.024 -18.164 1.00 98.69 707 TYR A CA 1
ATOM 5167 C C . TYR A 1 707 ? 13.859 -13.960 -19.691 1.00 98.69 707 TYR A C 1
ATOM 5169 O O . TYR A 1 707 ? 13.774 -14.992 -20.353 1.00 98.69 707 TYR A O 1
ATOM 5177 N N . ALA A 1 708 ? 14.111 -12.775 -20.256 1.00 98.75 708 ALA A N 1
ATOM 5178 C CA . ALA A 1 708 ? 14.228 -12.592 -21.702 1.00 98.75 708 ALA A CA 1
ATOM 5179 C C . ALA A 1 708 ? 15.340 -13.458 -22.317 1.00 98.75 708 ALA A C 1
ATOM 5181 O O . ALA A 1 708 ? 15.129 -14.065 -23.362 1.00 98.75 708 ALA A O 1
ATOM 5182 N N . LEU A 1 709 ? 16.492 -13.583 -21.649 1.00 98.56 709 LEU A N 1
ATOM 5183 C CA . LEU A 1 709 ? 17.595 -14.457 -22.067 1.00 98.56 709 LEU A CA 1
ATOM 5184 C C . LEU A 1 709 ? 17.200 -15.939 -22.110 1.00 98.56 709 LEU A C 1
ATOM 5186 O O . LEU A 1 709 ? 17.596 -16.658 -23.029 1.00 98.56 709 LEU A O 1
ATOM 5190 N N . LYS A 1 710 ? 16.440 -16.405 -21.110 1.00 98.44 710 LYS A N 1
ATOM 5191 C CA . LYS A 1 710 ? 15.934 -17.785 -21.050 1.00 98.44 710 LYS A CA 1
ATOM 5192 C C . LYS A 1 710 ? 14.886 -18.012 -22.141 1.00 98.44 710 LYS A C 1
ATOM 5194 O O . LYS A 1 710 ? 14.998 -18.962 -22.904 1.00 98.44 710 LYS A O 1
ATOM 5199 N N . ARG A 1 711 ? 13.931 -17.088 -22.270 1.00 98.44 711 ARG A N 1
ATOM 5200 C CA . ARG A 1 711 ? 12.827 -17.168 -23.231 1.00 98.44 711 ARG A CA 1
ATOM 5201 C C . ARG A 1 711 ? 13.295 -17.074 -24.684 1.00 98.44 711 ARG A C 1
ATOM 5203 O O . ARG A 1 711 ? 12.788 -17.805 -25.527 1.00 98.44 711 ARG A O 1
ATOM 5210 N N . ALA A 1 712 ? 14.286 -16.234 -24.981 1.00 98.50 712 ALA A N 1
ATOM 5211 C CA . ALA A 1 712 ? 14.813 -16.068 -26.335 1.00 98.50 712 ALA A CA 1
ATOM 5212 C C . ALA A 1 712 ? 15.332 -17.385 -26.929 1.00 98.50 712 ALA A C 1
ATOM 5214 O O . ALA A 1 712 ? 15.086 -17.639 -28.104 1.00 98.50 712 ALA A O 1
ATOM 5215 N N . LYS A 1 713 ? 15.969 -18.242 -26.116 1.00 97.81 713 LYS A N 1
ATOM 5216 C CA . LYS A 1 713 ? 16.481 -19.571 -26.516 1.00 97.81 713 LYS A CA 1
ATOM 5217 C C . LYS A 1 713 ? 15.404 -20.516 -27.042 1.00 97.81 713 LYS A C 1
ATOM 5219 O O . LYS A 1 713 ? 15.701 -21.417 -27.817 1.00 97.81 713 LYS A O 1
ATOM 5224 N N . GLU A 1 714 ? 14.170 -20.333 -26.592 1.00 97.88 714 GLU A N 1
ATOM 5225 C CA . GLU A 1 714 ? 13.025 -21.182 -26.933 1.00 97.88 714 GLU A CA 1
ATOM 5226 C C . GLU A 1 714 ? 12.237 -20.646 -28.136 1.00 97.88 714 GLU A C 1
ATOM 5228 O O . GLU A 1 714 ? 11.263 -21.261 -28.572 1.00 97.88 714 GLU A O 1
ATOM 5233 N N . MET A 1 715 ? 12.619 -19.477 -28.649 1.00 98.38 715 MET A N 1
ATOM 5234 C CA . MET A 1 715 ? 11.905 -18.751 -29.691 1.00 98.38 715 MET A CA 1
ATOM 5235 C C . MET A 1 715 ? 12.726 -18.680 -30.977 1.00 98.38 715 MET A C 1
ATOM 5237 O O . MET A 1 715 ? 13.954 -18.786 -30.973 1.00 98.38 715 MET A O 1
ATOM 5241 N N . ARG A 1 716 ? 12.042 -18.483 -32.107 1.00 98.00 716 ARG A N 1
ATOM 5242 C CA . ARG A 1 716 ? 12.714 -18.421 -33.407 1.00 98.00 716 ARG A CA 1
ATOM 5243 C C . ARG A 1 716 ? 13.490 -17.104 -33.575 1.00 98.00 716 ARG A C 1
ATOM 5245 O O . ARG A 1 716 ? 13.034 -16.074 -33.076 1.00 98.00 716 ARG A O 1
ATOM 5252 N N . PRO A 1 717 ? 14.592 -17.085 -34.349 1.00 96.19 717 PRO A N 1
ATOM 5253 C CA . PRO A 1 717 ? 15.397 -15.876 -34.569 1.00 96.19 717 PRO A CA 1
ATOM 5254 C C . PRO A 1 717 ? 14.659 -14.686 -35.209 1.00 96.19 717 PRO A C 1
ATOM 5256 O O . PRO A 1 717 ? 15.078 -13.538 -35.066 1.00 96.19 717 PRO A O 1
ATOM 5259 N N . ASP A 1 718 ? 13.560 -14.931 -35.929 1.00 94.50 718 ASP A N 1
ATOM 5260 C CA . ASP A 1 718 ? 12.731 -13.877 -36.523 1.00 94.50 718 ASP A CA 1
ATOM 5261 C C . ASP A 1 718 ? 11.800 -13.193 -35.510 1.00 94.50 718 ASP A C 1
ATOM 5263 O O . ASP A 1 718 ? 11.277 -12.115 -35.802 1.00 94.50 718 ASP A O 1
ATOM 5267 N N . GLN A 1 719 ? 11.587 -13.795 -34.340 1.00 98.19 719 GLN A N 1
ATOM 5268 C CA . GLN A 1 719 ? 10.701 -13.279 -33.298 1.00 98.19 719 GLN A CA 1
ATOM 5269 C C . GLN A 1 719 ? 11.397 -12.244 -32.414 1.00 98.19 719 GLN A C 1
ATOM 5271 O O . GLN A 1 719 ? 12.626 -12.161 -32.380 1.00 98.19 719 GLN A O 1
ATOM 5276 N N . ILE A 1 720 ? 10.604 -11.440 -31.703 1.00 98.56 720 ILE A N 1
ATOM 5277 C CA . ILE A 1 720 ? 11.086 -10.288 -30.943 1.00 98.56 720 ILE A CA 1
ATOM 5278 C C . ILE A 1 720 ? 10.572 -10.297 -29.503 1.00 98.56 720 ILE A C 1
ATOM 5280 O O . ILE A 1 720 ? 9.368 -10.354 -29.254 1.00 98.56 720 ILE A O 1
ATOM 5284 N N . ILE A 1 721 ? 11.507 -10.137 -28.566 1.00 98.88 721 ILE A N 1
ATOM 5285 C CA . ILE A 1 721 ? 11.251 -9.849 -27.157 1.00 98.88 721 ILE A CA 1
ATOM 5286 C C . ILE A 1 721 ? 11.608 -8.386 -26.888 1.00 98.88 721 ILE A C 1
ATOM 5288 O O . ILE A 1 721 ? 12.765 -7.987 -27.016 1.00 98.88 721 ILE A O 1
ATOM 5292 N N . LEU A 1 722 ? 10.625 -7.587 -26.480 1.00 98.81 722 LEU A N 1
ATOM 5293 C CA . LEU A 1 722 ? 10.815 -6.207 -26.044 1.00 98.81 722 LEU A CA 1
ATOM 5294 C C . LEU A 1 722 ? 10.853 -6.134 -24.514 1.00 98.81 722 LEU A C 1
ATOM 5296 O O . LEU A 1 722 ? 9.852 -6.389 -23.850 1.00 98.81 722 LEU A O 1
ATOM 5300 N N . VAL A 1 723 ? 11.989 -5.736 -23.950 1.00 98.94 723 VAL A N 1
ATOM 5301 C CA . VAL A 1 723 ? 12.194 -5.601 -22.504 1.00 98.94 723 VAL A CA 1
ATOM 5302 C C . VAL A 1 723 ? 12.178 -4.127 -22.099 1.00 98.94 723 VAL A C 1
ATOM 5304 O O . VAL A 1 723 ? 12.846 -3.289 -22.711 1.00 98.94 723 VAL A O 1
ATOM 5307 N N . ASN A 1 724 ? 11.444 -3.796 -21.037 1.00 98.81 724 ASN A N 1
ATOM 5308 C CA . ASN A 1 724 ? 11.508 -2.471 -20.423 1.00 98.81 724 ASN A CA 1
ATOM 5309 C C . ASN A 1 724 ? 12.756 -2.343 -19.532 1.00 98.81 724 ASN A C 1
ATOM 5311 O O . ASN A 1 724 ? 12.791 -2.882 -18.424 1.00 98.81 724 ASN A O 1
ATOM 5315 N N . LEU A 1 725 ? 13.774 -1.606 -19.986 1.00 98.44 725 LEU A N 1
ATOM 5316 C CA . LEU A 1 725 ? 14.989 -1.333 -19.215 1.00 98.44 725 LEU A CA 1
ATOM 5317 C C . LEU A 1 725 ? 14.726 -0.144 -18.277 1.00 98.44 725 LEU A C 1
ATOM 5319 O O . LEU A 1 725 ? 15.137 0.984 -18.517 1.00 98.44 725 LEU A O 1
ATOM 5323 N N . CYS A 1 726 ? 13.946 -0.384 -17.221 1.00 97.81 726 CYS A N 1
ATOM 5324 C CA . CYS A 1 726 ? 13.234 0.674 -16.500 1.00 97.81 726 CYS A CA 1
ATOM 5325 C C . CYS A 1 726 ? 14.095 1.612 -15.623 1.00 97.81 726 CYS A C 1
ATOM 5327 O O . CYS A 1 726 ? 13.542 2.531 -15.004 1.00 97.81 726 CYS A O 1
ATOM 5329 N N . GLY A 1 727 ? 15.403 1.368 -15.504 1.00 97.12 727 GLY A N 1
ATOM 5330 C CA . GLY A 1 727 ? 16.323 2.157 -14.683 1.00 97.12 727 GLY A CA 1
ATOM 5331 C C . GLY A 1 727 ? 17.779 1.686 -14.753 1.00 97.12 727 GLY A C 1
ATOM 5332 O O . GLY A 1 727 ? 18.050 0.542 -15.126 1.00 97.12 727 GLY A O 1
ATOM 5333 N N . ARG A 1 728 ? 18.716 2.580 -14.407 1.00 96.12 728 ARG A N 1
ATOM 5334 C CA . ARG A 1 728 ? 20.172 2.344 -14.512 1.00 96.12 728 ARG A CA 1
ATOM 5335 C C . ARG A 1 728 ? 20.791 1.917 -13.187 1.00 96.12 728 ARG A C 1
ATOM 5337 O O . ARG A 1 728 ? 20.349 2.345 -12.119 1.00 96.12 728 ARG A O 1
ATOM 5344 N N . GLY A 1 729 ? 21.834 1.098 -13.273 1.00 94.19 729 GLY A N 1
ATOM 5345 C CA . GLY A 1 729 ? 22.414 0.390 -12.136 1.00 94.19 729 GLY A CA 1
ATOM 5346 C C . GLY A 1 729 ? 23.399 1.170 -11.283 1.00 94.19 729 GLY A C 1
ATOM 5347 O O . GLY A 1 729 ? 23.925 0.586 -10.344 1.00 94.19 729 GLY A O 1
ATOM 5348 N N . ASP A 1 730 ? 23.624 2.467 -11.529 1.00 92.00 730 ASP A N 1
ATOM 5349 C CA . ASP A 1 730 ? 24.561 3.281 -10.731 1.00 92.00 730 ASP A CA 1
ATOM 5350 C C . ASP A 1 730 ? 24.314 3.134 -9.220 1.00 92.00 730 ASP A C 1
ATOM 5352 O O . ASP A 1 730 ? 25.248 2.995 -8.431 1.00 92.00 730 ASP A O 1
ATOM 5356 N N . LYS A 1 731 ? 23.034 3.116 -8.822 1.00 88.19 731 LYS A N 1
ATOM 5357 C CA . LYS A 1 731 ? 22.609 2.983 -7.421 1.00 88.19 731 LYS A CA 1
ATOM 5358 C C . LYS A 1 731 ? 22.927 1.619 -6.800 1.00 88.19 731 LYS A C 1
ATOM 5360 O O . LYS A 1 731 ? 23.027 1.510 -5.584 1.00 88.19 731 LYS A O 1
ATOM 5365 N N . ASP A 1 732 ? 23.080 0.589 -7.623 1.00 90.38 732 ASP A N 1
ATOM 5366 C CA . ASP A 1 732 ? 23.221 -0.793 -7.176 1.00 90.38 732 ASP A CA 1
ATOM 5367 C C . ASP A 1 732 ? 24.693 -1.207 -7.054 1.00 90.38 732 ASP A C 1
ATOM 5369 O O . ASP A 1 732 ? 24.992 -2.224 -6.435 1.00 90.38 732 ASP A O 1
ATOM 5373 N N . MET A 1 733 ? 25.635 -0.426 -7.598 1.00 91.06 733 MET A N 1
ATOM 5374 C CA . MET A 1 733 ? 27.035 -0.847 -7.750 1.00 91.06 733 MET A CA 1
ATOM 5375 C C . MET A 1 733 ? 27.739 -1.172 -6.432 1.00 91.06 733 MET A C 1
ATOM 5377 O O . MET A 1 733 ? 28.505 -2.129 -6.383 1.00 91.06 733 MET A O 1
ATOM 5381 N N . VAL A 1 734 ? 27.451 -0.450 -5.347 1.00 87.44 734 VAL A N 1
ATOM 5382 C CA . VAL A 1 734 ? 28.024 -0.759 -4.022 1.00 87.44 734 VAL A CA 1
ATOM 5383 C C . VAL A 1 734 ? 27.526 -2.116 -3.514 1.00 87.44 734 VAL A C 1
ATOM 5385 O O . VAL A 1 734 ? 28.304 -2.930 -3.018 1.00 87.44 734 VAL A O 1
ATOM 5388 N N . GLN A 1 735 ? 26.228 -2.386 -3.668 1.00 85.44 735 GLN A N 1
ATOM 5389 C CA . GLN A 1 735 ? 25.623 -3.647 -3.248 1.00 85.44 735 GLN A CA 1
ATOM 5390 C C . GLN A 1 735 ? 26.086 -4.810 -4.130 1.00 85.44 735 GLN A C 1
ATOM 5392 O O . GLN A 1 735 ? 26.388 -5.883 -3.608 1.00 85.44 735 GLN A O 1
ATOM 5397 N N . VAL A 1 736 ? 26.165 -4.596 -5.444 1.00 90.69 736 VAL A N 1
ATOM 5398 C CA . VAL A 1 736 ? 26.670 -5.571 -6.417 1.00 90.69 736 VAL A CA 1
ATOM 5399 C C . VAL A 1 736 ? 28.130 -5.903 -6.123 1.00 90.69 736 VAL A C 1
ATOM 5401 O O . VAL A 1 736 ? 28.459 -7.079 -6.020 1.00 90.69 736 VAL A O 1
ATOM 5404 N N . ALA A 1 737 ? 28.986 -4.901 -5.898 1.00 89.69 737 ALA A N 1
ATOM 5405 C CA . ALA A 1 737 ? 30.385 -5.117 -5.537 1.00 89.69 737 ALA A CA 1
ATOM 5406 C C . ALA A 1 737 ? 30.512 -5.987 -4.281 1.00 89.69 737 ALA A C 1
ATOM 5408 O O . ALA A 1 737 ? 31.199 -7.005 -4.312 1.00 89.69 737 ALA A O 1
ATOM 5409 N N . LYS A 1 738 ? 29.753 -5.673 -3.223 1.00 86.94 738 LYS A N 1
ATOM 5410 C CA . LYS A 1 738 ? 29.720 -6.481 -1.998 1.00 86.94 738 LYS A CA 1
ATOM 5411 C C . LYS A 1 738 ? 29.299 -7.934 -2.259 1.00 86.94 738 LYS A C 1
ATOM 5413 O O . LYS A 1 738 ? 29.919 -8.841 -1.713 1.00 86.94 738 LYS A O 1
ATOM 5418 N N . HIS A 1 739 ? 28.280 -8.168 -3.090 1.00 85.38 739 HIS A N 1
ATOM 5419 C CA . HIS A 1 739 ? 27.843 -9.528 -3.448 1.00 85.38 739 HIS A CA 1
ATOM 5420 C C . HIS A 1 739 ? 28.878 -10.288 -4.283 1.00 85.38 739 HIS A C 1
ATOM 5422 O O . HIS A 1 739 ? 28.971 -11.505 -4.174 1.00 85.38 739 HIS A O 1
ATOM 5428 N N . LEU A 1 740 ? 29.675 -9.578 -5.082 1.00 86.12 740 LEU A N 1
ATOM 5429 C CA . LEU A 1 740 ? 30.792 -10.142 -5.840 1.00 86.12 740 LEU A CA 1
ATOM 5430 C C . LEU A 1 740 ? 32.080 -10.273 -5.005 1.00 86.12 740 LEU A C 1
ATOM 5432 O O . LEU A 1 740 ? 33.112 -10.663 -5.541 1.00 86.12 740 LEU A O 1
ATOM 5436 N N . GLY A 1 741 ? 32.045 -9.947 -3.707 1.00 86.69 741 GLY A N 1
ATOM 5437 C CA . GLY A 1 741 ? 33.218 -9.995 -2.830 1.00 86.69 741 GLY A CA 1
ATOM 5438 C C . GLY A 1 741 ? 34.239 -8.879 -3.082 1.00 86.69 741 GLY A C 1
ATOM 5439 O O . GLY A 1 741 ? 35.387 -8.998 -2.664 1.00 86.69 741 GLY A O 1
ATOM 5440 N N . VAL A 1 742 ? 33.838 -7.799 -3.757 1.00 84.56 742 VAL A N 1
ATOM 5441 C CA . VAL A 1 742 ? 34.678 -6.638 -4.069 1.00 84.56 742 VAL A CA 1
ATOM 5442 C C . VAL A 1 742 ? 34.428 -5.523 -3.054 1.00 84.56 742 VAL A C 1
ATOM 5444 O O . VAL A 1 742 ? 33.312 -5.014 -2.929 1.00 84.56 742 VAL A O 1
ATOM 5447 N N . ASP A 1 743 ? 35.482 -5.104 -2.355 1.00 76.88 743 ASP A N 1
ATOM 5448 C CA . ASP A 1 743 ? 35.439 -3.934 -1.479 1.00 76.88 743 ASP A CA 1
ATOM 5449 C C . ASP A 1 743 ? 35.746 -2.652 -2.267 1.00 76.88 743 ASP A C 1
ATOM 5451 O O . ASP A 1 743 ? 36.890 -2.365 -2.617 1.00 76.88 743 ASP A O 1
ATOM 5455 N N . VAL A 1 744 ? 34.704 -1.864 -2.537 1.00 76.31 744 VAL A N 1
ATOM 5456 C CA . VAL A 1 744 ? 34.809 -0.554 -3.204 1.00 76.31 744 VAL A CA 1
ATOM 5457 C C . VAL A 1 744 ? 35.139 0.596 -2.245 1.00 76.31 744 VAL A C 1
ATOM 5459 O O . VAL A 1 744 ? 35.298 1.731 -2.690 1.00 76.31 744 VAL A O 1
ATOM 5462 N N . SER A 1 745 ? 35.237 0.331 -0.937 1.00 65.56 745 SER A N 1
ATOM 5463 C CA . SER A 1 745 ? 35.582 1.328 0.086 1.00 65.56 745 SER A CA 1
ATOM 5464 C C . SER A 1 745 ? 37.090 1.420 0.374 1.00 65.56 745 SER A C 1
ATOM 5466 O O . SER A 1 745 ? 37.542 2.396 0.976 1.00 65.56 745 SER A O 1
ATOM 5468 N N . GLY A 1 746 ? 37.881 0.449 -0.102 1.00 56.91 746 GLY A N 1
ATOM 5469 C CA . GLY A 1 746 ? 39.340 0.415 0.025 1.00 56.91 746 GLY A CA 1
ATOM 5470 C C . GLY A 1 746 ? 40.085 1.229 -1.046 1.00 56.91 746 GLY A C 1
ATOM 5471 O O . GLY A 1 746 ? 39.736 1.225 -2.223 1.00 56.91 746 GLY A O 1
ATOM 5472 N N . SER A 1 747 ? 41.172 1.903 -0.655 1.00 49.12 747 SER A N 1
ATOM 5473 C CA . SER A 1 747 ? 41.985 2.796 -1.506 1.00 49.12 747 SER A CA 1
ATOM 5474 C C . SER A 1 747 ? 42.948 2.096 -2.482 1.00 49.12 747 SER A C 1
ATOM 5476 O O . SER A 1 747 ? 43.713 2.760 -3.185 1.00 49.12 747 SER A O 1
ATOM 5478 N N . THR A 1 748 ? 42.933 0.766 -2.575 1.00 49.19 748 THR A N 1
ATOM 5479 C CA . THR A 1 748 ? 43.827 0.004 -3.456 1.00 49.19 748 THR A CA 1
ATOM 5480 C C . THR A 1 748 ? 43.039 -0.666 -4.575 1.00 49.19 748 THR A C 1
ATOM 5482 O O . THR A 1 748 ? 42.732 -1.852 -4.510 1.00 49.19 748 THR A O 1
ATOM 5485 N N . GLY A 1 749 ? 42.751 0.078 -5.644 1.00 49.03 749 GLY A N 1
ATOM 5486 C CA . GLY A 1 749 ? 42.128 -0.439 -6.871 1.00 49.03 749 GLY A CA 1
ATOM 5487 C C . GLY A 1 749 ? 43.013 -1.393 -7.689 1.00 49.03 749 GLY A C 1
ATOM 5488 O O . GLY A 1 749 ? 43.037 -1.286 -8.910 1.00 49.03 749 GLY A O 1
ATOM 5489 N N . ARG A 1 750 ? 43.794 -2.274 -7.045 1.00 45.97 750 ARG A N 1
ATOM 5490 C CA . ARG A 1 750 ? 44.815 -3.103 -7.704 1.00 45.97 750 ARG A CA 1
ATOM 5491 C C . ARG A 1 750 ? 44.491 -4.590 -7.854 1.00 45.97 750 ARG A C 1
ATOM 5493 O O . ARG A 1 750 ? 45.169 -5.218 -8.651 1.00 45.97 750 ARG A O 1
ATOM 5500 N N . ASP A 1 751 ? 43.426 -5.108 -7.243 1.00 43.91 751 ASP A N 1
ATOM 5501 C CA . ASP A 1 751 ? 43.000 -6.509 -7.424 1.00 43.91 751 ASP A CA 1
ATOM 5502 C C . ASP A 1 751 ? 41.486 -6.643 -7.672 1.00 43.91 751 ASP A C 1
ATOM 5504 O O . ASP A 1 751 ? 40.805 -7.489 -7.104 1.00 43.91 751 ASP A O 1
ATOM 5508 N N . MET A 1 752 ? 40.928 -5.807 -8.552 1.00 49.28 752 MET A N 1
ATOM 5509 C CA . MET A 1 752 ? 39.561 -6.004 -9.052 1.00 49.28 752 MET A CA 1
ATOM 5510 C C . MET A 1 752 ? 39.570 -6.939 -10.270 1.00 49.28 752 MET A C 1
ATOM 5512 O O . MET A 1 752 ? 39.367 -6.505 -11.402 1.00 49.28 752 MET A O 1
ATOM 5516 N N . LYS A 1 753 ? 39.840 -8.233 -10.055 1.00 41.38 753 LYS A N 1
ATOM 5517 C CA . LYS A 1 753 ? 39.421 -9.277 -11.004 1.00 41.38 753 LYS A CA 1
ATOM 5518 C C . LYS A 1 753 ? 38.067 -9.810 -10.536 1.00 41.38 753 LYS A C 1
ATOM 5520 O O . LYS A 1 753 ? 38.026 -10.596 -9.596 1.00 41.38 753 LYS A O 1
ATOM 5525 N N . ALA A 1 754 ? 37.000 -9.318 -11.166 1.00 42.47 754 ALA A N 1
ATOM 5526 C CA . ALA A 1 754 ? 35.642 -9.850 -11.045 1.00 42.47 754 ALA A CA 1
ATOM 5527 C C . ALA A 1 754 ? 35.417 -11.011 -12.019 1.00 42.47 754 ALA A C 1
ATOM 5529 O O . ALA A 1 754 ? 35.957 -10.933 -13.151 1.00 42.47 754 ALA A O 1
#

Sequence (754 aa):
MPISCLTDRFAKCKAEGKAAFVAYLTAGFDTRELTVDALLGLEEGGADVIEVGVPFSDPMADGPVIERAGNVALANGVKLADCFEFVKQARQKGLTIPVLLMTYLNPILSFGLEKCCEKARDSGVDGFIPVDLPHGEGQDDAFLSACKKFDISSVPLLSPTSGEDRIARVAATATSFIYCVSLTGVTGMKTNSDQLRGGEGGKEKALVDPFTAATAELGKTISFIKKHSDMPVAVGFGISKPENVKRVVDLGADGFVVGTAVVACVENTAGPPAAKVAALEALAKSLKAAASLPIATEEPAAKRLKANGTTEGSNGGAAIVNGGGKALGANVWCFGDFGGRYIPETLMHAHDELTKMYETAKADPSFATELDLLRRNYVGGPTPLYHAKRLTEHAGGAQIWFKREELAHTGAHKINNALGQALLAKKLGKQRIIAETGAGQHGVATATACALLGLECIVYMGAQDCERQKLNVFRMSMLGAKCIPVTSGSQTLKDAINEALRDWVTNIRTTHYIIGSAIGPHPFPDIVRDFQSIIGKEARAQMLNQGEFAPSAPGSGGHTIGPGKLPDVVVACVGGGSNAIGMFAGFLEDKDVELIGVEAGGAAGPPAEGSNEKAKHSATLSAGTPGVLHGNRTYLLQSSEGQIEETHSISAGLDYPGVGPQHAALKDAGRAKYVWATDSDALAALQMCSRLEGLIPALEPSHAVSYALKRAKEMRPDQIILVNLCGRGDKDMVQVAKHLGVDVSGSTGRDMKA

Secondary structure (DSSP, 8-state):
-PPPHHHHHHHHHHHTTB-EEEEEEETT-S-TTHHHHHHHHHHHTT-SEEEEEPP-SS-SS--HHHHHHHHHHHHTT--HHHHHHHHHHHHHTT--S-EEEEE-HHHHHHH-HHHHHHHHHHHT--EEEETT--TTSSTTHHHHHHHHHTT-EE--EE-TT--HHHHHHHHTT-SS-EEEE--SS-TT---TTSTT---S---------HHHHHHHHHHHHHHHHHHH--S-EEEESS--SHHHHHHHHHTT-SEEEE-HHHHHHHHH--SSHHHHHHHHHHHHHHHHHT-BPPP----------------------------------TTTTEETTEE-----HHHHHHHHHHHHHHHHHHH-HHHHHHHHHHIIIII-PSPPEEE-HHHHHHHTSSEEEEE-GGGSGGGBTHHHHHHHHHHHHHHTT--EEEEEESSSHHHHHHHHHHHHHT-EEEEEEEHHHHHHTHHHHHHHHHTT-EEEEE-STTSSHHHHHHHHHHHHHHHTTTEEE--SSS-SSTTHHHHHHHHHTHHHHHHHHHHH--S-----STTSPPPPP--SS--SEEEEE-SS-HHHHHHHTTTTT-TTSEEEEEEE-TTT-SPPTT-------B-HHHH-EEEEETTEEEEE-B-TTSPBPP---S-TTT--SB--HHHHHHHHTTSEEEEEE-HHHHHHHHHHHHHHHS--B-HHHHHHHHHHHHHHTTS-TT-EEEEE--BBGGGGHHHHHHHTT--SSSS-TT----

InterPro domains:
  IPR001926 Tryptophan synthase beta chain-like, PALP domain [PF00291] (380-727)
  IPR002028 Tryptophan synthase, alpha chain [MF_00131] (16-290)
  IPR002028 Tryptophan synthase, alpha chain [PF00290] (10-192)
  IPR002028 Tryptophan synthase, alpha chain [PF00290] (214-291)
  IPR002028 Tryptophan synthase, alpha chain [TIGR00262] (10-192)
  IPR002028 Tryptophan synthase, alpha chain [cd04724] (20-281)
  IPR006653 Tryptophan synthase, beta chain, conserved site [PS00168] (407-421)
  IPR006654 Tryptophan synthase, beta chain [TIGR00263] (335-739)
  IPR006654 Tryptophan synthase, beta chain [cd06446] (352-736)
  IPR011060 Ribulose-phosphate binding barrel [SSF51366] (6-286)
  IPR013785 Aldolase-type TIM barrel [G3DSA:3.20.20.70] (3-294)
  IPR018204 Tryptophan synthase, alpha chain, active site [PS00167] (50-63)
  IPR023026 Tryptophan synthase beta chain/beta chain-like [MF_00133] (321-740)
  IPR023026 Tryptophan synthase beta chain/beta chain-like [PTHR48077] (10-741)
  IPR036052 Tryptophan synthase beta chain-like, PALP domain superfamily [G3DSA:3.40.50.1100] (335-532)
  IPR036052 Tryptophan synthase beta chain-like, PALP domain superfamily [G3DSA:3.40.50.1100] (380-733)
  IPR036052 Tryptophan synthase beta chain-like, PALP domain superfamily [SSF53686] (333-738)

Organism: NCBI:txid1169474

Foldseek 3Di:
DPAFLLQVLLVVCVVVQFFAEEEEDEAQPPHNVLLLLLLVLLVLLVHQEYEYEFAFQFDLPDDPLVVVRSVNSVVNVGFLLSVLVSLLVSVVVPRDHAYEYEYACLLCVLCPLLNSLQSCLVSRHQEYERQLAAALLLVCVVNLVSCVVNNHFYEHEAELLQDLVSLLSRQVSGRRAHEYELDLAAPDDPDPVVVPPPDDDDDDDPDDDPSVVSLVSLLVSLVSNVVNHPHAYEYEHPDQALVSLLSNLVSPHSHYYDYSNLSVLLVPQDDDSVSSSNSSSNSSNRNRVSRRHPDDDDDDDDDDDDPDDDDDDDDDDDDDDDDDDPSPPNPPQALVPKFAFSRRNLCVSLQVLLQVLVVVLVPDVVNVVVLVCCVVPPQPDPQAKAWLVLLLVVLPFATEIERLQCSTPLRFLQLLLLLSVLVSCVVSVAQEEEEEDALLSNLLSNLQNCLVVVHAYEYEAFQVSCVLQVVSCVSSVVSVYHYDFQDPDPSGRSSRLSVRSSVCSNCVNRYDYRYRALAAHPPSVVSLLVSLLSSQQLVLVQQQAQDDQPPPPPPDPTRHHHPNDDAQEEFFEFAQQSNLSSNCSNCLPVQSYAREYEAELEAHRDDDPPDPDDDAALQQLNDFDWDDDNTMTFGFCADSSSHHDAHDALASSRRHGTYNSNVRSCVVVVSYYYYYDYNVLLLVQQVCCCVSVVARAASRQSSRSSVCSNVRSVHHHHGYYYGHSRGGHPSCVCVSCVVVVHDPPDPDPPPPPD

Radius of gyration: 28.21 Å; chains: 1; bounding box: 97×63×82 Å

pLDDT: mean 86.34, std 19.92, range [22.72, 98.94]